Protein AF-A0A1Y6CH33-F1 (afdb_monomer_lite)

pLDDT: mean 79.37, std 18.84, range [24.38, 97.31]

Structure (mmCIF, N/CA/C/O backbone):
data_AF-A0A1Y6CH33-F1
#
_entry.id   AF-A0A1Y6CH33-F1
#
loop_
_atom_site.group_PDB
_atom_site.id
_atom_site.type_symbol
_atom_site.label_atom_id
_atom_site.label_alt_id
_atom_site.label_comp_id
_atom_site.label_asym_id
_atom_site.label_entity_id
_atom_site.label_seq_id
_atom_site.pdbx_PDB_ins_code
_atom_site.Cartn_x
_atom_site.Cartn_y
_atom_site.Cartn_z
_atom_site.occupancy
_atom_site.B_iso_or_equiv
_atom_site.auth_seq_id
_atom_site.auth_comp_id
_atom_site.auth_asym_id
_atom_site.auth_atom_id
_atom_site.pdbx_PDB_model_num
ATOM 1 N N . MET A 1 1 ? -59.383 34.058 -44.544 1.00 64.44 1 MET A N 1
ATOM 2 C CA . MET A 1 1 ? -58.665 34.332 -43.274 1.00 64.44 1 MET A CA 1
ATOM 3 C C . MET A 1 1 ? -58.187 33.060 -42.555 1.00 64.44 1 MET A C 1
ATOM 5 O O . MET A 1 1 ? -57.125 33.095 -41.951 1.00 64.44 1 MET A O 1
ATOM 9 N N . MET A 1 2 ? -58.894 31.925 -42.661 1.00 73.38 2 MET A N 1
ATOM 10 C CA . MET A 1 2 ? -58.497 30.659 -42.010 1.00 73.38 2 MET A CA 1
ATOM 11 C C . MET A 1 2 ? -57.229 30.010 -42.607 1.00 73.38 2 MET A C 1
ATOM 13 O O . MET A 1 2 ? -56.375 29.543 -41.863 1.00 73.38 2 MET A O 1
ATOM 17 N N . ILE A 1 3 ? -57.049 30.075 -43.932 1.00 75.62 3 ILE A N 1
ATOM 18 C CA . ILE A 1 3 ? -55.898 29.471 -44.640 1.00 75.62 3 ILE A CA 1
ATOM 19 C C . ILE A 1 3 ? -54.557 30.099 -44.208 1.00 75.62 3 ILE A C 1
ATOM 21 O O . ILE A 1 3 ? -53.567 29.397 -44.026 1.00 75.62 3 ILE A O 1
ATOM 25 N N . TRP A 1 4 ? -54.535 31.409 -43.947 1.00 75.81 4 TRP A N 1
ATOM 26 C CA . TRP A 1 4 ? -53.321 32.121 -43.525 1.00 75.81 4 TRP A CA 1
ATOM 27 C C . TRP A 1 4 ? -52.858 31.762 -42.107 1.00 75.81 4 TRP A C 1
ATOM 29 O O . TRP A 1 4 ? -51.657 31.749 -41.839 1.00 75.81 4 TRP A O 1
ATOM 39 N N . ARG A 1 5 ? -53.792 31.423 -41.207 1.00 79.19 5 ARG A N 1
ATOM 40 C CA . ARG A 1 5 ? -53.457 30.992 -39.841 1.00 79.19 5 ARG A CA 1
ATOM 41 C C . ARG A 1 5 ? -52.853 29.589 -39.817 1.00 79.19 5 ARG A C 1
ATOM 43 O O . ARG A 1 5 ? -51.920 29.355 -39.060 1.00 79.19 5 ARG A O 1
ATOM 50 N N . ILE A 1 6 ? -53.324 28.692 -40.684 1.00 84.00 6 ILE A N 1
ATOM 51 C CA . ILE A 1 6 ? -52.771 27.335 -40.804 1.00 84.00 6 ILE A CA 1
ATOM 52 C C . ILE A 1 6 ? -51.341 27.390 -41.362 1.00 84.00 6 ILE A C 1
ATOM 54 O O . ILE A 1 6 ? -50.459 26.717 -40.835 1.00 84.00 6 ILE A O 1
ATOM 58 N N . ALA A 1 7 ? -51.081 28.254 -42.350 1.00 87.06 7 ALA A N 1
ATOM 59 C CA . ALA A 1 7 ? -49.741 28.428 -42.912 1.00 87.06 7 ALA A CA 1
ATOM 60 C C . ALA A 1 7 ? -48.720 28.950 -41.881 1.00 87.06 7 ALA A C 1
ATOM 62 O O . ALA A 1 7 ? -47.599 28.454 -41.833 1.00 87.06 7 ALA A O 1
ATOM 63 N N . HIS A 1 8 ? -49.108 29.898 -41.018 1.00 83.75 8 HIS A N 1
ATOM 64 C CA . HIS A 1 8 ? -48.216 30.421 -39.971 1.00 83.75 8 HIS A CA 1
ATOM 65 C C . HIS A 1 8 ? -47.910 29.394 -38.879 1.00 83.75 8 HIS A C 1
ATOM 67 O O . HIS A 1 8 ? -46.771 29.301 -38.427 1.00 83.75 8 HIS A O 1
ATOM 73 N N . ILE A 1 9 ? -48.902 28.594 -38.479 1.00 88.06 9 ILE A N 1
ATOM 74 C CA . ILE A 1 9 ? -48.692 27.530 -37.492 1.00 88.06 9 ILE A CA 1
ATOM 75 C C . ILE A 1 9 ? -47.777 26.445 -38.076 1.00 88.06 9 ILE A C 1
ATOM 77 O O . ILE A 1 9 ? -46.842 26.020 -37.406 1.00 88.06 9 ILE A O 1
ATOM 81 N N . ALA A 1 10 ? -47.971 26.053 -39.340 1.00 85.75 10 ALA A N 1
ATOM 82 C CA . ALA A 1 10 ? -47.102 25.079 -39.999 1.00 85.75 10 ALA A CA 1
ATOM 83 C C . ALA A 1 10 ? -45.644 25.566 -40.095 1.00 85.75 10 ALA A C 1
ATOM 85 O O . ALA A 1 10 ? -44.733 24.787 -39.828 1.00 85.75 10 ALA A O 1
ATOM 86 N N . LEU A 1 11 ? -45.416 26.851 -40.397 1.00 89.19 11 LEU A N 1
ATOM 87 C CA . LEU A 1 11 ? -44.069 27.427 -40.510 1.00 89.19 11 LEU A CA 1
ATOM 88 C C . LEU A 1 11 ? -43.308 27.480 -39.178 1.00 89.19 11 LEU A C 1
ATOM 90 O O . LEU A 1 11 ? -42.084 27.407 -39.180 1.00 89.19 11 LEU A O 1
ATOM 94 N N . LEU A 1 12 ? -44.019 27.590 -38.053 1.00 86.69 12 LEU A N 1
ATOM 95 C CA . LEU A 1 12 ? -43.414 27.576 -36.718 1.00 86.69 12 LEU A CA 1
ATOM 96 C C . LEU A 1 12 ? -43.222 26.157 -36.176 1.00 86.69 12 LEU A C 1
ATOM 98 O O . LEU A 1 12 ? -42.238 25.887 -35.493 1.00 86.69 12 LEU A O 1
ATOM 102 N N . VAL A 1 13 ? -44.140 25.241 -36.486 1.00 88.69 13 VAL A N 1
ATOM 103 C CA . VAL A 1 13 ? -44.116 23.879 -35.939 1.00 88.69 13 VAL A CA 1
ATOM 104 C C . VAL A 1 13 ? -43.147 22.974 -36.702 1.00 88.69 13 VAL A C 1
ATOM 106 O O . VAL A 1 13 ? -42.479 22.163 -36.066 1.00 88.69 13 VAL A O 1
ATOM 109 N N . LEU A 1 14 ? -43.003 23.121 -38.028 1.00 86.06 14 LEU A N 1
ATOM 110 C CA . LEU A 1 14 ? -42.116 22.255 -38.822 1.00 86.06 14 LEU A CA 1
ATOM 111 C C . LEU A 1 14 ? -40.641 22.301 -38.376 1.00 86.06 14 LEU A C 1
ATOM 113 O O . LEU A 1 14 ? -40.065 21.228 -38.228 1.00 86.06 14 LEU A O 1
ATOM 117 N N . PRO A 1 15 ? -40.020 23.476 -38.131 1.00 82.62 15 PRO A N 1
ATOM 118 C CA . PRO A 1 15 ? -38.623 23.560 -37.697 1.00 82.62 15 PRO A CA 1
ATOM 119 C C . PRO A 1 15 ? -38.401 22.978 -36.300 1.00 82.62 15 PRO A C 1
ATOM 121 O O . PRO A 1 15 ? -37.396 22.313 -36.067 1.00 82.62 15 PRO A O 1
ATOM 124 N N . LEU A 1 16 ? -39.363 23.176 -35.391 1.00 78.75 16 LEU A N 1
ATOM 125 C CA . LEU A 1 16 ? -39.339 22.574 -34.057 1.00 78.75 16 LEU A CA 1
ATOM 126 C C . LEU A 1 16 ? -39.422 21.047 -34.154 1.00 78.75 16 LEU A C 1
ATOM 128 O O . LEU A 1 16 ? -38.603 20.356 -33.560 1.00 78.75 16 LEU A O 1
ATOM 132 N N . LEU A 1 17 ? -40.333 20.513 -34.972 1.00 80.31 17 LEU A N 1
ATOM 133 C CA . LEU A 1 17 ? -40.418 19.074 -35.240 1.00 80.31 17 LEU A CA 1
ATOM 134 C C . LEU A 1 17 ? -39.136 18.536 -35.898 1.00 80.31 17 LEU A C 1
ATOM 136 O O . LEU A 1 17 ? -38.675 17.457 -35.539 1.00 80.31 17 LEU A O 1
ATOM 140 N N . TRP A 1 18 ? -38.515 19.303 -36.797 1.00 75.38 18 TRP A N 1
ATOM 141 C CA . TRP A 1 18 ? -37.233 18.953 -37.416 1.00 75.38 18 TRP A CA 1
ATOM 142 C C . TRP A 1 18 ? -36.081 18.911 -36.401 1.00 75.38 18 TRP A C 1
ATOM 144 O O . TRP A 1 18 ? -35.278 17.981 -36.432 1.00 75.38 18 TRP A O 1
ATOM 154 N N . MET A 1 19 ? -36.036 19.844 -35.445 1.00 76.88 19 MET A N 1
ATOM 155 C CA . MET A 1 19 ? -35.050 19.837 -34.357 1.00 76.88 19 MET A CA 1
ATOM 156 C C . MET A 1 19 ? -35.185 18.629 -33.422 1.00 76.88 19 MET A C 1
ATOM 158 O O . MET A 1 19 ? -34.178 18.176 -32.887 1.00 76.88 19 MET A O 1
ATOM 162 N N . PHE A 1 20 ? -36.390 18.082 -33.244 1.00 70.56 20 PHE A N 1
ATOM 163 C CA . PHE A 1 20 ? -36.596 16.868 -32.445 1.00 70.56 20 PHE A CA 1
ATOM 164 C C . PHE A 1 20 ? -36.379 15.568 -33.234 1.00 70.56 20 PHE A C 1
ATOM 166 O O . PHE A 1 20 ? -36.111 14.533 -32.628 1.00 70.56 20 PHE A O 1
ATOM 173 N N . LEU A 1 21 ? -36.440 15.603 -34.569 1.00 61.28 21 LEU A N 1
ATOM 174 C CA . LEU A 1 21 ? -36.224 14.421 -35.414 1.00 61.28 21 LEU A CA 1
ATOM 175 C C . LEU A 1 21 ? -34.744 14.183 -35.773 1.00 61.28 21 LEU A C 1
ATOM 177 O O . LEU A 1 21 ? -34.350 13.031 -35.954 1.00 61.28 21 LEU A O 1
ATOM 181 N N . ILE A 1 22 ? -33.900 15.222 -35.818 1.00 57.84 22 ILE A N 1
ATOM 182 C CA . ILE A 1 22 ? -32.460 15.075 -36.125 1.00 57.84 22 ILE A CA 1
ATOM 183 C C . ILE A 1 22 ? -31.685 14.251 -35.069 1.00 57.84 22 ILE A C 1
ATOM 185 O O . ILE A 1 22 ? -30.897 13.391 -35.472 1.00 57.84 22 ILE A O 1
ATOM 189 N N . PRO A 1 23 ? -31.906 14.402 -33.745 1.00 49.12 23 PRO A N 1
ATOM 190 C CA . PRO A 1 23 ? -31.193 13.600 -32.748 1.00 49.12 23 PRO A CA 1
ATOM 191 C C . PRO A 1 23 ? -31.533 12.105 -32.826 1.00 49.12 23 PRO A C 1
ATOM 193 O O . PRO A 1 23 ? -30.695 11.263 -32.520 1.00 49.12 23 PRO A O 1
ATOM 196 N N . VAL A 1 24 ? -32.738 11.756 -33.288 1.00 50.59 24 VAL A N 1
ATOM 197 C CA . VAL A 1 24 ? -33.192 10.358 -33.362 1.00 50.59 24 VAL A CA 1
ATOM 198 C C . VAL A 1 24 ? -32.599 9.632 -34.576 1.00 50.59 24 VAL A C 1
ATOM 200 O O . VAL A 1 24 ? -32.324 8.435 -34.498 1.00 50.59 24 VAL A O 1
ATOM 203 N N . ALA A 1 25 ? -32.327 10.344 -35.675 1.00 46.47 25 ALA A N 1
ATOM 204 C CA . ALA A 1 25 ? -31.763 9.751 -36.890 1.00 46.47 25 ALA A CA 1
ATOM 205 C C . ALA A 1 25 ? -30.225 9.631 -36.877 1.00 46.47 25 ALA A C 1
ATOM 207 O O . ALA A 1 25 ? -29.687 8.782 -37.580 1.00 46.47 25 ALA A O 1
ATOM 208 N N . VAL A 1 26 ? -29.509 10.434 -36.078 1.00 49.06 26 VAL A N 1
ATOM 209 C CA . VAL A 1 26 ? -28.030 10.410 -36.038 1.00 49.06 26 VAL A CA 1
ATOM 210 C C . VAL A 1 26 ? -27.476 9.532 -34.904 1.00 49.06 26 VAL A C 1
ATOM 212 O O . VAL A 1 26 ? -26.318 9.138 -34.958 1.00 49.06 26 VAL A O 1
ATOM 215 N N . HIS A 1 27 ? -28.270 9.175 -33.887 1.00 46.50 27 HIS A N 1
ATOM 216 C CA . HIS A 1 27 ? -27.787 8.380 -32.740 1.00 46.50 27 HIS A CA 1
ATOM 217 C C . HIS A 1 27 ? -28.261 6.918 -32.701 1.00 46.50 27 HIS A C 1
ATOM 219 O O . HIS A 1 27 ? -27.847 6.178 -31.814 1.00 46.50 27 HIS A O 1
ATOM 225 N N . SER A 1 28 ? -29.099 6.462 -33.639 1.00 44.06 28 SER A N 1
ATOM 226 C CA . SER A 1 28 ? -29.724 5.127 -33.554 1.00 44.06 28 SER A CA 1
ATOM 227 C C . SER A 1 28 ? -29.118 4.042 -34.458 1.00 44.06 28 SER A C 1
ATOM 229 O O . SER A 1 28 ? -29.627 2.924 -34.473 1.00 44.06 28 SER A O 1
ATOM 231 N N . SER A 1 29 ? -28.005 4.304 -35.158 1.00 43.00 29 SER A N 1
ATOM 232 C CA . SER A 1 29 ? -27.356 3.293 -36.018 1.00 43.00 29 SER A CA 1
ATOM 233 C C . SER A 1 29 ? -25.843 3.122 -35.835 1.00 43.00 29 SER A C 1
ATOM 235 O O . SER A 1 29 ? -25.226 2.400 -36.615 1.00 43.00 29 SER A O 1
ATOM 237 N N . TRP A 1 30 ? -25.225 3.710 -34.804 1.00 46.22 30 TRP A N 1
ATOM 238 C CA . TRP A 1 30 ? -23.897 3.266 -34.353 1.00 46.22 30 TRP A CA 1
ATOM 239 C C . TRP A 1 30 ? -24.071 1.971 -33.558 1.00 46.22 30 TRP A C 1
ATOM 241 O O . TRP A 1 30 ? -24.244 1.944 -32.342 1.00 46.22 30 TRP A O 1
ATOM 251 N N . SER A 1 31 ? -24.170 0.888 -34.325 1.00 50.44 31 SER A N 1
ATOM 252 C CA . SER A 1 31 ? -24.442 -0.470 -33.880 1.00 50.44 31 SER A CA 1
ATOM 253 C C . SER A 1 31 ? -23.444 -0.924 -32.816 1.00 50.44 31 SER A C 1
ATOM 255 O O . SER A 1 31 ? -22.242 -0.900 -33.060 1.00 50.44 31 SER A O 1
ATOM 257 N N . ARG A 1 32 ? -23.932 -1.488 -31.705 1.00 48.34 32 ARG A N 1
ATOM 258 C CA . ARG A 1 32 ? -23.131 -2.248 -30.720 1.00 48.34 32 ARG A CA 1
ATOM 259 C C . ARG A 1 32 ? -22.300 -3.400 -31.326 1.00 48.34 32 ARG A C 1
ATOM 261 O O . ARG A 1 32 ? -21.459 -3.961 -30.639 1.00 48.34 32 ARG A O 1
ATOM 268 N N . ALA A 1 33 ? -22.483 -3.717 -32.609 1.00 51.84 33 ALA A N 1
ATOM 269 C CA . ALA A 1 33 ? -21.665 -4.659 -33.371 1.00 51.84 33 ALA A CA 1
ATOM 270 C C . ALA A 1 33 ? -20.190 -4.227 -33.569 1.00 51.84 33 ALA A C 1
ATOM 272 O O . ALA A 1 33 ? -19.426 -4.972 -34.159 1.00 51.84 33 ALA A O 1
ATOM 273 N N . SER A 1 34 ? -19.747 -3.057 -33.099 1.00 74.25 34 SER A N 1
ATOM 274 C CA . SER A 1 34 ? -18.450 -2.484 -33.496 1.00 74.25 34 SER A CA 1
ATOM 275 C C . SER A 1 34 ? -17.246 -2.767 -32.581 1.00 74.25 34 SER A C 1
ATOM 277 O O . SER A 1 34 ? -16.122 -2.659 -33.053 1.00 74.25 34 SER A O 1
ATOM 279 N N . THR A 1 35 ? -17.415 -3.144 -31.306 1.00 77.88 35 THR A N 1
ATOM 280 C CA . THR A 1 35 ? -16.259 -3.462 -30.430 1.00 77.88 35 THR A CA 1
ATOM 281 C C . THR A 1 35 ? -15.724 -4.866 -30.683 1.00 77.88 35 THR A C 1
ATOM 283 O O . THR A 1 35 ? -14.529 -5.065 -30.887 1.00 77.88 35 THR A O 1
ATOM 286 N N . PHE A 1 36 ? -16.627 -5.849 -30.685 1.00 79.50 36 PHE A N 1
ATOM 287 C CA . PHE A 1 36 ? -16.279 -7.256 -30.857 1.00 79.50 36 PHE A CA 1
ATOM 288 C C . PHE A 1 36 ? -15.667 -7.523 -32.233 1.00 79.50 36 PHE A C 1
ATOM 290 O O . PHE A 1 36 ? -14.649 -8.200 -32.328 1.00 79.50 36 PHE A O 1
ATOM 297 N N . GLU A 1 37 ? -16.234 -6.929 -33.286 1.00 84.38 37 GLU A N 1
ATOM 298 C CA . GLU A 1 37 ? -15.679 -7.004 -34.641 1.00 84.38 37 GLU A CA 1
ATOM 299 C C . GLU A 1 37 ? -14.285 -6.374 -34.713 1.00 84.38 37 GLU A C 1
ATOM 301 O O . GLU A 1 37 ? -13.391 -6.933 -35.345 1.00 84.38 37 GLU A O 1
ATOM 306 N N . GLN A 1 38 ? -14.047 -5.268 -33.996 1.00 86.62 38 GLN A N 1
ATOM 307 C CA . GLN A 1 38 ? -12.720 -4.656 -33.933 1.00 86.62 38 GLN A CA 1
ATOM 308 C C . GLN A 1 38 ? -11.713 -5.561 -33.208 1.00 86.62 38 GLN A C 1
ATOM 310 O O . GLN A 1 38 ? -10.588 -5.733 -33.680 1.00 86.62 38 GLN A O 1
ATOM 315 N N . LEU A 1 39 ? -12.110 -6.193 -32.098 1.00 85.50 39 LEU A N 1
ATOM 316 C CA . LEU A 1 39 ? -11.276 -7.160 -31.377 1.00 85.50 39 LEU A CA 1
ATOM 317 C C . LEU A 1 39 ? -10.976 -8.396 -32.232 1.00 85.50 39 LEU A C 1
ATOM 319 O O . LEU A 1 39 ? -9.820 -8.803 -32.322 1.00 85.50 39 LEU A O 1
ATOM 323 N N . LYS A 1 40 ? -11.979 -8.939 -32.931 1.00 87.88 40 LYS A N 1
ATOM 324 C CA . LYS A 1 40 ? -11.821 -10.063 -33.865 1.00 87.88 40 LYS A CA 1
ATOM 325 C C . LYS A 1 40 ? -10.932 -9.714 -35.053 1.00 87.88 40 LYS A C 1
ATOM 327 O O . LYS A 1 40 ? -10.080 -10.517 -35.430 1.00 87.88 40 LYS A O 1
ATOM 332 N N . LEU A 1 41 ? -11.074 -8.514 -35.615 1.00 91.50 41 LEU A N 1
ATOM 333 C CA . LEU A 1 41 ? -10.209 -8.026 -36.686 1.00 91.50 41 LEU A CA 1
ATOM 334 C C . LEU A 1 41 ? -8.760 -7.884 -36.208 1.00 91.50 41 LEU A C 1
ATOM 336 O O . LEU A 1 41 ? -7.834 -8.263 -36.925 1.00 91.50 41 LEU A O 1
ATOM 340 N N . THR A 1 42 ? -8.564 -7.374 -34.991 1.00 92.12 42 THR A N 1
ATOM 341 C CA . THR A 1 42 ? -7.230 -7.212 -34.402 1.00 92.12 42 THR A CA 1
ATOM 342 C C . THR A 1 42 ? -6.597 -8.572 -34.122 1.00 92.12 42 THR A C 1
ATOM 344 O O . THR A 1 42 ? -5.464 -8.812 -34.526 1.00 92.12 42 THR A O 1
ATOM 347 N N . GLU A 1 43 ? -7.335 -9.498 -33.510 1.00 93.31 43 GLU A N 1
ATOM 348 C CA . GLU A 1 43 ? -6.907 -10.882 -33.288 1.00 93.31 43 GLU A CA 1
ATOM 349 C C . GLU A 1 43 ? -6.499 -11.552 -34.607 1.00 93.31 43 GLU A C 1
ATOM 351 O O . GLU A 1 43 ? -5.388 -12.073 -34.725 1.00 93.31 43 GLU A O 1
ATOM 356 N N . PHE A 1 44 ? -7.360 -11.479 -35.626 1.00 94.25 44 PHE A N 1
ATOM 357 C CA . PHE A 1 44 ? -7.076 -11.999 -36.962 1.00 94.25 44 PHE A CA 1
ATOM 358 C C . PHE A 1 44 ? -5.775 -11.423 -37.530 1.00 94.25 44 PHE A C 1
ATOM 360 O O . PHE A 1 44 ? -4.946 -12.161 -38.070 1.00 94.25 44 PHE A O 1
ATOM 367 N N . ALA A 1 45 ? -5.572 -10.114 -37.385 1.00 94.56 45 ALA A N 1
ATOM 368 C CA . ALA A 1 45 ? -4.381 -9.437 -37.865 1.00 94.56 45 ALA A CA 1
ATOM 369 C C . ALA A 1 45 ? -3.116 -9.923 -37.156 1.00 94.56 45 ALA A C 1
ATOM 371 O O . ALA A 1 45 ? -2.120 -10.185 -37.824 1.00 94.56 45 ALA A O 1
ATOM 372 N N . ILE A 1 46 ? -3.161 -10.104 -35.835 1.00 93.81 46 ILE A N 1
ATOM 373 C CA . ILE A 1 46 ? -2.027 -10.584 -35.037 1.00 93.81 46 ILE A CA 1
ATOM 374 C C . ILE A 1 46 ? -1.682 -12.032 -35.383 1.00 93.81 46 ILE A C 1
ATOM 376 O O . ILE A 1 46 ? -0.514 -12.349 -35.617 1.00 93.81 46 ILE A O 1
ATOM 380 N N . VAL A 1 47 ? -2.686 -12.905 -35.496 1.00 93.81 47 VAL A N 1
ATOM 381 C CA . VAL A 1 47 ? -2.488 -14.308 -35.890 1.00 93.81 47 VAL A CA 1
ATOM 382 C C . VAL A 1 47 ? -1.904 -14.400 -37.301 1.00 93.81 47 VAL A C 1
ATOM 384 O O . VAL A 1 47 ? -0.957 -15.155 -37.538 1.00 93.81 47 VAL A O 1
ATOM 387 N N . ARG A 1 48 ? -2.420 -13.604 -38.245 1.00 94.56 48 ARG A N 1
ATOM 388 C CA . ARG A 1 48 ? -1.922 -13.588 -39.624 1.00 94.56 48 ARG A CA 1
ATOM 389 C C . ARG A 1 48 ? -0.519 -12.992 -39.726 1.00 94.56 48 ARG A C 1
ATOM 391 O O . ARG A 1 48 ? 0.312 -13.554 -40.435 1.00 94.56 48 ARG A O 1
ATOM 398 N N . TYR A 1 49 ? -0.242 -11.912 -38.996 1.00 96.31 49 TYR A N 1
ATOM 399 C CA . TYR A 1 49 ? 1.092 -11.326 -38.871 1.00 96.31 49 TYR A CA 1
ATOM 400 C C . TYR A 1 49 ? 2.088 -12.383 -38.382 1.00 96.31 49 TYR A C 1
ATOM 402 O O . TYR A 1 49 ? 3.096 -12.645 -39.038 1.00 96.31 49 TYR A O 1
ATOM 410 N N . LYS A 1 50 ? 1.753 -13.080 -37.289 1.00 94.88 50 LYS A N 1
ATOM 411 C CA . LYS A 1 50 ? 2.576 -14.156 -36.728 1.00 94.88 50 LYS A CA 1
ATOM 412 C C . LYS A 1 50 ? 2.860 -15.260 -37.736 1.00 94.88 50 LYS A C 1
ATOM 414 O O . LYS A 1 50 ? 4.001 -15.698 -37.848 1.00 94.88 50 LYS A O 1
ATOM 419 N N . SER A 1 51 ? 1.850 -15.684 -38.492 1.00 94.50 51 SER A N 1
ATOM 420 C CA . SER A 1 51 ? 2.021 -16.710 -39.523 1.00 94.50 51 SER A CA 1
ATOM 421 C C . SER A 1 51 ? 2.980 -16.293 -40.642 1.00 94.50 51 SER A C 1
ATOM 423 O O . SER A 1 51 ? 3.612 -17.168 -41.227 1.00 94.50 51 SER A O 1
ATOM 425 N N . LEU A 1 52 ? 3.062 -15.003 -40.980 1.00 94.50 52 LEU A N 1
ATOM 426 C CA . LEU A 1 52 ? 3.896 -14.505 -42.079 1.00 94.50 52 LEU A CA 1
ATOM 427 C C . LEU A 1 52 ? 5.325 -14.184 -41.637 1.00 94.50 52 LEU A C 1
ATOM 429 O O . LEU A 1 52 ? 6.269 -14.470 -42.368 1.00 94.50 52 LEU A O 1
ATOM 433 N N . TYR A 1 53 ? 5.482 -13.605 -40.448 1.00 94.00 53 TYR A N 1
ATOM 434 C CA . TYR A 1 53 ? 6.769 -13.110 -39.951 1.00 94.00 53 TYR A CA 1
ATOM 435 C C . TYR A 1 53 ? 7.410 -14.017 -38.893 1.00 94.00 53 TYR A C 1
ATOM 437 O O . TYR A 1 53 ? 8.502 -13.719 -38.417 1.00 94.00 53 TYR A O 1
ATOM 445 N N . ASN A 1 54 ? 6.746 -15.116 -38.515 1.00 94.56 54 ASN A N 1
ATOM 446 C CA . ASN A 1 54 ? 7.173 -16.056 -37.473 1.00 94.56 54 ASN A CA 1
ATOM 447 C C . ASN A 1 54 ? 7.487 -15.389 -36.114 1.00 94.56 54 ASN A C 1
ATOM 449 O O . ASN A 1 54 ? 8.308 -15.877 -35.342 1.00 94.56 54 ASN A O 1
ATOM 453 N N . ARG A 1 55 ? 6.834 -14.258 -35.823 1.00 95.38 55 ARG A N 1
ATOM 454 C CA . ARG A 1 55 ? 6.885 -13.544 -34.539 1.00 95.38 55 ARG A CA 1
ATOM 455 C C . ARG A 1 55 ? 5.594 -12.771 -34.303 1.00 95.38 55 ARG A C 1
ATOM 457 O O . ARG A 1 55 ? 4.924 -12.389 -35.259 1.00 95.38 55 ARG A O 1
ATOM 464 N N . LEU A 1 56 ? 5.259 -12.507 -33.046 1.00 91.38 56 LEU A N 1
ATOM 465 C CA . LEU A 1 56 ? 4.183 -11.573 -32.715 1.00 91.38 56 LEU A CA 1
ATOM 466 C C . LEU A 1 56 ? 4.601 -10.117 -33.012 1.00 91.38 56 LEU A C 1
ATOM 468 O O . LEU A 1 56 ? 5.793 -9.807 -32.919 1.00 91.38 56 LEU A O 1
ATOM 472 N N . PRO A 1 57 ? 3.645 -9.236 -33.363 1.00 92.88 57 PRO A N 1
ATOM 473 C CA . PRO A 1 57 ? 3.910 -7.810 -33.492 1.00 92.88 57 PRO A CA 1
ATOM 474 C C . PRO A 1 57 ? 4.281 -7.222 -32.127 1.00 92.88 57 PRO A C 1
ATOM 476 O O . PRO A 1 57 ? 3.805 -7.691 -31.094 1.00 92.88 57 PRO A O 1
ATOM 479 N N . ASP A 1 58 ? 5.108 -6.186 -32.098 1.00 90.44 58 ASP A N 1
ATOM 480 C CA . ASP A 1 58 ? 5.570 -5.584 -30.842 1.00 90.44 58 ASP A CA 1
ATOM 481 C C . ASP A 1 58 ? 4.626 -4.471 -30.356 1.00 90.44 58 ASP A C 1
ATOM 483 O O . ASP A 1 58 ? 4.667 -4.066 -29.199 1.00 90.44 58 ASP A O 1
ATOM 487 N N . SER A 1 59 ? 3.719 -3.990 -31.215 1.00 91.50 59 SER A N 1
ATOM 488 C CA . SER A 1 59 ? 2.699 -3.003 -30.843 1.00 91.50 59 SER A CA 1
ATOM 489 C C . SER A 1 59 ? 1.489 -3.000 -31.784 1.00 91.50 59 SER A C 1
ATOM 491 O O . SER A 1 59 ? 1.548 -3.477 -32.918 1.00 91.50 59 SER A O 1
ATOM 493 N N . LEU A 1 60 ? 0.397 -2.343 -31.371 1.00 89.31 60 LEU A N 1
ATOM 494 C CA . LEU A 1 60 ? -0.755 -2.084 -32.251 1.00 89.31 60 LEU A CA 1
ATOM 495 C C . LEU A 1 60 ? -0.428 -1.200 -33.465 1.00 89.31 60 LEU A C 1
ATOM 497 O O . LEU A 1 60 ? -1.168 -1.219 -34.449 1.00 89.31 60 LEU A O 1
ATOM 501 N N . ALA A 1 61 ? 0.657 -0.421 -33.420 1.00 90.62 61 ALA A N 1
ATOM 502 C CA . ALA A 1 61 ? 1.096 0.355 -34.578 1.00 90.62 61 ALA A CA 1
ATOM 503 C C . ALA A 1 61 ? 1.609 -0.567 -35.694 1.00 90.62 61 ALA A C 1
ATOM 505 O O . ALA A 1 61 ? 1.331 -0.328 -36.868 1.00 90.62 61 ALA A O 1
ATOM 506 N N . GLU A 1 62 ? 2.281 -1.656 -35.320 1.00 91.81 62 GLU A N 1
ATOM 507 C CA . GLU A 1 62 ? 2.753 -2.672 -36.255 1.00 91.81 62 GLU A CA 1
ATOM 508 C C . GLU A 1 62 ? 1.589 -3.473 -36.853 1.00 91.81 62 GLU A C 1
ATOM 510 O O . GLU A 1 62 ? 1.536 -3.675 -38.066 1.00 91.81 62 GLU A O 1
ATOM 515 N N . VAL A 1 63 ? 0.585 -3.811 -36.034 1.00 92.56 63 VAL A N 1
ATOM 516 C CA . VAL A 1 63 ? -0.675 -4.418 -36.503 1.00 92.56 63 VAL A CA 1
ATOM 517 C C . VAL A 1 63 ? -1.378 -3.519 -37.526 1.00 92.56 63 VAL A C 1
ATOM 519 O O . VAL A 1 63 ? -1.802 -3.983 -38.585 1.00 92.56 63 VAL A O 1
ATOM 522 N N . ARG A 1 64 ? -1.450 -2.209 -37.256 1.00 93.94 64 ARG A N 1
ATOM 523 C CA . ARG A 1 64 ? -2.028 -1.222 -38.180 1.00 93.94 64 ARG A CA 1
ATOM 524 C C . ARG A 1 64 ? -1.249 -1.121 -39.489 1.00 93.94 64 ARG A C 1
ATOM 526 O O . ARG A 1 64 ? -1.861 -1.052 -40.553 1.00 93.94 64 ARG A O 1
ATOM 533 N N . ALA A 1 65 ? 0.080 -1.075 -39.420 1.00 87.44 65 ALA A N 1
ATOM 534 C CA . ALA A 1 65 ? 0.935 -1.023 -40.603 1.00 87.44 65 ALA A CA 1
ATOM 535 C C . ALA A 1 65 ? 0.747 -2.274 -41.475 1.00 87.44 65 ALA A C 1
ATOM 537 O O . ALA A 1 65 ? 0.602 -2.165 -42.692 1.00 87.44 65 ALA A O 1
ATOM 538 N N . PHE A 1 66 ? 0.657 -3.444 -40.839 1.00 94.62 66 PHE A N 1
ATOM 539 C CA . PHE A 1 66 ? 0.378 -4.706 -41.510 1.00 94.62 66 PHE A CA 1
ATOM 540 C C . PHE A 1 66 ? -0.987 -4.715 -42.208 1.00 94.62 66 PHE A C 1
ATOM 542 O O . PHE A 1 66 ? -1.050 -5.023 -43.396 1.00 94.62 66 PHE A O 1
ATOM 549 N N . LEU A 1 67 ? -2.069 -4.321 -41.531 1.00 92.94 67 LEU A N 1
ATOM 550 C CA . LEU A 1 67 ? -3.406 -4.302 -42.141 1.00 92.94 67 LEU A CA 1
ATOM 551 C C . LEU A 1 67 ? -3.506 -3.322 -43.317 1.00 92.94 67 LEU A C 1
ATOM 553 O O . LEU A 1 67 ? -4.065 -3.668 -44.357 1.00 92.94 67 LEU A O 1
ATOM 557 N N . ARG A 1 68 ? -2.860 -2.155 -43.217 1.00 89.75 68 ARG A N 1
ATOM 558 C CA . ARG A 1 68 ? -2.757 -1.208 -44.338 1.00 89.75 68 ARG A CA 1
ATOM 559 C C . ARG A 1 68 ? -2.022 -1.785 -45.543 1.00 89.75 68 ARG A C 1
ATOM 561 O O . ARG A 1 68 ? -2.378 -1.465 -46.670 1.00 89.75 68 ARG A O 1
ATOM 568 N N . SER A 1 69 ? -1.019 -2.639 -45.326 1.00 91.44 69 SER A N 1
ATOM 569 C CA . SER A 1 69 ? -0.288 -3.283 -46.427 1.00 91.44 69 SER A CA 1
ATOM 570 C C . SER A 1 69 ? -1.152 -4.246 -47.253 1.00 91.44 69 SER A C 1
ATOM 572 O O . SER A 1 69 ? -0.797 -4.558 -48.386 1.00 91.44 69 SER A O 1
ATOM 574 N N . ILE A 1 70 ? -2.293 -4.684 -46.707 1.00 92.81 70 ILE A N 1
ATOM 575 C CA . ILE A 1 70 ? -3.279 -5.541 -47.379 1.00 92.81 70 ILE A CA 1
ATOM 576 C C . ILE A 1 70 ? -4.616 -4.824 -47.623 1.00 92.81 70 ILE A C 1
ATOM 578 O O . ILE A 1 70 ? -5.641 -5.485 -47.764 1.00 92.81 70 ILE A O 1
ATOM 582 N N . ASP A 1 71 ? -4.586 -3.488 -47.685 1.00 92.62 71 ASP A N 1
ATOM 583 C CA . ASP A 1 71 ? -5.724 -2.609 -48.002 1.00 92.62 71 ASP A CA 1
ATOM 584 C C . ASP A 1 71 ? -6.932 -2.768 -47.057 1.00 92.62 71 ASP A C 1
ATOM 586 O O . ASP A 1 71 ? -8.090 -2.625 -47.446 1.00 92.62 71 ASP A O 1
ATOM 590 N N . ILE A 1 72 ? -6.661 -3.081 -45.783 1.00 91.00 72 ILE A N 1
ATOM 591 C CA . ILE A 1 72 ? -7.665 -3.119 -44.716 1.00 91.00 72 ILE A CA 1
ATOM 592 C C . ILE A 1 72 ? -7.499 -1.875 -43.845 1.00 91.00 72 ILE A C 1
ATOM 594 O O . ILE A 1 72 ? -6.453 -1.677 -43.215 1.00 91.00 72 ILE A O 1
ATOM 598 N N . ASP A 1 73 ? -8.541 -1.044 -43.782 1.00 87.62 73 ASP A N 1
ATOM 599 C CA . ASP A 1 73 ? -8.563 0.084 -42.856 1.00 87.62 73 ASP A CA 1
ATOM 600 C C . ASP A 1 73 ? -8.728 -0.413 -41.416 1.00 87.62 73 ASP A C 1
ATOM 602 O O . ASP A 1 73 ? -9.574 -1.254 -41.109 1.00 87.62 73 ASP A O 1
ATOM 606 N N . TYR A 1 74 ? -7.876 0.090 -40.530 1.00 89.69 74 TYR A N 1
ATOM 607 C CA . TYR A 1 74 ? -7.786 -0.367 -39.154 1.00 89.69 74 TYR A CA 1
ATOM 608 C C . TYR A 1 74 ? -7.605 0.804 -38.198 1.00 89.69 74 TYR A C 1
ATOM 610 O O . TYR A 1 74 ? -6.650 1.592 -38.293 1.00 89.69 74 TYR A O 1
ATOM 618 N N . SER A 1 75 ? -8.505 0.848 -37.219 1.00 88.94 75 SER A N 1
ATOM 619 C CA . SER A 1 75 ? -8.430 1.731 -36.069 1.00 88.94 75 SER A CA 1
ATOM 620 C C . SER A 1 75 ? -7.911 0.957 -34.852 1.00 88.94 75 SER A C 1
ATOM 622 O O . SER A 1 75 ? -8.499 -0.057 -34.484 1.00 88.94 75 SER A O 1
ATOM 624 N N . PRO A 1 76 ? -6.853 1.419 -34.160 1.00 88.25 76 PRO A N 1
ATOM 625 C CA . PRO A 1 76 ? -6.459 0.849 -32.872 1.00 88.25 76 PRO A CA 1
ATOM 626 C C . PRO A 1 76 ? -7.374 1.314 -31.726 1.00 88.25 76 PRO A C 1
ATOM 628 O O . PRO A 1 76 ? -6.985 1.212 -30.566 1.00 88.25 76 PRO A O 1
ATOM 631 N N . TYR A 1 77 ? -8.541 1.872 -32.047 1.00 87.06 77 TYR A N 1
ATOM 632 C CA . TYR A 1 77 ? -9.541 2.330 -31.100 1.00 87.06 77 TYR A CA 1
ATOM 633 C C . TYR A 1 77 ? -10.812 1.513 -31.277 1.00 87.06 77 TYR A C 1
ATOM 635 O O . TYR A 1 77 ? -11.177 1.173 -32.406 1.00 87.06 77 TYR A O 1
ATOM 643 N N . ASP A 1 78 ? -11.486 1.230 -30.173 1.00 83.69 78 ASP A N 1
ATOM 644 C CA . ASP A 1 78 ? -12.851 0.741 -30.219 1.00 83.69 78 ASP A CA 1
ATOM 645 C C . ASP A 1 78 ? -13.824 1.846 -30.666 1.00 83.69 78 ASP A C 1
ATOM 647 O O . ASP A 1 78 ? -13.479 3.007 -30.900 1.00 83.69 78 ASP A O 1
ATOM 651 N N . ASN A 1 79 ? -15.081 1.462 -30.808 1.00 81.12 79 ASN A N 1
ATOM 652 C CA . ASN A 1 79 ? -16.193 2.328 -31.183 1.00 81.12 79 ASN A CA 1
ATOM 653 C C . ASN A 1 79 ? -16.558 3.403 -30.155 1.00 81.12 79 ASN A C 1
ATOM 655 O O . ASN A 1 79 ? -17.406 4.243 -30.449 1.00 81.12 79 ASN A O 1
ATOM 659 N N . TYR A 1 80 ? -15.951 3.377 -28.973 1.00 76.50 80 TYR A N 1
ATOM 660 C CA . TYR A 1 80 ? -16.105 4.407 -27.952 1.00 76.50 80 TYR A CA 1
ATOM 661 C C . TYR A 1 80 ? -14.925 5.385 -27.957 1.00 76.50 80 TYR A C 1
ATOM 663 O O . TYR A 1 80 ? -14.912 6.350 -27.198 1.00 76.50 80 TYR A O 1
ATOM 671 N N . GLY A 1 81 ? -13.952 5.181 -28.852 1.00 78.19 81 GLY A N 1
ATOM 672 C CA . GLY A 1 81 ? -12.765 6.017 -28.962 1.00 78.19 81 GLY A CA 1
ATOM 673 C C . GLY A 1 81 ? -11.679 5.661 -27.950 1.00 78.19 81 GLY A C 1
ATOM 674 O O . GLY A 1 81 ? -10.686 6.387 -27.863 1.00 78.19 81 GLY A O 1
ATOM 675 N N . HIS A 1 82 ? -11.814 4.553 -27.214 1.00 78.31 82 HIS A N 1
ATOM 676 C CA . HIS A 1 82 ? -10.755 4.065 -26.339 1.00 78.31 82 HIS A CA 1
ATOM 677 C C . HIS A 1 82 ? -9.760 3.235 -27.133 1.00 78.31 82 HIS A C 1
ATOM 679 O O . HIS A 1 82 ? -10.118 2.449 -28.009 1.00 78.31 82 HIS A O 1
ATOM 685 N N . ARG A 1 83 ? -8.474 3.425 -26.839 1.00 82.06 83 ARG A N 1
ATOM 686 C CA . ARG A 1 83 ? -7.412 2.663 -27.488 1.00 82.06 83 ARG A CA 1
ATOM 687 C C . ARG A 1 83 ? -7.478 1.215 -27.003 1.00 82.06 83 ARG A C 1
ATOM 689 O O . ARG A 1 83 ? -7.514 0.981 -25.798 1.00 82.06 83 ARG A O 1
ATOM 696 N N . LEU A 1 84 ? -7.448 0.263 -27.931 1.00 83.62 84 LEU A N 1
ATOM 697 C CA . LEU A 1 84 ? -7.293 -1.147 -27.593 1.00 83.62 84 LEU A CA 1
ATOM 698 C C . LEU A 1 84 ? -5.975 -1.349 -26.838 1.00 83.62 84 LEU A C 1
ATOM 700 O O . LEU A 1 84 ? -4.961 -0.718 -27.153 1.00 83.62 84 LEU A O 1
ATOM 704 N N . GLN A 1 85 ? -5.976 -2.253 -25.868 1.00 79.88 85 GLN A N 1
ATOM 705 C CA . GLN A 1 85 ? -4.753 -2.733 -25.242 1.00 79.88 85 GLN A CA 1
ATOM 706 C C . GLN A 1 85 ? -4.306 -4.013 -25.918 1.00 79.88 85 GLN A C 1
ATOM 708 O O . GLN A 1 85 ? -5.115 -4.894 -26.182 1.00 79.88 85 GLN A O 1
ATOM 713 N N . TYR A 1 86 ? -3.011 -4.095 -26.190 1.00 86.31 86 TYR A N 1
ATOM 714 C CA . TYR A 1 86 ? -2.347 -5.278 -26.705 1.00 86.31 86 TYR A CA 1
ATOM 715 C C . TYR A 1 86 ? -1.163 -5.573 -25.803 1.00 86.31 86 TYR A C 1
ATOM 717 O O . TYR A 1 86 ? -0.318 -4.699 -25.608 1.00 86.31 86 TYR A O 1
ATOM 725 N N . VAL A 1 87 ? -1.108 -6.794 -25.286 1.00 70.50 87 VAL A N 1
ATOM 726 C CA . VAL A 1 87 ? -0.005 -7.265 -24.454 1.00 70.50 87 VAL A CA 1
ATOM 727 C C . VAL A 1 87 ? 0.508 -8.566 -25.047 1.00 70.50 87 VAL A C 1
ATOM 729 O O . VAL A 1 87 ? -0.241 -9.525 -25.236 1.00 70.50 87 VAL A O 1
ATOM 732 N N . LYS A 1 88 ? 1.797 -8.587 -25.370 1.00 77.31 88 LYS A N 1
ATOM 733 C CA . LYS A 1 88 ? 2.521 -9.793 -25.763 1.00 77.31 88 LYS A CA 1
ATOM 734 C C . LYS A 1 88 ? 2.920 -10.515 -24.479 1.00 77.31 88 LYS A C 1
ATOM 736 O O . LYS A 1 88 ? 3.672 -9.955 -23.693 1.00 77.31 88 LYS A O 1
ATOM 741 N N . LEU A 1 89 ? 2.381 -11.712 -24.261 1.00 55.97 89 LEU A N 1
ATOM 742 C CA . LEU A 1 89 ? 2.631 -12.498 -23.046 1.00 55.97 89 LEU A CA 1
ATOM 743 C C . LEU A 1 89 ? 3.872 -13.381 -23.205 1.00 55.97 89 LEU A C 1
ATOM 745 O O . LEU A 1 89 ? 4.621 -13.589 -22.265 1.00 55.97 89 LEU A O 1
ATOM 749 N N . SER A 1 90 ? 4.103 -13.891 -24.416 1.00 74.38 90 SER A N 1
ATOM 750 C CA . SER A 1 90 ? 5.277 -14.700 -24.746 1.00 74.38 90 SER A CA 1
ATOM 751 C C . SER A 1 90 ? 5.647 -14.527 -26.220 1.00 74.38 90 SER A C 1
ATOM 753 O O . SER A 1 90 ? 5.063 -13.718 -26.943 1.00 74.38 90 SER A O 1
ATOM 755 N N . ALA A 1 91 ? 6.596 -15.318 -26.730 1.00 75.06 91 ALA A N 1
ATOM 756 C CA . ALA A 1 91 ? 6.872 -15.371 -28.169 1.00 75.06 91 ALA A CA 1
ATOM 757 C C . ALA A 1 91 ? 5.649 -15.818 -28.998 1.00 75.06 91 ALA A C 1
ATOM 759 O O . ALA A 1 91 ? 5.590 -15.575 -30.206 1.00 75.06 91 ALA A O 1
ATOM 760 N N . ASN A 1 92 ? 4.680 -16.487 -28.361 1.00 76.06 92 ASN A N 1
ATOM 761 C CA . ASN A 1 92 ? 3.567 -17.133 -29.038 1.00 76.06 92 ASN A CA 1
ATOM 762 C C . ASN A 1 92 ? 2.178 -16.722 -28.555 1.00 76.06 92 ASN A C 1
ATOM 764 O O . ASN A 1 92 ? 1.226 -16.979 -29.300 1.00 76.06 92 ASN A O 1
ATOM 768 N N . GLU A 1 93 ? 2.068 -16.102 -27.386 1.00 69.00 93 GLU A N 1
ATOM 769 C CA . GLU A 1 93 ? 0.804 -15.771 -26.734 1.00 69.00 93 GLU A CA 1
ATOM 770 C C . GLU A 1 93 ? 0.637 -14.264 -26.599 1.00 69.00 93 GLU A C 1
ATOM 772 O O . GLU A 1 93 ? 1.597 -13.513 -26.411 1.00 69.00 93 GLU A O 1
ATOM 777 N N . PHE A 1 94 ? -0.608 -13.824 -26.714 1.00 83.81 94 PHE A N 1
ATOM 778 C CA . PHE A 1 94 ? -0.960 -12.421 -26.636 1.00 83.81 94 PHE A CA 1
ATOM 779 C C . PHE A 1 94 ? -2.364 -12.242 -26.076 1.00 83.81 94 PHE A C 1
ATOM 781 O O . PHE A 1 94 ? -3.187 -13.160 -26.072 1.00 83.81 94 PHE A O 1
ATOM 788 N N . PHE A 1 95 ? -2.619 -11.015 -25.653 1.00 75.50 95 PHE A N 1
ATOM 789 C CA . PHE A 1 95 ? -3.870 -10.552 -25.095 1.00 75.50 95 PHE A CA 1
ATOM 790 C C . PHE A 1 95 ? -4.295 -9.263 -25.797 1.00 75.50 95 PHE A C 1
ATOM 792 O O . PHE A 1 95 ? -3.453 -8.402 -26.072 1.00 75.50 95 PHE A O 1
ATOM 799 N N . ILE A 1 96 ? -5.590 -9.129 -26.094 1.00 77.31 96 ILE A N 1
ATOM 800 C CA . ILE A 1 96 ? -6.171 -7.887 -26.616 1.00 77.31 96 ILE A CA 1
ATOM 801 C C . ILE A 1 96 ? -7.458 -7.577 -25.862 1.00 77.31 96 ILE A C 1
ATOM 803 O O . ILE A 1 96 ? -8.340 -8.433 -25.781 1.00 77.31 96 ILE A O 1
ATOM 807 N N . LYS A 1 97 ? -7.582 -6.344 -25.366 1.00 78.62 97 LYS A N 1
ATOM 808 C CA . LYS A 1 97 ? -8.763 -5.864 -24.638 1.00 78.62 97 LYS A CA 1
ATOM 809 C C . LYS A 1 97 ? -9.263 -4.527 -25.177 1.00 78.62 97 LYS A C 1
ATOM 811 O O . LYS A 1 97 ? -8.477 -3.677 -25.599 1.00 78.62 97 LYS A O 1
ATOM 816 N N . SER A 1 98 ? -10.581 -4.352 -25.147 1.00 77.81 98 SER A N 1
ATOM 817 C CA . SER A 1 98 ? -11.266 -3.062 -25.273 1.00 77.81 98 SER A CA 1
ATOM 818 C C . SER A 1 98 ? -11.885 -2.717 -23.921 1.00 77.81 98 SER A C 1
ATOM 820 O O . SER A 1 98 ? -12.321 -3.610 -23.201 1.00 77.81 98 SER A O 1
ATOM 822 N N . PHE A 1 99 ? -11.928 -1.429 -23.590 1.00 67.94 99 PHE A N 1
ATOM 823 C CA . PHE A 1 99 ? -12.543 -0.936 -22.353 1.00 67.94 99 PHE A CA 1
ATOM 824 C C . PHE A 1 99 ? -14.021 -0.558 -22.521 1.00 67.94 99 PHE A C 1
ATOM 826 O O . PHE A 1 99 ? -14.661 -0.115 -21.568 1.00 67.94 99 PHE A O 1
ATOM 833 N N . GLY A 1 100 ? -14.579 -0.735 -23.725 1.00 67.62 100 GLY A N 1
ATOM 834 C CA . GLY A 1 100 ? -15.986 -0.469 -23.995 1.00 67.62 100 GLY A CA 1
ATOM 835 C C . GLY A 1 100 ? -16.400 0.987 -23.710 1.00 67.62 100 GLY A C 1
ATOM 836 O O . GLY A 1 100 ? -15.555 1.874 -23.653 1.00 67.62 100 GLY A O 1
ATOM 837 N N . PRO A 1 101 ? -17.706 1.267 -23.532 1.00 47.69 101 PRO A N 1
ATOM 838 C CA . PRO A 1 101 ? -18.205 2.616 -23.253 1.00 47.69 101 PRO A CA 1
ATOM 839 C C . PRO A 1 101 ? -17.828 3.126 -21.862 1.00 47.69 101 PRO A C 1
ATOM 841 O O . PRO A 1 101 ? -18.019 4.306 -21.577 1.00 47.69 101 PRO A O 1
ATOM 844 N N . ASN A 1 102 ? -17.391 2.241 -20.964 1.00 52.19 102 ASN A N 1
ATOM 845 C CA . ASN A 1 102 ? -17.461 2.496 -19.540 1.00 52.19 102 ASN A CA 1
ATOM 846 C C . ASN A 1 102 ? -16.238 1.972 -18.786 1.00 52.19 102 ASN A C 1
ATOM 848 O O . ASN A 1 102 ? -16.341 1.036 -18.004 1.00 52.19 102 ASN A O 1
ATOM 852 N N . GLN A 1 103 ? -15.151 2.738 -18.820 1.00 42.50 103 GLN A N 1
ATOM 853 C CA . GLN A 1 103 ? -14.093 2.661 -17.801 1.00 42.50 103 GLN A CA 1
ATOM 854 C C . GLN A 1 103 ? -14.617 2.936 -16.360 1.00 42.50 103 GLN A C 1
ATOM 856 O O . GLN A 1 103 ? -13.870 2.822 -15.397 1.00 42.50 103 GLN A O 1
ATOM 861 N N . ARG A 1 104 ? -15.900 3.329 -16.203 1.00 39.19 104 ARG A N 1
ATOM 862 C CA . ARG A 1 104 ? -16.579 3.694 -14.941 1.00 39.19 104 ARG A CA 1
ATOM 863 C C . ARG A 1 104 ? -17.714 2.755 -14.478 1.00 39.19 104 ARG A C 1
ATOM 865 O O . ARG A 1 104 ? -18.196 2.965 -13.372 1.00 39.19 104 ARG A O 1
ATOM 872 N N . LEU A 1 105 ? -18.188 1.789 -15.280 1.00 38.12 105 LEU A N 1
ATOM 873 C CA . LEU A 1 105 ? -19.350 0.928 -14.929 1.00 38.12 105 LEU A CA 1
ATOM 874 C C . LEU A 1 105 ? -19.045 -0.581 -14.886 1.00 38.12 105 LEU A C 1
ATOM 876 O O . LEU A 1 105 ? -19.954 -1.356 -14.600 1.00 38.12 105 LEU A O 1
ATOM 880 N N . ASP A 1 106 ? -17.792 -1.003 -15.078 1.00 37.09 106 ASP A N 1
ATOM 881 C CA . ASP A 1 106 ? -17.352 -2.415 -15.024 1.00 37.09 106 ASP A CA 1
ATOM 882 C C . ASP A 1 106 ? -17.414 -3.061 -13.624 1.00 37.09 106 ASP A C 1
ATOM 884 O O . ASP A 1 106 ? -16.822 -4.104 -13.370 1.00 37.09 106 ASP A O 1
ATOM 888 N N . THR A 1 107 ? -18.172 -2.486 -12.695 1.00 37.16 107 THR A N 1
ATOM 889 C CA . THR A 1 107 ? -18.309 -3.010 -11.340 1.00 37.16 107 THR A CA 1
ATOM 890 C C . THR A 1 107 ? -19.687 -3.565 -10.984 1.00 37.16 107 THR A C 1
ATOM 892 O O . THR A 1 107 ? -19.884 -4.053 -9.870 1.00 37.16 107 THR A O 1
ATOM 895 N N . GLN A 1 108 ? -20.641 -3.580 -11.919 1.00 34.62 108 GLN A N 1
ATOM 896 C CA . GLN A 1 108 ? -21.866 -4.371 -11.767 1.00 34.62 108 GLN A CA 1
ATOM 897 C C . GLN A 1 108 ? -21.951 -5.443 -12.856 1.00 34.62 108 GLN A C 1
ATOM 899 O O . GLN A 1 108 ? -22.334 -5.179 -13.993 1.00 34.62 108 GLN A O 1
ATOM 904 N N . LEU A 1 109 ? -21.601 -6.672 -12.458 1.00 39.72 109 LEU A N 1
ATOM 905 C CA . LEU A 1 109 ? -21.783 -7.935 -13.181 1.00 39.72 109 LEU A CA 1
ATOM 906 C C . LEU A 1 109 ? -23.230 -8.098 -13.675 1.00 39.72 109 LEU A C 1
ATOM 908 O O . LEU A 1 109 ? -24.059 -8.681 -12.978 1.00 39.72 109 LEU A O 1
ATOM 912 N N . ILE A 1 110 ? -23.543 -7.614 -14.877 1.00 36.78 110 ILE A N 1
ATOM 913 C CA . ILE A 1 110 ? -24.755 -8.039 -15.599 1.00 36.78 110 ILE A CA 1
ATOM 914 C C . ILE A 1 110 ? -24.458 -8.438 -17.056 1.00 36.78 110 ILE A C 1
ATOM 916 O O . ILE A 1 110 ? -25.208 -9.240 -17.606 1.00 36.78 110 ILE A O 1
ATOM 920 N N . GLU A 1 111 ? -23.343 -8.029 -17.671 1.00 39.34 111 GLU A N 1
ATOM 921 C CA . GLU A 1 111 ? -22.978 -8.500 -19.018 1.00 39.34 111 GLU A CA 1
ATOM 922 C C . GLU A 1 111 ? -21.506 -8.928 -19.116 1.00 39.34 111 GLU A C 1
ATOM 924 O O . GLU A 1 111 ? -20.644 -8.468 -18.375 1.00 39.34 111 GLU A O 1
ATOM 929 N N . THR A 1 112 ? -21.252 -9.897 -19.994 1.00 38.72 112 THR A N 1
ATOM 930 C CA . THR A 1 112 ? -19.978 -10.604 -20.163 1.00 38.72 112 THR A CA 1
ATOM 931 C C . THR A 1 112 ? -18.937 -9.699 -20.833 1.00 38.72 112 THR A C 1
ATOM 933 O O . THR A 1 112 ? -19.176 -9.223 -21.942 1.00 38.72 112 THR A O 1
ATOM 936 N N . ASP A 1 113 ? -17.781 -9.490 -20.187 1.00 44.78 113 ASP A N 1
ATOM 937 C CA . ASP A 1 113 ? -16.605 -8.827 -20.779 1.00 44.78 113 ASP A CA 1
ATOM 938 C C . ASP A 1 113 ? -16.185 -9.596 -22.049 1.00 44.78 113 ASP A C 1
ATOM 940 O O . ASP A 1 113 ? -15.875 -10.792 -22.011 1.00 44.78 113 ASP A O 1
ATOM 944 N N . LEU A 1 114 ? -16.235 -8.925 -23.204 1.00 49.03 114 LEU A N 1
ATOM 945 C CA . LEU A 1 114 ? -15.916 -9.488 -24.518 1.00 49.03 114 LEU A CA 1
ATOM 946 C C . LEU A 1 114 ? -14.399 -9.509 -24.735 1.00 49.03 114 LEU A C 1
ATOM 948 O O . LEU A 1 114 ? -13.879 -8.902 -25.666 1.00 49.03 114 LEU A O 1
ATOM 952 N N . THR A 1 115 ? -13.680 -10.216 -23.873 1.00 47.94 115 THR A N 1
ATOM 953 C CA . THR A 1 115 ? -12.235 -10.415 -23.990 1.00 47.94 115 THR A CA 1
ATOM 954 C C . THR A 1 115 ? -11.932 -11.663 -24.831 1.00 47.94 115 THR A C 1
ATOM 956 O O . THR A 1 115 ? -12.611 -12.684 -24.715 1.00 47.94 115 THR A O 1
ATOM 959 N N . ILE A 1 116 ? -10.907 -11.609 -25.691 1.00 46.88 116 ILE A N 1
ATOM 960 C CA . ILE A 1 116 ? -10.456 -12.770 -26.472 1.00 46.88 116 ILE A CA 1
ATOM 961 C C . ILE A 1 116 ? -9.032 -13.140 -26.050 1.00 46.88 116 ILE A C 1
ATOM 963 O O . ILE A 1 116 ? -8.091 -12.384 -26.283 1.00 46.88 116 ILE A O 1
ATOM 967 N N . ALA A 1 117 ? -8.881 -14.315 -25.436 1.00 42.44 117 ALA A N 1
ATOM 968 C CA . ALA A 1 117 ? -7.601 -14.851 -24.982 1.00 42.44 117 ALA A CA 1
ATOM 969 C C . ALA A 1 117 ? -7.262 -16.156 -25.718 1.00 42.44 117 ALA A C 1
ATOM 971 O O . ALA A 1 117 ? -8.092 -17.061 -25.821 1.00 42.44 117 ALA A O 1
ATOM 972 N N . HIS A 1 118 ? -6.020 -16.276 -26.189 1.00 43.06 118 HIS A N 1
ATOM 973 C CA . HIS A 1 118 ? -5.491 -17.493 -26.804 1.00 43.06 118 HIS A CA 1
ATOM 974 C C . HIS A 1 118 ? -4.470 -18.150 -25.865 1.00 43.06 118 HIS A C 1
ATOM 976 O O . HIS A 1 118 ? -3.269 -17.936 -25.995 1.00 43.06 118 HIS A O 1
ATOM 982 N N . MET A 1 119 ? -4.955 -18.968 -24.927 1.00 35.09 119 MET A N 1
ATOM 983 C CA . MET A 1 119 ? -4.114 -19.765 -24.026 1.00 35.09 119 MET A CA 1
ATOM 984 C C . MET A 1 119 ? -4.183 -21.253 -24.392 1.00 35.09 119 MET A C 1
ATOM 986 O O . MET A 1 119 ? -5.267 -21.815 -24.555 1.00 35.09 119 MET A O 1
ATOM 990 N N . LYS A 1 120 ? -3.027 -21.918 -24.497 1.00 32.91 120 LYS A N 1
ATOM 991 C CA . LYS A 1 120 ? -2.929 -23.386 -24.430 1.00 32.91 120 LYS A CA 1
ATOM 992 C C . LYS A 1 120 ? -2.246 -23.736 -23.115 1.00 32.91 120 LYS A C 1
ATOM 994 O O . LYS A 1 120 ? -1.063 -23.471 -22.969 1.00 32.91 120 LYS A O 1
ATOM 999 N N . ALA A 1 121 ? -2.969 -24.358 -22.187 1.00 29.77 121 ALA A N 1
ATOM 1000 C CA . ALA A 1 121 ? -2.402 -24.760 -20.902 1.00 29.77 121 ALA A CA 1
ATOM 1001 C C . ALA A 1 121 ? -1.233 -25.755 -21.082 1.00 29.77 121 ALA A C 1
ATOM 1003 O O . ALA A 1 121 ? -1.437 -26.811 -21.698 1.00 29.77 121 ALA A O 1
ATOM 1004 N N . PRO A 1 122 ? -0.033 -25.485 -20.534 1.00 34.19 122 PRO A N 1
ATOM 1005 C CA . PRO A 1 122 ? 1.001 -26.491 -20.386 1.00 34.19 122 PRO A CA 1
ATOM 1006 C C . PRO A 1 122 ? 0.926 -27.147 -19.002 1.00 34.19 122 PRO A C 1
ATOM 1008 O O . PRO A 1 122 ? 0.822 -26.500 -17.966 1.00 34.19 122 PRO A O 1
ATOM 1011 N N . ASN A 1 123 ? 1.014 -28.473 -19.008 1.00 41.03 123 ASN A N 1
ATOM 1012 C CA . ASN A 1 123 ? 1.200 -29.322 -17.839 1.00 41.03 123 ASN A CA 1
ATOM 1013 C C . ASN A 1 123 ? 2.710 -29.437 -17.563 1.00 41.03 123 ASN A C 1
ATOM 1015 O O . ASN A 1 123 ? 3.408 -29.965 -18.432 1.00 41.03 123 ASN A O 1
ATOM 1019 N N . ARG A 1 124 ? 3.222 -28.960 -16.415 1.00 29.98 124 ARG A N 1
ATOM 1020 C CA . ARG A 1 124 ? 4.569 -29.284 -15.886 1.00 29.98 124 ARG A CA 1
ATOM 1021 C C . ARG A 1 124 ? 4.697 -28.952 -14.390 1.00 29.98 124 ARG A C 1
ATOM 1023 O O . ARG A 1 124 ? 4.203 -27.931 -13.934 1.00 29.98 124 ARG A O 1
ATOM 1030 N N . GLN A 1 125 ? 5.360 -29.851 -13.658 1.00 33.41 125 GLN A N 1
ATOM 1031 C CA . GLN A 1 125 ? 5.676 -29.748 -12.226 1.00 33.41 125 GLN A CA 1
ATOM 1032 C C . GLN A 1 125 ? 6.839 -28.774 -11.958 1.00 33.41 125 GLN A C 1
ATOM 1034 O O . GLN A 1 125 ? 7.732 -28.685 -12.806 1.00 33.41 125 GLN A O 1
ATOM 1039 N N . PRO A 1 126 ? 6.881 -28.098 -10.793 1.00 29.14 126 PRO A N 1
ATOM 1040 C CA . PRO A 1 126 ? 7.950 -27.161 -10.470 1.00 29.14 126 PRO A CA 1
ATOM 1041 C C . PRO A 1 126 ? 9.207 -27.864 -9.935 1.00 29.14 126 PRO A C 1
ATOM 1043 O O . PRO A 1 126 ? 9.138 -28.851 -9.199 1.00 29.14 126 PRO A O 1
ATOM 1046 N N . LEU A 1 127 ? 10.362 -27.310 -10.306 1.00 24.44 127 LEU A N 1
ATOM 1047 C CA . LEU A 1 127 ? 11.665 -27.554 -9.688 1.00 24.44 127 LEU A CA 1
ATOM 1048 C C . LEU A 1 127 ? 11.833 -26.605 -8.494 1.00 24.44 127 LEU A C 1
ATOM 1050 O O . LEU A 1 127 ? 11.534 -25.419 -8.595 1.00 24.44 127 LEU A O 1
ATOM 1054 N N . VAL A 1 128 ? 12.315 -27.151 -7.379 1.00 24.84 128 VAL A N 1
ATOM 1055 C CA . VAL A 1 128 ? 12.590 -26.439 -6.124 1.00 24.84 128 VAL A CA 1
ATOM 1056 C C . VAL A 1 128 ? 13.976 -25.794 -6.192 1.00 24.84 128 VAL A C 1
ATOM 1058 O O . VAL A 1 128 ? 14.947 -26.463 -6.549 1.00 24.84 128 VAL A O 1
ATOM 1061 N N . LEU A 1 129 ? 14.067 -24.519 -5.812 1.00 24.38 129 LEU A N 1
ATOM 1062 C CA . LEU A 1 129 ? 15.315 -23.780 -5.611 1.00 24.38 129 LEU A CA 1
ATOM 1063 C C . LEU A 1 129 ? 15.520 -23.525 -4.112 1.00 24.38 129 LEU A C 1
ATOM 1065 O O . LEU A 1 129 ? 14.596 -23.121 -3.412 1.00 24.38 129 LEU A O 1
ATOM 1069 N N . VAL A 1 130 ? 16.736 -23.798 -3.636 1.00 30.70 130 VAL A N 1
ATOM 1070 C CA . VAL A 1 130 ? 17.204 -23.552 -2.265 1.00 30.70 130 VAL A CA 1
ATOM 1071 C C . VAL A 1 130 ? 17.891 -22.183 -2.252 1.00 30.70 130 VAL A C 1
ATOM 1073 O O . VAL A 1 130 ? 18.940 -22.033 -2.876 1.00 30.70 130 VAL A O 1
ATOM 1076 N N . GLY A 1 131 ? 17.283 -21.197 -1.586 1.00 27.59 131 GLY A N 1
ATOM 1077 C CA . GLY A 1 131 ? 17.847 -19.865 -1.320 1.00 27.59 131 GLY A CA 1
ATOM 1078 C C . GLY A 1 131 ? 18.313 -19.725 0.136 1.00 27.59 131 GLY A C 1
ATOM 1079 O O . GLY A 1 131 ? 17.854 -20.465 0.999 1.00 27.59 131 GLY A O 1
ATOM 1080 N N . SER A 1 132 ? 19.259 -18.816 0.392 1.00 28.70 132 SER A N 1
ATOM 1081 C CA . SER A 1 132 ? 19.952 -18.608 1.675 1.00 28.70 132 SER A CA 1
ATOM 1082 C C . SER A 1 132 ? 19.076 -18.015 2.793 1.00 28.70 132 SER A C 1
ATOM 1084 O O . SER A 1 132 ? 18.380 -17.029 2.576 1.00 28.70 132 SER A O 1
ATOM 1086 N N . ASP A 1 133 ? 19.215 -18.564 4.006 1.00 34.62 133 ASP A N 1
ATOM 1087 C CA . ASP A 1 133 ? 18.437 -18.326 5.243 1.00 34.62 133 ASP A CA 1
ATOM 1088 C C . ASP A 1 133 ? 18.575 -16.938 5.931 1.00 34.62 133 ASP A C 1
ATOM 1090 O O . ASP A 1 133 ? 18.303 -16.807 7.125 1.00 34.62 133 ASP A O 1
ATOM 1094 N N . THR A 1 134 ? 18.983 -15.870 5.245 1.00 36.53 134 THR A N 1
ATOM 1095 C CA . THR A 1 134 ? 19.017 -14.515 5.843 1.00 36.53 134 THR A CA 1
ATOM 1096 C C . THR A 1 134 ? 17.832 -13.712 5.323 1.00 36.53 134 THR A C 1
ATOM 1098 O O . THR A 1 134 ? 17.866 -13.190 4.212 1.00 36.53 134 THR A O 1
ATOM 1101 N N . GLY A 1 135 ? 16.755 -13.742 6.114 1.00 36.84 135 GLY A N 1
ATOM 1102 C CA . GLY A 1 135 ? 15.384 -13.449 5.700 1.00 36.84 135 GLY A CA 1
ATOM 1103 C C . GLY A 1 135 ? 15.148 -12.045 5.130 1.00 36.84 135 GLY A C 1
ATOM 1104 O O . GLY A 1 135 ? 15.759 -11.081 5.593 1.00 36.84 135 GLY A O 1
ATOM 1105 N N . PRO A 1 136 ? 14.244 -11.922 4.142 1.00 39.53 136 PRO A N 1
ATOM 1106 C CA . PRO A 1 136 ? 13.919 -10.651 3.526 1.00 39.53 136 PRO A CA 1
ATOM 1107 C C . PRO A 1 136 ? 13.188 -9.732 4.495 1.00 39.53 136 PRO A C 1
ATOM 1109 O O . PRO A 1 136 ? 12.448 -10.167 5.387 1.00 39.53 136 PRO A O 1
ATOM 1112 N N . LEU A 1 137 ? 13.371 -8.441 4.243 1.00 36.66 137 LEU A N 1
ATOM 1113 C CA . LEU A 1 137 ? 12.595 -7.380 4.837 1.00 36.66 137 LEU A CA 1
ATOM 1114 C C . LEU A 1 137 ? 11.119 -7.726 4.818 1.00 36.66 137 LEU A C 1
ATOM 1116 O O . LEU A 1 137 ? 10.495 -7.841 3.765 1.00 36.66 137 LEU A O 1
ATOM 1120 N N . SER A 1 138 ? 10.545 -7.873 5.995 1.00 48.06 138 SER A N 1
ATOM 1121 C CA . SER A 1 138 ? 9.114 -8.049 6.100 1.00 48.06 138 SER A CA 1
ATOM 1122 C C . SER A 1 138 ? 8.511 -6.704 6.465 1.00 48.06 138 SER A C 1
ATOM 1124 O O . SER A 1 138 ? 7.937 -6.507 7.534 1.00 48.06 138 SER A O 1
ATOM 1126 N N . LEU A 1 139 ? 8.611 -5.765 5.521 1.00 50.31 139 LEU A N 1
ATOM 1127 C CA . LEU A 1 139 ? 7.576 -4.748 5.354 1.00 50.31 139 LEU A CA 1
ATOM 1128 C C . LEU A 1 139 ? 6.325 -5.486 4.880 1.00 50.31 139 LEU A C 1
ATOM 1130 O O . LEU A 1 139 ? 5.899 -5.387 3.731 1.00 50.31 139 LEU A O 1
ATOM 1134 N N . TYR A 1 140 ? 5.803 -6.338 5.761 1.00 52.38 140 TYR A N 1
ATOM 1135 C CA . TYR A 1 140 ? 4.571 -7.034 5.519 1.00 52.38 140 TYR A CA 1
ATOM 1136 C C . TYR A 1 140 ? 3.534 -5.926 5.402 1.00 52.38 140 TYR A C 1
ATOM 1138 O O . TYR A 1 140 ? 3.473 -5.072 6.291 1.00 52.38 140 TYR A O 1
ATOM 1146 N N . PRO A 1 141 ? 2.754 -5.873 4.318 1.00 54.41 141 PRO A N 1
ATOM 1147 C CA . PRO A 1 141 ? 1.627 -4.977 4.263 1.00 54.41 141 PRO A CA 1
ATOM 1148 C C . PRO A 1 141 ? 0.659 -5.414 5.370 1.00 54.41 141 PRO A C 1
ATOM 1150 O O . PRO A 1 141 ? -0.231 -6.227 5.142 1.00 54.41 141 PRO A O 1
ATOM 1153 N N . ALA A 1 142 ? 0.822 -4.861 6.576 1.00 51.19 142 ALA A N 1
ATOM 1154 C CA . ALA A 1 142 ? -0.239 -4.662 7.558 1.00 51.19 142 ALA A CA 1
ATOM 1155 C C . ALA A 1 142 ? -1.656 -4.589 6.944 1.00 51.19 142 ALA A C 1
ATOM 1157 O O . ALA A 1 142 ? -2.563 -5.292 7.384 1.00 51.19 142 ALA A O 1
ATOM 1158 N N . PRO A 1 143 ? -1.847 -3.810 5.872 1.00 48.22 143 PRO A N 1
ATOM 1159 C CA . PRO A 1 143 ? -3.095 -3.621 5.125 1.00 48.22 143 PRO A CA 1
ATOM 1160 C C . PRO A 1 143 ? -3.656 -4.798 4.334 1.00 48.22 143 PRO A C 1
ATOM 1162 O O . PRO A 1 143 ? -4.797 -4.717 3.880 1.00 48.22 143 PRO A O 1
ATOM 1165 N N . ALA A 1 144 ? -2.905 -5.868 4.105 1.00 49.19 144 ALA A N 1
ATOM 1166 C CA . ALA A 1 144 ? -3.320 -6.863 3.129 1.00 49.19 144 ALA A CA 1
ATOM 1167 C C . ALA A 1 144 ? -4.371 -7.845 3.642 1.00 49.19 144 ALA A C 1
ATOM 1169 O O . ALA A 1 144 ? -4.915 -8.569 2.822 1.00 49.19 144 ALA A O 1
ATOM 1170 N N . LEU A 1 145 ? -4.674 -7.885 4.944 1.00 47.91 145 LEU A N 1
ATOM 1171 C CA . LEU A 1 145 ? -5.523 -8.902 5.565 1.00 47.91 145 LEU A CA 1
ATOM 1172 C C . LEU A 1 145 ? -7.016 -8.732 5.229 1.00 47.91 145 LEU A C 1
ATOM 1174 O O . LEU A 1 145 ? -7.856 -8.481 6.088 1.00 47.91 145 LEU A O 1
ATOM 1178 N N . LEU A 1 146 ? -7.410 -8.956 3.981 1.00 44.78 146 LEU A N 1
ATOM 1179 C CA . LEU A 1 146 ? -8.738 -9.509 3.742 1.00 44.78 146 LEU A CA 1
ATOM 1180 C C . LEU A 1 146 ? -8.812 -10.860 4.471 1.00 44.78 146 LEU A C 1
ATOM 1182 O O . LEU A 1 146 ? -8.115 -11.796 4.094 1.00 44.78 146 LEU A O 1
ATOM 1186 N N . GLY A 1 147 ? -9.634 -10.953 5.518 1.00 50.25 147 GLY A N 1
ATOM 1187 C CA . GLY A 1 147 ? -9.879 -12.215 6.216 1.00 50.25 147 GLY A CA 1
ATOM 1188 C C . GLY A 1 147 ? -8.914 -12.541 7.353 1.00 50.25 147 GLY A C 1
ATOM 1189 O O . GLY A 1 147 ? -8.714 -13.718 7.633 1.00 50.25 147 GLY A O 1
ATOM 1190 N N . ALA A 1 148 ? -8.346 -11.553 8.058 1.00 56.31 148 ALA A N 1
ATOM 1191 C CA . ALA A 1 148 ? -7.673 -11.895 9.309 1.00 56.31 148 ALA A CA 1
ATOM 1192 C C . ALA A 1 148 ? -8.690 -12.421 10.319 1.00 56.31 148 ALA A C 1
ATOM 1194 O O . ALA A 1 148 ? -9.572 -11.685 10.776 1.00 56.31 148 ALA A O 1
ATOM 1195 N N . SER A 1 149 ? -8.547 -13.699 10.649 1.00 56.84 149 SER A N 1
ATOM 1196 C CA . SER A 1 149 ? -9.157 -14.299 11.824 1.00 56.84 149 SER A CA 1
ATOM 1197 C C . SER A 1 149 ? -8.526 -13.727 13.081 1.00 56.84 149 SER A C 1
ATOM 1199 O O . SER A 1 149 ? -7.313 -13.517 13.138 1.00 56.84 149 SER A O 1
ATOM 1201 N N . THR A 1 150 ? -9.320 -13.595 14.136 1.00 64.75 150 THR A N 1
ATOM 1202 C CA . THR A 1 150 ? -8.754 -13.518 15.482 1.00 64.75 150 THR A CA 1
ATOM 1203 C C . THR A 1 150 ? -7.995 -14.819 15.759 1.00 64.75 150 THR A C 1
ATOM 1205 O O . THR A 1 150 ? -8.534 -15.907 15.541 1.00 64.75 150 THR A O 1
ATOM 1208 N N . GLN A 1 151 ? -6.745 -14.743 16.221 1.00 62.62 151 GLN A N 1
ATOM 1209 C CA . GLN A 1 151 ? -6.022 -15.942 16.673 1.00 62.62 151 GLN A CA 1
ATOM 1210 C C . GLN A 1 151 ? -6.613 -16.486 17.985 1.00 62.62 151 GLN A C 1
ATOM 1212 O O . GLN A 1 151 ? -6.608 -17.691 18.212 1.00 62.62 151 GLN A O 1
ATOM 1217 N N . ALA A 1 152 ? -7.155 -15.601 18.830 1.00 63.62 152 ALA A N 1
ATOM 1218 C CA . ALA A 1 152 ? -7.634 -15.952 20.164 1.00 63.62 152 ALA A CA 1
ATOM 1219 C C . ALA A 1 152 ? -8.990 -16.680 20.182 1.00 63.62 152 ALA A C 1
ATOM 1221 O O . ALA A 1 152 ? -9.165 -17.602 20.976 1.00 63.62 152 ALA A O 1
ATOM 1222 N N . SER A 1 153 ? -9.955 -16.277 19.343 1.00 66.25 153 SER A N 1
ATOM 1223 C CA . SER A 1 153 ? -11.291 -16.904 19.317 1.00 66.25 153 SER A CA 1
ATOM 1224 C C . SER A 1 153 ? -11.586 -17.671 18.035 1.00 66.25 153 SER A C 1
ATOM 1226 O O . SER A 1 153 ? -12.358 -18.621 18.066 1.00 66.25 153 SER A O 1
ATOM 1228 N N . GLY A 1 154 ? -11.011 -17.271 16.899 1.00 72.06 154 GLY A N 1
ATOM 1229 C CA . GLY A 1 154 ? -11.339 -17.852 15.602 1.00 72.06 154 GLY A CA 1
ATOM 1230 C C . GLY A 1 154 ? -12.774 -17.583 15.136 1.00 72.06 154 GLY A C 1
ATOM 1231 O O . GLY A 1 154 ? -13.129 -18.019 14.047 1.00 72.06 154 GLY A O 1
ATOM 1232 N N . ASP A 1 155 ? -13.597 -16.875 15.912 1.00 83.19 155 ASP A N 1
ATOM 1233 C CA . ASP A 1 155 ? -15.029 -16.701 15.637 1.00 83.19 155 ASP A CA 1
ATOM 1234 C C . ASP A 1 155 ? -15.321 -15.544 14.685 1.00 83.19 155 ASP A C 1
ATOM 1236 O O . ASP A 1 155 ? -16.349 -15.547 14.004 1.00 83.19 155 ASP A O 1
ATOM 1240 N N . TYR A 1 156 ? -14.416 -14.568 14.619 1.00 83.94 156 TYR A N 1
ATOM 1241 C CA . TYR A 1 156 ? -14.563 -13.370 13.805 1.00 83.94 156 TYR A CA 1
ATOM 1242 C C . TYR A 1 156 ? -13.482 -13.297 12.738 1.00 83.94 156 TYR A C 1
ATOM 1244 O O . TYR A 1 156 ? -12.343 -13.707 12.961 1.00 83.94 156 TYR A O 1
ATOM 1252 N N . TYR A 1 157 ? -13.838 -12.720 11.595 1.00 84.31 157 TYR A N 1
ATOM 1253 C CA . TYR A 1 157 ? -12.882 -12.273 10.595 1.00 84.31 157 TYR A CA 1
ATOM 1254 C C . TYR A 1 157 ? -13.185 -10.836 10.187 1.00 84.31 157 TYR A C 1
ATOM 1256 O O . TYR A 1 157 ? -14.346 -10.422 10.129 1.00 84.31 157 TYR A O 1
ATOM 1264 N N . ALA A 1 158 ? -12.136 -10.068 9.916 1.00 84.75 158 ALA A N 1
ATOM 1265 C CA . ALA A 1 158 ? -12.247 -8.682 9.488 1.00 84.75 158 ALA A CA 1
ATOM 1266 C C . ALA A 1 158 ? -11.795 -8.518 8.033 1.00 84.75 158 ALA A C 1
ATOM 1268 O O . ALA A 1 158 ? -10.936 -9.255 7.544 1.00 84.75 158 ALA A O 1
ATOM 1269 N N . ARG A 1 159 ? -12.396 -7.564 7.321 1.00 83.56 159 ARG A N 1
ATOM 1270 C CA . ARG A 1 159 ? -12.000 -7.198 5.958 1.00 83.56 159 ARG A CA 1
ATOM 1271 C C . ARG A 1 159 ? -12.306 -5.739 5.652 1.00 83.56 159 ARG A C 1
ATOM 1273 O O . ARG A 1 159 ? -13.301 -5.200 6.135 1.00 83.56 159 ARG A O 1
ATOM 1280 N N . LEU A 1 160 ? -11.503 -5.140 4.780 1.00 83.94 160 LEU A N 1
ATOM 1281 C CA . LEU A 1 160 ? -11.823 -3.852 4.176 1.00 83.94 160 LEU A CA 1
ATOM 1282 C C . LEU A 1 160 ? -12.761 -4.048 2.986 1.00 83.94 160 LEU A C 1
ATOM 1284 O O . LEU A 1 160 ? -12.555 -4.917 2.141 1.00 83.94 160 LEU A O 1
ATOM 1288 N N . VAL A 1 161 ? -13.803 -3.228 2.929 1.00 81.75 161 VAL A N 1
ATOM 1289 C CA . VAL A 1 161 ? -14.721 -3.132 1.800 1.00 81.75 161 VAL A CA 1
ATOM 1290 C C . VAL A 1 161 ? -14.580 -1.747 1.200 1.00 81.75 161 VAL A C 1
ATOM 1292 O O . VAL A 1 161 ? -14.743 -0.741 1.892 1.00 81.75 161 VAL A O 1
ATOM 1295 N N . VAL A 1 162 ? -14.278 -1.717 -0.094 1.00 80.50 162 VAL A N 1
ATOM 1296 C CA . VAL A 1 162 ? -14.199 -0.488 -0.877 1.00 80.50 162 VAL A CA 1
ATOM 1297 C C . VAL A 1 162 ? -15.566 -0.216 -1.496 1.00 80.50 162 VAL A C 1
ATOM 1299 O O . VAL A 1 162 ? -16.078 -1.014 -2.280 1.00 80.50 162 VAL A O 1
ATOM 1302 N N . GLU A 1 163 ? -16.166 0.916 -1.151 1.00 76.00 163 GLU A N 1
ATOM 1303 C CA . GLU A 1 163 ? -17.370 1.415 -1.801 1.00 76.00 163 GLU A CA 1
ATOM 1304 C C . GLU A 1 163 ? -16.974 2.193 -3.059 1.00 76.00 163 GLU A C 1
ATOM 1306 O O . GLU A 1 163 ? -16.435 3.295 -3.001 1.00 76.00 163 GLU A O 1
ATOM 1311 N N . GLN A 1 164 ? -17.252 1.621 -4.226 1.00 66.75 164 GLN A N 1
ATOM 1312 C CA . GLN A 1 164 ? -16.748 2.133 -5.505 1.00 66.75 164 GLN A CA 1
ATOM 1313 C C . GLN A 1 164 ? -17.250 3.534 -5.863 1.00 66.75 164 GLN A C 1
ATOM 1315 O O . GLN A 1 164 ? -16.528 4.300 -6.493 1.00 66.75 164 GLN A O 1
ATOM 1320 N N . SER A 1 165 ? -18.474 3.895 -5.468 1.00 71.75 165 SER A N 1
ATOM 1321 C CA . SER A 1 165 ? -19.052 5.203 -5.798 1.00 71.75 165 SER A CA 1
ATOM 1322 C C . SER A 1 165 ? -18.384 6.356 -5.056 1.00 71.75 165 SER A C 1
ATOM 1324 O O . SER A 1 165 ? -18.331 7.467 -5.575 1.00 71.75 165 SER A O 1
ATOM 1326 N N . SER A 1 166 ? -17.909 6.103 -3.838 1.00 74.62 166 SER A N 1
ATOM 1327 C CA . SER A 1 166 ? -17.300 7.105 -2.959 1.00 74.62 166 SER A CA 1
ATOM 1328 C C . SER A 1 166 ? -15.786 6.939 -2.845 1.00 74.62 166 SER A C 1
ATOM 1330 O O . SER A 1 166 ? -15.126 7.806 -2.286 1.00 74.62 166 SER A O 1
ATOM 1332 N N . SER A 1 167 ? -15.237 5.825 -3.348 1.00 76.75 167 SER A N 1
ATOM 1333 C CA . SER A 1 167 ? -13.894 5.337 -3.002 1.00 76.75 167 SER A CA 1
ATOM 1334 C C . SER A 1 167 ? -13.673 5.215 -1.488 1.00 76.75 167 SER A C 1
ATOM 1336 O O . SER A 1 167 ? -12.533 5.171 -1.029 1.00 76.75 167 SER A O 1
ATOM 1338 N N . SER A 1 168 ? -14.761 5.160 -0.707 1.00 80.56 168 SER A N 1
ATOM 1339 C CA . SER A 1 168 ? -14.692 5.026 0.742 1.00 80.56 168 SER A CA 1
ATOM 1340 C C . SER A 1 168 ? -14.267 3.605 1.095 1.00 80.56 168 SER A C 1
ATOM 1342 O O . SER A 1 168 ? -14.628 2.639 0.418 1.00 80.56 168 SER A O 1
ATOM 1344 N N . LYS A 1 169 ? -13.472 3.466 2.149 1.00 85.44 169 LYS A N 1
ATOM 1345 C CA . LYS A 1 169 ? -12.993 2.181 2.648 1.00 85.44 169 LYS A CA 1
ATOM 1346 C C . LYS A 1 169 ? -13.518 1.986 4.053 1.00 85.44 169 LYS A C 1
ATOM 1348 O O . LYS A 1 169 ? -13.189 2.750 4.963 1.00 85.44 169 LYS A O 1
ATOM 1353 N N . ARG A 1 170 ? -14.324 0.945 4.235 1.00 86.06 170 ARG A N 1
ATOM 1354 C CA . ARG A 1 170 ? -14.883 0.584 5.538 1.00 86.06 170 ARG A CA 1
ATOM 1355 C C . ARG A 1 170 ? -14.361 -0.756 5.989 1.00 86.06 170 ARG A C 1
ATOM 1357 O O . ARG A 1 170 ? -14.315 -1.708 5.214 1.00 86.06 170 ARG A O 1
ATOM 1364 N N . LEU A 1 171 ? -14.025 -0.836 7.263 1.00 87.94 171 LEU A N 1
ATOM 1365 C CA . LEU A 1 171 ? -13.684 -2.084 7.909 1.00 87.94 171 LEU A CA 1
ATOM 1366 C C . LEU A 1 171 ? -14.972 -2.770 8.354 1.00 87.94 171 LEU A C 1
ATOM 1368 O O . LEU A 1 171 ? -15.831 -2.163 8.993 1.00 87.94 171 LEU A O 1
ATOM 1372 N N . ILE A 1 172 ?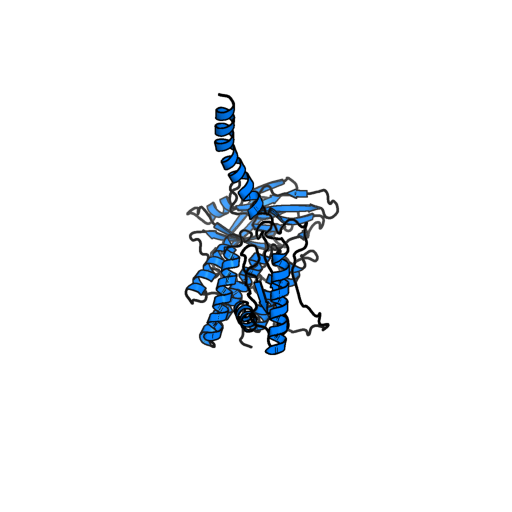 -15.106 -4.043 8.006 1.00 87.38 172 ILE A N 1
ATOM 1373 C CA . ILE A 1 172 ? -16.236 -4.878 8.393 1.00 87.38 172 ILE A CA 1
ATOM 1374 C C . ILE A 1 172 ? -15.708 -6.085 9.157 1.00 87.38 172 ILE A C 1
ATOM 1376 O O . ILE A 1 172 ? -14.776 -6.742 8.699 1.00 87.38 172 ILE A O 1
ATOM 1380 N N . VAL A 1 173 ? -16.338 -6.394 10.289 1.00 86.44 173 VAL A N 1
ATOM 1381 C CA . VAL A 1 173 ? -16.091 -7.596 11.088 1.00 86.44 173 VAL A CA 1
ATOM 1382 C C . VAL A 1 173 ? -17.304 -8.511 10.991 1.00 86.44 173 VAL A C 1
ATOM 1384 O O . VAL A 1 173 ? -18.445 -8.080 11.165 1.00 86.44 173 VAL A O 1
ATOM 1387 N N . LEU A 1 174 ? -17.053 -9.779 10.691 1.00 83.38 174 LEU A N 1
ATOM 1388 C CA . LEU A 1 174 ? -18.055 -10.792 10.387 1.00 83.38 174 LEU A CA 1
ATOM 1389 C C . LEU A 1 174 ? -17.848 -11.991 11.306 1.00 83.38 174 LEU A C 1
ATOM 1391 O O . LEU A 1 174 ? -16.714 -12.404 11.541 1.00 83.38 174 LEU A O 1
ATOM 1395 N N . HIS A 1 175 ? -18.935 -12.565 11.815 1.00 84.81 175 HIS A N 1
ATOM 1396 C CA . HIS A 1 175 ? -18.863 -13.809 12.581 1.00 84.81 175 HIS A CA 1
ATOM 1397 C C . HIS A 1 175 ? -18.864 -15.006 11.619 1.00 84.81 175 HIS A C 1
ATOM 1399 O O . HIS A 1 175 ? -19.756 -15.133 10.782 1.00 84.81 175 HIS A O 1
ATOM 1405 N N . LYS A 1 176 ? -17.915 -15.939 11.762 1.00 82.94 176 LYS A N 1
ATOM 1406 C CA . LYS A 1 176 ? -17.763 -17.099 10.863 1.00 82.94 176 LYS A CA 1
ATOM 1407 C C . LYS A 1 176 ? -18.973 -18.033 10.874 1.00 82.94 176 LYS A C 1
ATOM 1409 O O . LYS A 1 176 ? -19.469 -18.419 9.822 1.00 82.94 176 LYS A O 1
ATOM 1414 N N . ALA A 1 177 ? -19.474 -18.373 12.064 1.00 85.69 177 ALA A N 1
ATOM 1415 C CA . ALA A 1 177 ? -20.656 -19.226 12.218 1.00 85.69 177 ALA A CA 1
ATOM 1416 C C . ALA A 1 177 ? -22.003 -18.501 12.012 1.00 85.69 177 ALA A C 1
ATOM 1418 O O . ALA A 1 177 ? -23.013 -19.158 11.766 1.00 85.69 177 ALA A O 1
ATOM 1419 N N . GLN A 1 178 ? -22.046 -17.168 12.124 1.00 83.25 178 GLN A N 1
ATOM 1420 C CA . GLN A 1 178 ? -23.283 -16.383 12.059 1.00 83.25 178 GLN A CA 1
ATOM 1421 C C . GLN A 1 178 ? -23.195 -15.349 10.937 1.00 83.25 178 GLN A C 1
ATOM 1423 O O . GLN A 1 178 ? -22.870 -14.187 11.165 1.00 83.25 178 GLN A O 1
ATOM 1428 N N . SER A 1 179 ? -23.545 -15.755 9.717 1.00 71.75 179 SER A N 1
ATOM 1429 C CA . SER A 1 179 ? -23.432 -14.910 8.519 1.00 71.75 179 SER A CA 1
ATOM 1430 C C . SER A 1 179 ? -24.261 -13.617 8.558 1.00 71.75 179 SER A C 1
ATOM 1432 O O . SER A 1 179 ? -24.045 -12.731 7.738 1.00 71.75 179 SER A O 1
ATOM 1434 N N . SER A 1 180 ? -25.229 -13.502 9.474 1.00 72.50 180 SER A N 1
ATOM 1435 C CA . SER A 1 180 ? -26.028 -12.289 9.684 1.00 72.50 180 SER A CA 1
ATOM 1436 C C . SER A 1 180 ? -25.392 -11.284 10.647 1.00 72.50 180 SER A C 1
ATOM 1438 O O . SER A 1 180 ? -25.875 -10.157 10.733 1.00 72.50 180 SER A O 1
ATOM 1440 N N . PHE A 1 181 ? -24.362 -11.674 11.403 1.00 72.69 181 PHE A N 1
ATOM 1441 C CA . PHE A 1 181 ? -23.693 -10.779 12.338 1.00 72.69 181 PHE A CA 1
ATOM 1442 C C . PHE A 1 181 ? -22.597 -9.996 11.616 1.00 72.69 181 PHE A C 1
ATOM 1444 O O . PHE A 1 181 ? -21.609 -10.564 11.143 1.00 72.69 181 PHE A O 1
ATOM 1451 N N . VAL A 1 182 ? -22.795 -8.682 11.541 1.00 76.62 182 VAL A N 1
ATOM 1452 C CA . VAL A 1 182 ? -21.907 -7.749 10.852 1.00 76.62 182 VAL A CA 1
ATOM 1453 C C . VAL A 1 182 ? -21.700 -6.529 11.739 1.00 76.62 182 VAL A C 1
ATOM 1455 O O . VAL A 1 182 ? -22.664 -5.847 12.083 1.00 76.62 182 VAL A O 1
ATOM 1458 N N . MET A 1 183 ? -20.449 -6.227 12.072 1.00 83.06 183 MET A N 1
ATOM 1459 C CA . MET A 1 183 ? -20.054 -4.932 12.626 1.00 83.06 183 MET A CA 1
ATOM 1460 C C . MET A 1 183 ? -19.330 -4.143 11.542 1.00 83.06 183 MET A C 1
ATOM 1462 O O . MET A 1 183 ? -18.560 -4.709 10.770 1.00 83.06 183 MET A O 1
ATOM 1466 N N . ALA A 1 184 ? -19.567 -2.838 11.479 1.00 86.00 184 ALA A N 1
ATOM 1467 C CA . ALA A 1 184 ? -18.887 -1.949 10.549 1.00 86.00 184 ALA A CA 1
ATOM 1468 C C . ALA A 1 184 ? -18.232 -0.813 11.327 1.00 86.00 184 ALA A C 1
ATOM 1470 O O . ALA A 1 184 ? -18.845 -0.254 12.240 1.00 86.00 184 ALA A O 1
ATOM 1471 N N . SER A 1 185 ? -17.006 -0.465 10.948 1.00 87.56 185 SER A N 1
ATOM 1472 C CA . SER A 1 185 ? -16.319 0.693 11.499 1.00 87.56 185 SER A CA 1
ATOM 1473 C C . SER A 1 185 ? -17.117 1.963 11.233 1.00 87.56 185 SER A C 1
ATOM 1475 O O . SER A 1 185 ? -17.711 2.137 10.166 1.00 87.56 185 SER A O 1
ATOM 1477 N N . PHE A 1 186 ? -17.079 2.893 12.184 1.00 83.12 186 PHE A N 1
ATOM 1478 C CA . PHE A 1 186 ? -17.656 4.222 11.988 1.00 83.12 186 PHE A CA 1
ATOM 1479 C C . PHE A 1 186 ? -16.879 5.028 10.932 1.00 83.12 186 PHE A C 1
ATOM 1481 O O . PHE A 1 186 ? -17.478 5.846 10.240 1.00 83.12 186 PHE A O 1
ATOM 1488 N N . HIS A 1 187 ? -15.567 4.793 10.800 1.00 88.50 187 HIS A N 1
ATOM 1489 C CA . HIS A 1 187 ? -14.702 5.506 9.865 1.00 88.50 187 HIS A CA 1
ATOM 1490 C C . HIS A 1 187 ? -14.896 5.007 8.421 1.00 88.50 187 HIS A C 1
ATOM 1492 O O . HIS A 1 187 ? -15.084 3.810 8.191 1.00 88.50 187 HIS A O 1
ATOM 1498 N N . ASP A 1 188 ? -14.845 5.930 7.458 1.00 85.19 188 ASP A N 1
ATOM 1499 C CA . ASP A 1 188 ? -15.135 5.707 6.032 1.00 85.19 188 ASP A CA 1
ATOM 1500 C C . ASP A 1 188 ? -13.915 5.823 5.102 1.00 85.19 188 ASP A C 1
ATOM 1502 O O . ASP A 1 188 ? -14.029 5.578 3.907 1.00 85.19 188 ASP A O 1
ATOM 1506 N N . SER A 1 189 ? -12.740 6.143 5.637 1.00 90.38 189 SER A N 1
ATOM 1507 C CA . SER A 1 189 ? -11.475 6.153 4.889 1.00 90.38 189 SER A CA 1
ATOM 1508 C C . SER A 1 189 ? -10.365 5.363 5.593 1.00 90.38 189 SER A C 1
ATOM 1510 O O . SER A 1 189 ? -9.314 5.900 5.936 1.00 90.38 189 SER A O 1
ATOM 1512 N N . ILE A 1 190 ? -10.631 4.091 5.902 1.00 91.75 190 ILE A N 1
ATOM 1513 C CA . ILE A 1 190 ? -9.646 3.211 6.551 1.00 91.75 190 ILE A CA 1
ATOM 1514 C C . ILE A 1 190 ? -8.641 2.707 5.522 1.00 91.75 190 ILE A C 1
ATOM 1516 O O . ILE A 1 190 ? -9.024 2.091 4.530 1.00 91.75 190 ILE A O 1
ATOM 1520 N N . SER A 1 191 ? -7.357 2.928 5.777 1.00 90.19 191 SER A N 1
ATOM 1521 C CA . SER A 1 191 ? -6.283 2.486 4.892 1.00 90.19 191 SER A CA 1
ATOM 1522 C C . SER A 1 191 ? -5.819 1.073 5.231 1.00 90.19 191 SER A C 1
ATOM 1524 O O . SER A 1 191 ? -5.667 0.260 4.324 1.00 90.19 191 SER A O 1
ATOM 1526 N N . GLU A 1 192 ? -5.621 0.775 6.516 1.00 90.56 192 GLU A N 1
ATOM 1527 C CA . GLU A 1 192 ? -4.941 -0.441 6.977 1.00 90.56 192 GLU A CA 1
ATOM 1528 C C . GLU A 1 192 ? -5.465 -0.852 8.358 1.00 90.56 192 GLU A C 1
ATOM 1530 O O . GLU A 1 192 ? -5.948 0.006 9.098 1.00 90.56 192 GLU A O 1
ATOM 1535 N N . PHE A 1 193 ? -5.368 -2.133 8.736 1.00 91.81 193 PHE A N 1
ATOM 1536 C CA . PHE A 1 193 ? -5.773 -2.583 10.072 1.00 91.81 193 PHE A CA 1
ATOM 1537 C C . PHE A 1 193 ? -5.050 -3.852 10.541 1.00 91.81 193 PHE A C 1
ATOM 1539 O O . PHE A 1 193 ? -4.610 -4.661 9.731 1.00 91.81 193 PHE A O 1
ATOM 1546 N N . PHE A 1 194 ? -5.020 -4.062 11.857 1.00 87.12 194 PHE A N 1
ATOM 1547 C CA . PHE A 1 194 ? -4.566 -5.284 12.510 1.00 87.12 194 PHE A CA 1
ATOM 1548 C C . PHE A 1 194 ? -5.461 -5.668 13.681 1.00 87.12 194 PHE A C 1
ATOM 1550 O O . PHE A 1 194 ? -5.941 -4.814 14.425 1.00 87.12 194 PHE A O 1
ATOM 1557 N N . TRP A 1 195 ? -5.604 -6.969 13.911 1.00 87.31 195 TRP A N 1
ATOM 1558 C CA . TRP A 1 195 ? -6.101 -7.461 15.191 1.00 87.31 195 TRP A CA 1
ATOM 1559 C C . TRP A 1 195 ? -5.049 -7.289 16.277 1.00 87.31 195 TRP A C 1
ATOM 1561 O O . TRP A 1 195 ? -3.877 -7.594 16.062 1.00 87.31 195 TRP A O 1
ATOM 1571 N N . LEU A 1 196 ? -5.487 -6.867 17.461 1.00 88.12 196 LEU A N 1
ATOM 1572 C CA . LEU A 1 196 ? -4.676 -7.023 18.659 1.00 88.12 196 LEU A CA 1
ATOM 1573 C C . LEU A 1 196 ? -4.731 -8.482 19.143 1.00 88.12 196 LEU A C 1
ATOM 1575 O O . LEU A 1 196 ? -5.702 -9.190 18.845 1.00 88.12 196 LEU A O 1
ATOM 1579 N N . PRO A 1 197 ? -3.721 -8.954 19.899 1.00 84.00 197 PRO A N 1
ATOM 1580 C CA . PRO A 1 197 ? -3.616 -10.368 20.276 1.00 84.00 197 PRO A CA 1
ATOM 1581 C C . PRO A 1 197 ? -4.795 -10.884 21.109 1.00 84.00 197 PRO A C 1
ATOM 1583 O O . PRO A 1 197 ? -5.081 -12.079 21.114 1.00 84.00 197 PRO A O 1
ATOM 1586 N N . ASP A 1 198 ? -5.525 -9.988 21.775 1.00 85.19 198 ASP A N 1
ATOM 1587 C CA . ASP A 1 198 ? -6.744 -10.323 22.514 1.00 85.19 198 ASP A CA 1
ATOM 1588 C C . ASP A 1 198 ? -7.930 -10.753 21.630 1.00 85.19 198 ASP A C 1
ATOM 1590 O O . ASP A 1 198 ? -8.907 -11.298 22.147 1.00 85.19 198 ASP A O 1
ATOM 1594 N N . GLY A 1 199 ? -7.879 -10.506 20.316 1.00 86.44 199 GLY A N 1
ATOM 1595 C CA . GLY A 1 199 ? -8.960 -10.811 19.375 1.00 86.44 199 GLY A CA 1
ATOM 1596 C C . GLY A 1 199 ? -10.261 -10.031 19.608 1.00 86.44 199 GLY A C 1
ATOM 1597 O O . GLY A 1 199 ? -11.291 -10.375 19.033 1.00 86.44 199 GLY A O 1
ATOM 1598 N N . ARG A 1 200 ? -10.242 -9.003 20.458 1.00 89.00 200 ARG A N 1
ATOM 1599 C CA . ARG A 1 200 ? -11.388 -8.145 20.807 1.00 89.00 200 ARG A CA 1
ATOM 1600 C C . ARG A 1 200 ? -11.200 -6.716 20.333 1.00 89.00 200 ARG A C 1
ATOM 1602 O O . ARG A 1 200 ? -12.177 -5.974 20.238 1.00 89.00 200 ARG A O 1
ATOM 1609 N N . ARG A 1 201 ? -9.959 -6.325 20.057 1.00 91.94 201 ARG A N 1
ATOM 1610 C CA . ARG A 1 201 ? -9.603 -4.994 19.584 1.00 91.94 201 ARG A CA 1
ATOM 1611 C C . ARG A 1 201 ? -8.967 -5.060 18.202 1.00 91.94 201 ARG A C 1
ATOM 1613 O O . ARG A 1 201 ? -8.213 -5.980 17.887 1.00 91.94 201 ARG A O 1
ATOM 1620 N N . ILE A 1 202 ? -9.267 -4.054 17.390 1.00 92.44 202 ILE A N 1
ATOM 1621 C CA . ILE A 1 202 ? -8.630 -3.821 16.094 1.00 92.44 202 ILE A CA 1
ATOM 1622 C C . ILE A 1 202 ? -7.953 -2.459 16.140 1.00 92.44 202 ILE A C 1
ATOM 1624 O O . ILE A 1 202 ? -8.598 -1.474 16.498 1.00 92.44 202 ILE A O 1
ATOM 1628 N N . VAL A 1 203 ? -6.683 -2.392 15.749 1.00 93.88 203 VAL A N 1
ATOM 1629 C CA . VAL A 1 203 ? -6.032 -1.124 15.415 1.00 93.88 203 VAL A CA 1
ATOM 1630 C C . VAL A 1 203 ? -6.166 -0.865 13.920 1.00 93.88 203 VAL A C 1
ATOM 1632 O O . VAL A 1 203 ? -6.008 -1.786 13.125 1.00 93.88 203 VAL A O 1
ATOM 1635 N N . PHE A 1 204 ? -6.470 0.364 13.515 1.00 94.75 204 PHE A N 1
ATOM 1636 C CA . PHE A 1 204 ? -6.537 0.736 12.105 1.00 94.75 204 PHE A CA 1
ATOM 1637 C C . PHE A 1 204 ? -6.017 2.153 11.850 1.00 94.75 204 PHE A C 1
ATOM 1639 O O . PHE A 1 204 ? -6.163 3.037 12.694 1.00 94.75 204 PHE A O 1
ATOM 1646 N N . SER A 1 205 ? -5.414 2.376 10.683 1.00 95.19 205 SER A N 1
ATOM 1647 C CA . SER A 1 205 ? -5.041 3.708 10.203 1.00 95.19 205 SER A CA 1
ATOM 1648 C C . SER A 1 205 ? -6.137 4.244 9.293 1.00 95.19 205 SER A C 1
ATOM 1650 O O . SER A 1 205 ? -6.744 3.506 8.509 1.00 95.19 205 SER A O 1
ATOM 1652 N N . ALA A 1 206 ? -6.424 5.536 9.398 1.00 93.62 206 ALA A N 1
ATOM 1653 C CA . ALA A 1 206 ? -7.442 6.158 8.574 1.00 93.62 206 ALA A CA 1
ATOM 1654 C C . ALA A 1 206 ? -7.075 7.599 8.228 1.00 93.62 206 ALA A C 1
ATOM 1656 O O . ALA A 1 206 ? -6.703 8.373 9.109 1.00 93.62 206 ALA A O 1
ATOM 1657 N N . THR A 1 207 ? -7.155 7.943 6.942 1.00 92.19 207 THR A N 1
ATOM 1658 C CA . THR A 1 207 ? -6.762 9.262 6.431 1.00 92.19 207 THR A CA 1
ATOM 1659 C C . THR A 1 207 ? -7.690 9.730 5.315 1.00 92.19 207 THR A C 1
ATOM 1661 O O . THR A 1 207 ? -8.193 8.921 4.536 1.00 92.19 207 THR A O 1
ATOM 1664 N N . GLY A 1 208 ? -7.929 11.037 5.214 1.00 87.50 208 GLY A N 1
ATOM 1665 C CA . GLY A 1 208 ? -8.676 11.655 4.116 1.00 87.50 208 GLY A CA 1
ATOM 1666 C C . GLY A 1 208 ? -10.198 11.659 4.273 1.00 87.50 208 GLY A C 1
ATOM 1667 O O . GLY A 1 208 ? -10.899 11.923 3.297 1.00 87.50 208 GLY A O 1
ATOM 1668 N N . SER A 1 209 ? -10.730 11.388 5.469 1.00 87.88 209 SER A N 1
ATOM 1669 C CA . SER A 1 209 ? -12.168 11.552 5.719 1.00 87.88 209 SER A CA 1
ATOM 1670 C C . SER A 1 209 ? -12.527 13.030 5.894 1.00 87.88 209 SER A C 1
ATOM 1672 O O . SER A 1 209 ? -11.847 13.772 6.594 1.00 87.88 209 SER A O 1
ATOM 1674 N N . GLU A 1 210 ? -13.637 13.470 5.297 1.00 84.62 210 GLU A N 1
ATOM 1675 C CA . GLU A 1 210 ? -14.190 14.810 5.558 1.00 84.62 210 GLU A CA 1
ATOM 1676 C C . GLU A 1 210 ? -14.938 14.878 6.898 1.00 84.62 210 GLU A C 1
ATOM 1678 O O . GLU A 1 210 ? -15.130 15.955 7.467 1.00 84.62 210 GLU A O 1
ATOM 1683 N N . ARG A 1 211 ? -15.414 13.726 7.387 1.00 85.62 211 ARG A N 1
ATOM 1684 C CA . ARG A 1 211 ? -16.253 13.623 8.588 1.00 85.62 211 ARG A CA 1
ATOM 1685 C C . ARG A 1 211 ? -15.440 13.304 9.834 1.00 85.62 211 ARG A C 1
ATOM 1687 O O . ARG A 1 211 ? -15.801 13.742 10.927 1.00 85.62 211 ARG A O 1
ATOM 1694 N N . TYR A 1 212 ? -14.392 12.512 9.671 1.00 88.31 212 TYR A N 1
ATOM 1695 C CA . TYR A 1 212 ? -13.552 12.023 10.751 1.00 88.31 212 TYR A CA 1
ATOM 1696 C C . TYR A 1 212 ? -12.144 12.595 10.603 1.00 88.31 212 TYR A C 1
ATOM 1698 O O . TYR A 1 212 ? -11.729 12.969 9.512 1.00 88.31 212 TYR A O 1
ATOM 1706 N N . ARG A 1 213 ? -11.426 12.731 11.719 1.00 92.62 213 ARG A N 1
ATOM 1707 C CA . ARG A 1 213 ? -10.036 13.194 11.676 1.00 92.62 213 ARG A CA 1
ATOM 1708 C C . ARG A 1 213 ? -9.140 12.073 11.161 1.00 92.62 213 ARG A C 1
ATOM 1710 O O . ARG A 1 213 ? -9.444 10.907 11.368 1.00 92.62 213 ARG A O 1
ATOM 1717 N N . ASP A 1 214 ? -8.015 12.435 10.566 1.00 94.25 214 ASP A N 1
ATOM 1718 C CA . ASP A 1 214 ? -6.962 11.465 10.290 1.00 94.25 214 ASP A CA 1
ATOM 1719 C C . ASP A 1 214 ? -6.438 10.893 11.617 1.00 94.25 214 ASP A C 1
ATOM 1721 O O . ASP A 1 214 ? -6.427 11.583 12.646 1.00 94.25 214 ASP A O 1
ATOM 1725 N N . GLY A 1 215 ? -6.039 9.624 11.629 1.00 96.19 215 GLY A N 1
ATOM 1726 C CA . GLY A 1 215 ? -5.660 9.003 12.886 1.00 96.19 215 GLY A CA 1
ATOM 1727 C C . GLY A 1 215 ? -5.202 7.558 12.833 1.00 96.19 215 GLY A C 1
ATOM 1728 O O . GLY A 1 215 ? -5.303 6.859 11.823 1.00 96.19 215 GLY A O 1
ATOM 1729 N N . ILE A 1 216 ? -4.731 7.132 14.002 1.00 96.88 216 ILE A N 1
ATOM 1730 C CA . ILE A 1 216 ? -4.488 5.740 14.368 1.00 96.88 216 ILE A CA 1
ATOM 1731 C C . ILE A 1 216 ? -5.543 5.411 15.413 1.00 96.88 216 ILE A C 1
ATOM 1733 O O . ILE A 1 216 ? -5.590 6.033 16.472 1.00 96.88 216 ILE A O 1
ATOM 1737 N N . TYR A 1 217 ? -6.413 4.467 15.103 1.00 96.56 217 TYR A N 1
ATOM 1738 C CA . TYR A 1 217 ? -7.596 4.182 15.891 1.00 96.56 217 TYR A CA 1
ATOM 1739 C C . TYR A 1 217 ? -7.522 2.804 16.515 1.00 96.56 217 TYR A C 1
ATOM 1741 O O . TYR A 1 217 ? -7.109 1.860 15.852 1.00 96.56 217 TYR A O 1
ATOM 1749 N N . ILE A 1 218 ? -8.004 2.673 17.749 1.00 95.94 218 ILE A N 1
ATOM 1750 C CA . ILE A 1 218 ? -8.300 1.376 18.361 1.00 95.94 218 ILE A CA 1
ATOM 1751 C C . ILE A 1 218 ? -9.805 1.243 18.503 1.00 95.94 218 ILE A C 1
ATOM 1753 O O . ILE A 1 218 ? -10.443 2.081 19.138 1.00 95.94 218 ILE A O 1
ATOM 1757 N N . TRP A 1 219 ? -10.358 0.180 17.927 1.00 94.38 219 TRP A N 1
ATOM 1758 C CA . TRP A 1 219 ? -11.765 -0.183 18.011 1.00 94.38 219 TRP A CA 1
ATOM 1759 C C . TRP A 1 219 ? -11.944 -1.401 18.905 1.00 94.38 219 TRP A C 1
ATOM 1761 O O . TRP A 1 219 ? -11.465 -2.490 18.584 1.00 94.38 219 TRP A O 1
ATOM 1771 N N . ASN A 1 220 ? -12.640 -1.212 20.022 1.00 91.75 220 ASN A N 1
ATOM 1772 C CA . ASN A 1 220 ? -13.042 -2.286 20.914 1.00 91.75 220 ASN A CA 1
ATOM 1773 C C . ASN A 1 220 ? -14.394 -2.850 20.461 1.00 91.75 220 ASN A C 1
ATOM 1775 O O . ASN A 1 220 ? -15.403 -2.146 20.439 1.00 91.75 220 ASN A O 1
ATOM 1779 N N . LEU A 1 221 ? -14.414 -4.129 20.090 1.00 87.62 221 LEU A N 1
ATOM 1780 C CA . LEU A 1 221 ? -15.596 -4.783 19.532 1.00 87.62 221 LEU A CA 1
ATOM 1781 C C . LEU A 1 221 ? -16.637 -5.170 20.590 1.00 87.62 221 LEU A C 1
ATOM 1783 O O . LEU A 1 221 ? -17.797 -5.365 20.238 1.00 87.62 221 LEU A O 1
ATOM 1787 N N . GLU A 1 222 ? -16.263 -5.278 21.870 1.00 88.44 222 GLU A N 1
ATOM 1788 C CA . GLU A 1 222 ? -17.214 -5.631 22.935 1.00 88.44 222 GLU A CA 1
ATOM 1789 C C . GLU A 1 222 ? -18.151 -4.471 23.273 1.00 88.44 222 GLU A C 1
ATOM 1791 O O . GLU A 1 222 ? -19.354 -4.671 23.443 1.00 88.44 222 GLU A O 1
ATOM 1796 N N . ASN A 1 223 ? -17.609 -3.256 23.373 1.00 88.75 223 ASN A N 1
ATOM 1797 C CA . ASN A 1 223 ? -18.365 -2.059 23.748 1.00 88.75 223 ASN A CA 1
ATOM 1798 C C . ASN A 1 223 ? -18.580 -1.081 22.577 1.00 88.75 223 ASN A C 1
ATOM 1800 O O . ASN A 1 223 ? -19.252 -0.064 22.748 1.00 88.75 223 ASN A O 1
ATOM 1804 N N . ASN A 1 224 ? -18.049 -1.401 21.392 1.00 87.00 224 ASN A N 1
ATOM 1805 C CA . ASN A 1 224 ? -18.065 -0.565 20.191 1.00 87.00 224 ASN A CA 1
ATOM 1806 C C . ASN A 1 224 ? -17.416 0.823 20.384 1.00 87.00 224 ASN A C 1
ATOM 1808 O O . ASN A 1 224 ? -17.727 1.773 19.664 1.00 87.00 224 ASN A O 1
ATOM 1812 N N . GLU A 1 225 ? -16.525 0.957 21.363 1.00 91.69 225 GLU A N 1
ATOM 1813 C CA . GLU A 1 225 ? -15.777 2.182 21.615 1.00 91.69 225 GLU A CA 1
ATOM 1814 C C . GLU A 1 225 ? -14.636 2.326 20.610 1.00 91.69 225 GLU A C 1
ATOM 1816 O O . GLU A 1 225 ? -14.010 1.344 20.204 1.00 91.69 225 GLU A O 1
ATOM 1821 N N . THR A 1 226 ? -14.355 3.558 20.188 1.00 93.50 226 THR A N 1
ATOM 1822 C CA . THR A 1 226 ? -13.172 3.850 19.379 1.00 93.50 226 THR A CA 1
ATOM 1823 C C . THR A 1 226 ? -12.418 5.050 19.922 1.00 93.50 226 THR A C 1
ATOM 1825 O O . THR A 1 226 ? -13.010 6.098 20.175 1.00 93.50 226 THR A O 1
ATOM 1828 N N . ILE A 1 227 ? -11.102 4.902 20.037 1.00 95.44 227 ILE A N 1
ATOM 1829 C CA . ILE A 1 227 ? -10.179 5.929 20.513 1.00 95.44 227 ILE A CA 1
ATOM 1830 C C . ILE A 1 227 ? -9.217 6.279 19.374 1.00 95.44 227 ILE A C 1
ATOM 1832 O O . ILE A 1 227 ? -8.671 5.375 18.744 1.00 95.44 227 ILE A O 1
ATOM 1836 N N . ASN A 1 228 ? -9.020 7.573 19.099 1.00 96.50 228 ASN A N 1
ATOM 1837 C CA . ASN A 1 228 ? -7.959 8.055 18.206 1.00 96.50 228 ASN A CA 1
ATOM 1838 C C . ASN A 1 228 ? -6.706 8.347 19.038 1.00 96.50 228 ASN A C 1
ATOM 1840 O O . ASN A 1 228 ? -6.766 9.159 19.956 1.00 96.50 228 ASN A O 1
ATOM 1844 N N . LEU A 1 229 ? -5.589 7.708 18.707 1.00 97.31 229 LEU A N 1
ATOM 1845 C CA . LEU A 1 229 ? -4.313 7.846 19.407 1.00 97.31 229 LEU A CA 1
ATOM 1846 C C . LEU A 1 229 ? -3.398 8.915 18.804 1.00 97.31 229 LEU A C 1
ATOM 1848 O O . LEU A 1 229 ? -2.405 9.283 19.429 1.00 97.31 229 LEU A O 1
ATOM 1852 N N . LEU A 1 230 ? -3.706 9.417 17.603 1.00 96.62 230 LEU A N 1
ATOM 1853 C CA . LEU A 1 230 ? -2.801 10.319 16.890 1.00 96.62 230 LEU A CA 1
ATOM 1854 C C . LEU A 1 230 ? -2.577 11.631 17.649 1.00 96.62 230 LEU A C 1
ATOM 1856 O O . LEU A 1 230 ? -1.445 12.089 17.721 1.00 96.62 230 LEU A O 1
ATOM 1860 N N . ASP A 1 231 ? -3.619 12.213 18.248 1.00 94.50 231 ASP A N 1
ATOM 1861 C CA . ASP A 1 231 ? -3.496 13.488 18.969 1.00 94.50 231 ASP A CA 1
ATOM 1862 C C . ASP A 1 231 ? -2.487 13.381 20.134 1.00 94.50 231 ASP A C 1
ATOM 1864 O O . ASP A 1 231 ? -1.659 14.277 20.311 1.00 94.50 231 ASP A O 1
ATOM 1868 N N . ASN A 1 232 ? -2.489 12.258 20.861 1.00 96.25 232 ASN A N 1
ATOM 1869 C CA . ASN A 1 232 ? -1.555 12.002 21.961 1.00 96.25 232 ASN A CA 1
ATOM 1870 C C . ASN A 1 232 ? -0.117 11.831 21.447 1.00 96.25 232 ASN A C 1
ATOM 1872 O O . ASN A 1 232 ? 0.804 12.442 21.981 1.00 96.25 232 ASN A O 1
ATOM 1876 N N . ILE A 1 233 ? 0.062 11.068 20.362 1.00 96.56 233 ILE A N 1
ATOM 1877 C CA . ILE A 1 233 ? 1.369 10.881 19.714 1.00 96.56 233 ILE A CA 1
ATOM 1878 C C . ILE A 1 233 ? 1.936 12.226 19.239 1.00 96.56 233 ILE A C 1
ATOM 1880 O O . ILE A 1 233 ? 3.121 12.513 19.411 1.00 96.56 233 ILE A O 1
ATOM 1884 N N . VAL A 1 234 ? 1.089 13.071 18.643 1.00 96.31 234 VAL A N 1
ATOM 1885 C CA . VAL A 1 234 ? 1.478 14.398 18.151 1.00 96.31 234 VAL A CA 1
ATOM 1886 C C . VAL A 1 234 ? 1.884 15.317 19.294 1.00 96.31 234 VAL A C 1
ATOM 1888 O O . VAL A 1 234 ? 2.864 16.050 19.161 1.00 96.31 234 VAL A O 1
ATOM 1891 N N . GLU A 1 235 ? 1.151 15.296 20.406 1.00 96.00 235 GLU A N 1
ATOM 1892 C CA . GLU A 1 235 ? 1.479 16.099 21.581 1.00 96.00 235 GLU A CA 1
ATOM 1893 C C . GLU A 1 235 ? 2.821 15.702 22.208 1.00 96.00 235 GLU A C 1
ATOM 1895 O O . GLU A 1 235 ? 3.577 16.589 22.607 1.00 96.00 235 GLU A O 1
ATOM 1900 N N . GLU A 1 236 ? 3.135 14.407 22.237 1.00 96.56 236 GLU A N 1
ATOM 1901 C CA . GLU A 1 236 ? 4.360 13.885 22.844 1.00 96.56 236 GLU A CA 1
ATOM 1902 C C . GLU A 1 236 ? 5.598 14.052 21.950 1.00 96.56 236 GLU A C 1
ATOM 1904 O O . GLU A 1 236 ? 6.627 14.556 22.407 1.00 96.56 236 GLU A O 1
ATOM 1909 N N . HIS A 1 237 ? 5.501 13.691 20.668 1.00 95.88 237 HIS A N 1
ATOM 1910 C CA . HIS A 1 237 ? 6.670 13.563 19.787 1.00 95.88 237 HIS A CA 1
ATOM 1911 C C . HIS A 1 237 ? 6.824 14.699 18.763 1.00 95.88 237 HIS A C 1
ATOM 1913 O O . HIS A 1 237 ? 7.903 14.891 18.201 1.00 95.88 237 HIS A O 1
ATOM 1919 N N . TYR A 1 238 ? 5.779 15.500 18.513 1.00 95.44 238 TYR A N 1
ATOM 1920 C CA . TYR A 1 238 ? 5.783 16.504 17.442 1.00 95.44 238 TYR A CA 1
ATOM 1921 C C . TYR A 1 238 ? 5.398 17.902 17.953 1.00 95.44 238 TYR A C 1
ATOM 1923 O O . TYR A 1 238 ? 4.292 18.387 17.689 1.00 95.44 238 TYR A O 1
ATOM 1931 N N . PRO A 1 239 ? 6.328 18.646 18.588 1.00 93.62 239 PRO A N 1
ATOM 1932 C CA . PRO A 1 239 ? 6.029 19.941 19.211 1.00 93.62 239 PRO A CA 1
ATOM 1933 C C . PRO A 1 239 ? 5.517 21.004 18.225 1.00 93.62 239 PRO A C 1
ATOM 1935 O O . PRO A 1 239 ? 4.818 21.934 18.623 1.00 93.62 239 PRO A O 1
ATOM 1938 N N . GLN A 1 240 ? 5.830 20.864 16.931 1.00 95.62 240 GLN A N 1
ATOM 1939 C CA . GLN A 1 240 ? 5.347 21.759 15.869 1.00 95.62 240 GLN A CA 1
ATOM 1940 C C . GLN A 1 240 ? 3.882 21.515 15.475 1.00 95.62 240 GLN A C 1
ATOM 1942 O O . GLN A 1 240 ? 3.327 22.298 14.706 1.00 95.62 240 GLN A O 1
ATOM 1947 N N . LYS A 1 241 ? 3.263 20.441 15.985 1.00 95.25 241 LYS A N 1
ATOM 1948 C CA . LYS A 1 241 ? 1.880 20.020 15.715 1.00 95.25 241 LYS A CA 1
ATOM 1949 C C . LYS A 1 241 ? 1.537 20.054 14.216 1.00 95.25 241 LYS A C 1
ATOM 1951 O O . LYS A 1 241 ? 0.703 20.863 13.792 1.00 95.25 241 LYS A O 1
ATOM 1956 N N . PRO A 1 242 ? 2.198 19.211 13.393 1.00 95.31 242 PRO A N 1
ATOM 1957 C CA . PRO A 1 242 ? 1.896 19.106 11.971 1.00 95.31 242 PRO A CA 1
ATOM 1958 C C . PRO A 1 242 ? 0.406 18.847 11.759 1.00 95.31 242 PRO A C 1
ATOM 1960 O O . PRO A 1 242 ? -0.217 18.090 12.497 1.00 95.31 242 PRO A O 1
ATOM 1963 N N . LYS A 1 243 ? -0.169 19.457 10.723 1.00 93.56 243 LYS A N 1
ATOM 1964 C CA . LYS A 1 243 ? -1.594 19.272 10.406 1.00 93.56 243 LYS A CA 1
ATOM 1965 C C . LYS A 1 243 ? -1.897 17.929 9.751 1.00 93.56 243 LYS A C 1
ATOM 1967 O O . LYS A 1 243 ? -3.060 17.554 9.679 1.00 93.56 243 LYS A O 1
ATOM 1972 N N . LYS A 1 244 ? -0.877 17.280 9.193 1.00 95.75 244 LYS A N 1
ATOM 1973 C CA . LYS A 1 244 ? -1.024 16.099 8.357 1.00 95.75 244 LYS A CA 1
ATOM 1974 C C . LYS A 1 244 ? 0.184 15.191 8.497 1.00 95.75 244 LYS A C 1
ATOM 1976 O O . LYS A 1 244 ? 1.313 15.676 8.605 1.00 95.75 244 LYS A O 1
ATOM 1981 N N . PHE A 1 245 ? -0.078 13.894 8.450 1.00 97.19 245 PHE A N 1
ATOM 1982 C CA . PHE A 1 245 ? 0.920 12.849 8.555 1.00 97.19 245 PHE A CA 1
ATOM 1983 C C . PHE A 1 245 ? 0.713 11.799 7.472 1.00 97.19 245 PHE A C 1
ATOM 1985 O O . PHE A 1 245 ? -0.417 11.475 7.114 1.00 97.19 245 PHE A O 1
ATOM 1992 N N . TYR A 1 246 ? 1.819 11.243 7.000 1.00 96.62 246 TYR A N 1
ATOM 1993 C CA . TYR A 1 246 ? 1.845 9.928 6.390 1.00 96.62 246 TYR A CA 1
ATOM 1994 C C . TYR A 1 246 ? 1.856 8.893 7.514 1.00 96.62 246 TYR A C 1
ATOM 1996 O O . TYR A 1 246 ? 2.680 8.983 8.426 1.00 96.62 246 TYR A O 1
ATOM 2004 N N . ILE A 1 247 ? 0.914 7.952 7.457 1.00 95.44 247 ILE A N 1
ATOM 2005 C CA . ILE A 1 247 ? 0.691 6.929 8.481 1.00 95.44 247 ILE A CA 1
ATOM 2006 C C . ILE A 1 247 ? 0.754 5.568 7.794 1.00 95.44 247 ILE A C 1
ATOM 2008 O O . ILE A 1 247 ? 0.009 5.354 6.837 1.00 95.44 247 ILE A O 1
ATOM 2012 N N . ALA A 1 248 ? 1.601 4.671 8.295 1.00 92.75 248 ALA A N 1
ATOM 2013 C CA . ALA A 1 248 ? 1.586 3.262 7.924 1.00 92.75 248 ALA A CA 1
ATOM 2014 C C . ALA A 1 248 ? 1.608 2.382 9.179 1.00 92.75 248 ALA A C 1
ATOM 2016 O O . ALA A 1 248 ? 2.475 2.539 10.039 1.00 92.75 248 ALA A O 1
ATOM 2017 N N . LEU A 1 249 ? 0.673 1.446 9.305 1.00 90.12 249 LEU A N 1
ATOM 2018 C CA . LEU A 1 249 ? 0.769 0.389 10.306 1.00 90.12 249 LEU A CA 1
ATOM 2019 C C . LEU A 1 249 ? 1.879 -0.571 9.874 1.00 90.12 249 LEU A C 1
ATOM 2021 O O . LEU A 1 249 ? 1.879 -1.049 8.747 1.00 90.12 249 LEU A O 1
ATOM 2025 N N . SER A 1 250 ? 2.837 -0.842 10.756 1.00 85.12 250 SER A N 1
ATOM 2026 C CA . SER A 1 250 ? 3.962 -1.729 10.453 1.00 85.12 250 SER A CA 1
ATOM 2027 C C . SER A 1 250 ? 3.675 -3.148 10.937 1.00 85.12 250 SER A C 1
ATOM 2029 O O . SER A 1 250 ? 3.635 -4.087 10.146 1.00 85.12 250 SER A O 1
ATOM 2031 N N . SER A 1 251 ? 3.416 -3.320 12.236 1.00 81.50 251 SER A N 1
ATOM 2032 C CA . SER A 1 251 ? 3.174 -4.642 12.826 1.00 81.50 251 SER A CA 1
ATOM 2033 C C . SER A 1 251 ? 2.462 -4.567 14.178 1.00 81.50 251 SER A C 1
ATOM 2035 O O . SER A 1 251 ? 2.328 -3.495 14.771 1.00 81.50 251 SER A O 1
ATOM 2037 N N . VAL A 1 252 ? 2.010 -5.724 14.670 1.00 82.94 252 VAL A N 1
ATOM 2038 C CA . VAL A 1 252 ? 1.537 -5.921 16.046 1.00 82.94 252 VAL A CA 1
ATOM 2039 C C . VAL A 1 252 ? 2.283 -7.106 16.650 1.00 82.94 252 VAL A C 1
ATOM 2041 O O . VAL A 1 252 ? 2.316 -8.188 16.063 1.00 82.94 252 VAL A O 1
ATOM 2044 N N . SER A 1 253 ? 2.871 -6.909 17.828 1.00 81.31 253 SER A N 1
ATOM 2045 C CA . SER A 1 253 ? 3.524 -7.968 18.596 1.00 81.31 253 SER A CA 1
ATOM 2046 C C . SER A 1 253 ? 2.480 -8.878 19.236 1.00 81.31 253 SER A C 1
ATOM 2048 O O . SER A 1 253 ? 1.647 -8.426 20.021 1.00 81.31 253 SER A O 1
ATOM 2050 N N . LEU A 1 254 ? 2.539 -10.177 18.936 1.00 77.25 254 LEU A N 1
ATOM 2051 C CA . LEU A 1 254 ? 1.647 -11.174 19.540 1.00 77.25 254 LEU A CA 1
ATOM 2052 C C . LEU A 1 254 ? 1.949 -11.426 21.022 1.00 77.25 254 LEU A C 1
ATOM 2054 O O . LEU A 1 254 ? 1.052 -11.800 21.772 1.00 77.25 254 LEU A O 1
ATOM 2058 N N . GLU A 1 255 ? 3.199 -11.221 21.442 1.00 79.12 255 GLU A N 1
ATOM 2059 C CA . GLU A 1 255 ? 3.640 -11.459 22.819 1.00 79.12 255 GLU A CA 1
ATOM 2060 C C . GLU A 1 255 ? 3.255 -10.304 23.746 1.00 79.12 255 GLU A C 1
ATOM 2062 O O . GLU A 1 255 ? 2.717 -10.521 24.831 1.00 79.12 255 GLU A O 1
ATOM 2067 N N . THR A 1 256 ? 3.520 -9.070 23.315 1.00 82.81 256 THR A N 1
ATOM 2068 C CA . THR A 1 256 ? 3.349 -7.871 24.150 1.00 82.81 256 THR A CA 1
ATOM 2069 C C . THR A 1 256 ? 2.064 -7.110 23.847 1.00 82.81 256 THR A C 1
ATOM 2071 O O . THR A 1 256 ? 1.615 -6.318 24.670 1.00 82.81 256 THR A O 1
ATOM 2074 N N . GLY A 1 257 ? 1.464 -7.318 22.671 1.00 83.94 257 GLY A N 1
ATOM 2075 C CA . GLY A 1 257 ? 0.376 -6.478 22.173 1.00 83.94 257 GLY A CA 1
ATOM 2076 C C . GLY A 1 257 ? 0.825 -5.097 21.695 1.00 83.94 257 GLY A C 1
ATOM 2077 O O . GLY A 1 257 ? -0.038 -4.286 21.361 1.00 83.94 257 GLY A O 1
ATOM 2078 N N . SER A 1 258 ? 2.137 -4.828 21.647 1.00 87.06 258 SER A N 1
ATOM 2079 C CA . SER A 1 258 ? 2.689 -3.579 21.114 1.00 87.06 258 SER A CA 1
ATOM 2080 C C . SER A 1 258 ? 2.268 -3.389 19.661 1.00 87.06 258 SER A C 1
ATOM 2082 O O . SER A 1 258 ? 2.33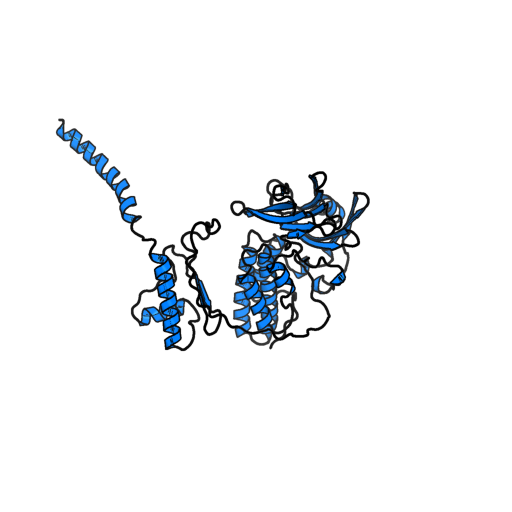3 -4.329 18.865 1.00 87.06 258 SER A O 1
ATOM 2084 N N . ILE A 1 259 ? 1.882 -2.171 19.301 1.00 89.44 259 ILE A N 1
ATOM 2085 C CA . ILE A 1 259 ? 1.575 -1.782 17.924 1.00 89.44 259 ILE A CA 1
ATOM 2086 C C . ILE A 1 259 ? 2.734 -0.935 17.414 1.00 89.44 259 ILE A C 1
ATOM 2088 O O . ILE A 1 259 ? 3.114 0.037 18.056 1.00 89.44 259 ILE A O 1
ATOM 2092 N N . TYR A 1 260 ? 3.260 -1.259 16.242 1.00 88.50 260 TYR A N 1
ATOM 2093 C CA . TYR A 1 260 ? 4.312 -0.486 15.596 1.00 88.50 260 TYR A CA 1
ATOM 2094 C C . TYR A 1 260 ? 3.730 0.296 14.425 1.00 88.50 260 TYR A C 1
ATOM 2096 O O . TYR A 1 260 ? 3.096 -0.279 13.535 1.00 88.50 260 TYR A O 1
ATOM 2104 N N . VAL A 1 261 ? 3.953 1.607 14.418 1.00 92.25 261 VAL A N 1
ATOM 2105 C CA . VAL A 1 261 ? 3.438 2.524 13.397 1.00 92.25 261 VAL A CA 1
ATOM 2106 C C . VAL A 1 261 ? 4.573 3.377 12.855 1.00 92.25 261 VAL A C 1
ATOM 2108 O O . VAL A 1 261 ? 5.391 3.879 13.616 1.00 92.25 261 VAL A O 1
ATOM 2111 N N . LEU A 1 262 ? 4.602 3.556 11.539 1.00 93.25 262 LEU A N 1
ATOM 2112 C CA . LEU A 1 262 ? 5.416 4.562 10.875 1.00 93.25 262 LEU A CA 1
ATOM 2113 C C . LEU A 1 262 ? 4.609 5.844 10.726 1.00 93.25 262 LEU A C 1
ATOM 2115 O O . LEU A 1 262 ? 3.534 5.852 10.119 1.00 93.25 262 LEU A O 1
ATOM 2119 N N . LEU A 1 263 ? 5.134 6.925 11.288 1.00 96.00 263 LEU A N 1
ATOM 2120 C CA . LEU A 1 263 ? 4.487 8.220 11.330 1.00 96.00 263 LEU A CA 1
ATOM 2121 C C . LEU A 1 263 ? 5.465 9.314 10.906 1.00 96.00 263 LEU A C 1
ATOM 2123 O O . LEU A 1 263 ? 6.474 9.557 11.562 1.00 96.00 263 LEU A O 1
ATOM 2127 N N . ARG A 1 264 ? 5.140 10.017 9.817 1.00 95.81 264 ARG A N 1
ATOM 2128 C CA . ARG A 1 264 ? 5.969 11.115 9.304 1.00 95.81 264 ARG A CA 1
ATOM 2129 C C . ARG A 1 264 ? 5.126 12.342 8.959 1.00 95.81 264 ARG A C 1
ATOM 2131 O O . ARG A 1 264 ? 4.125 12.195 8.258 1.00 95.81 264 ARG A O 1
ATOM 2138 N N . PRO A 1 265 ? 5.508 13.563 9.375 1.00 97.19 265 PRO A N 1
ATOM 2139 C CA . PRO A 1 265 ? 4.824 14.783 8.952 1.00 97.19 265 PRO A CA 1
ATOM 2140 C C . PRO A 1 265 ? 4.775 14.917 7.422 1.00 97.19 265 PRO A C 1
ATOM 2142 O O . PRO A 1 265 ? 5.805 14.850 6.749 1.00 97.19 265 PRO A O 1
ATOM 2145 N N . ALA A 1 266 ? 3.588 15.158 6.864 1.00 95.94 266 ALA A N 1
ATOM 2146 C CA . ALA A 1 266 ? 3.390 15.320 5.424 1.00 95.94 266 ALA A CA 1
ATOM 2147 C C . ALA A 1 266 ? 3.698 16.765 4.988 1.00 95.94 266 ALA A C 1
ATOM 2149 O O . ALA A 1 266 ? 2.798 17.569 4.737 1.00 95.94 266 ALA A O 1
ATOM 2150 N N . LEU A 1 267 ? 4.988 17.115 4.963 1.00 94.88 267 LEU A N 1
ATOM 2151 C CA . LEU A 1 267 ? 5.466 18.461 4.610 1.00 94.88 267 LEU A CA 1
ATOM 2152 C C . LEU A 1 267 ? 5.394 18.744 3.099 1.00 94.88 267 LEU A C 1
ATOM 2154 O O . LEU A 1 267 ? 5.238 19.895 2.691 1.00 94.88 267 LEU A O 1
ATOM 2158 N N . THR A 1 268 ? 5.499 17.697 2.283 1.00 94.62 268 THR A N 1
ATOM 2159 C CA . THR A 1 268 ? 5.490 17.724 0.814 1.00 94.62 268 THR A CA 1
ATOM 2160 C C . THR A 1 268 ? 4.566 16.638 0.275 1.00 94.62 268 THR A C 1
ATOM 2162 O O . THR A 1 268 ? 4.262 15.680 0.982 1.00 94.62 268 THR A O 1
ATOM 2165 N N . ALA A 1 269 ? 4.130 16.774 -0.982 1.00 93.19 269 ALA A N 1
ATOM 2166 C CA . ALA A 1 269 ? 3.372 15.728 -1.680 1.00 93.19 269 ALA A CA 1
ATOM 2167 C C . ALA A 1 269 ? 4.245 14.518 -2.068 1.00 93.19 269 ALA A C 1
ATOM 2169 O O . ALA A 1 269 ? 3.731 13.424 -2.260 1.00 93.19 269 ALA A O 1
ATOM 2170 N N . GLU A 1 270 ? 5.560 14.719 -2.177 1.00 94.62 270 GLU A N 1
ATOM 2171 C CA . GLU A 1 270 ? 6.541 13.652 -2.378 1.00 94.62 270 GLU A CA 1
ATOM 2172 C C . GLU A 1 270 ? 6.950 13.048 -1.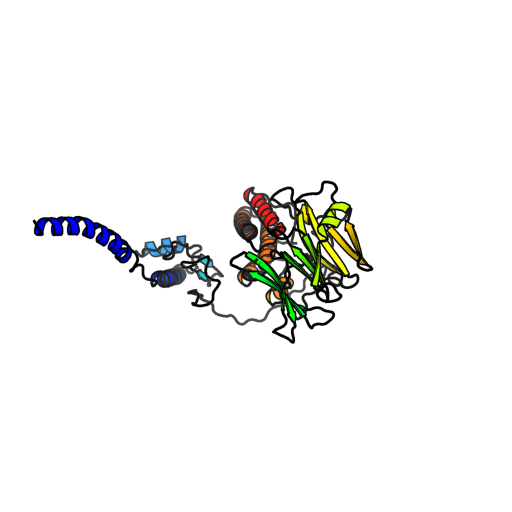041 1.00 94.62 270 GLU A C 1
ATOM 2174 O O . GLU A 1 270 ? 7.140 13.777 -0.061 1.00 94.62 270 GLU A O 1
ATOM 2179 N N . LEU A 1 271 ? 7.127 11.728 -1.029 1.00 95.31 271 LEU A N 1
ATOM 2180 C CA . LEU A 1 271 ? 7.612 10.982 0.121 1.00 95.31 271 LEU A CA 1
ATOM 2181 C C . LEU A 1 271 ? 8.746 10.046 -0.305 1.00 95.31 271 LEU A C 1
ATOM 2183 O O . LEU A 1 271 ? 8.491 9.022 -0.934 1.00 95.31 271 LEU A O 1
ATOM 2187 N N . SER A 1 272 ? 9.989 10.377 0.055 1.00 94.31 272 SER A N 1
ATOM 2188 C CA . SER A 1 272 ? 11.113 9.452 -0.135 1.00 94.31 272 SER A CA 1
ATOM 2189 C C . SER A 1 272 ? 10.909 8.201 0.733 1.00 94.31 272 SER A C 1
ATOM 2191 O O . SER A 1 272 ? 10.718 8.346 1.947 1.00 94.31 272 SER A O 1
ATOM 2193 N N . PRO A 1 273 ? 10.972 6.982 0.157 1.00 91.38 273 PRO A N 1
ATOM 2194 C CA . PRO A 1 273 ? 10.895 5.743 0.925 1.00 91.38 273 PRO A CA 1
ATOM 2195 C C . PRO A 1 273 ? 11.971 5.653 2.006 1.00 91.38 273 PRO A C 1
ATOM 2197 O O . PRO A 1 273 ? 11.638 5.377 3.153 1.00 91.38 273 PRO A O 1
ATOM 2200 N N . ARG A 1 274 ? 13.226 5.990 1.681 1.00 88.56 274 ARG A N 1
ATOM 2201 C CA . ARG A 1 274 ? 14.344 5.990 2.638 1.00 88.56 274 ARG A CA 1
ATOM 2202 C C . ARG A 1 274 ? 14.057 6.848 3.865 1.00 88.56 274 ARG A C 1
ATOM 2204 O O . ARG A 1 274 ? 14.231 6.434 5.002 1.00 88.56 274 ARG A O 1
ATOM 2211 N N . GLU A 1 275 ? 13.583 8.065 3.626 1.00 90.81 275 GLU A N 1
ATOM 2212 C CA . GLU A 1 275 ? 13.268 8.987 4.710 1.00 90.81 275 GLU A CA 1
ATOM 2213 C C . GLU A 1 275 ? 12.028 8.557 5.499 1.00 90.81 275 GLU A C 1
ATOM 2215 O O . GLU A 1 275 ? 11.927 8.898 6.667 1.00 90.81 275 GLU A O 1
ATOM 2220 N N . PHE A 1 276 ? 11.058 7.869 4.884 1.00 92.50 276 PHE A N 1
ATOM 2221 C CA . PHE A 1 276 ? 9.852 7.400 5.574 1.00 92.50 276 PHE A CA 1
ATOM 2222 C C . PHE A 1 276 ? 10.121 6.181 6.456 1.00 92.50 276 PHE A C 1
ATOM 2224 O O . PHE A 1 276 ? 9.646 6.135 7.586 1.00 92.50 276 PHE A O 1
ATOM 2231 N N . TYR A 1 277 ? 10.904 5.225 5.958 1.00 88.50 277 TYR A N 1
ATOM 2232 C CA . TYR A 1 277 ? 11.245 3.987 6.661 1.00 88.50 277 TYR A CA 1
ATOM 2233 C C . TYR A 1 277 ? 12.400 4.147 7.663 1.00 88.50 277 TYR A C 1
ATOM 2235 O O . TYR A 1 277 ? 12.808 3.187 8.311 1.00 88.50 277 TYR A O 1
ATOM 2243 N N . HIS A 1 278 ? 12.879 5.373 7.873 1.00 87.31 278 HIS A N 1
ATOM 2244 C CA . HIS A 1 278 ? 13.839 5.672 8.927 1.00 87.31 278 HIS A CA 1
ATOM 2245 C C . HIS A 1 278 ? 13.249 5.424 10.332 1.00 87.31 278 HIS A C 1
ATOM 2247 O O . HIS A 1 278 ? 12.083 5.737 10.586 1.00 87.31 278 HIS A O 1
ATOM 2253 N N . PHE A 1 279 ? 14.065 4.924 11.272 1.00 85.75 279 PHE A N 1
ATOM 2254 C CA . PHE A 1 279 ? 13.625 4.567 12.636 1.00 85.75 279 PHE A CA 1
ATOM 2255 C C . PHE A 1 279 ? 13.016 5.717 13.425 1.00 85.75 279 PHE A C 1
ATOM 2257 O O . PHE A 1 279 ? 12.144 5.487 14.253 1.00 85.75 279 PHE A O 1
ATOM 2264 N N . GLU A 1 280 ? 13.427 6.948 13.138 1.00 91.06 280 GLU A N 1
ATOM 2265 C CA . GLU A 1 280 ? 12.847 8.131 13.777 1.00 91.06 280 GLU A CA 1
ATOM 2266 C C . GLU A 1 280 ? 11.345 8.274 13.499 1.00 91.06 280 GLU A C 1
ATOM 2268 O O . GLU A 1 280 ? 10.641 8.923 14.262 1.00 91.06 280 GLU A O 1
ATOM 2273 N N . ASN A 1 281 ? 10.830 7.666 12.429 1.00 93.19 281 ASN A N 1
ATOM 2274 C CA . ASN A 1 281 ? 9.397 7.655 12.151 1.00 93.19 281 ASN A CA 1
ATOM 2275 C C . ASN A 1 281 ? 8.693 6.450 12.778 1.00 93.19 281 ASN A C 1
ATOM 2277 O O . ASN A 1 281 ? 7.468 6.391 12.734 1.00 93.19 281 ASN A O 1
ATOM 2281 N N . LEU A 1 282 ? 9.424 5.478 13.329 1.00 92.19 282 LEU A N 1
ATOM 2282 C CA . LEU A 1 282 ? 8.836 4.319 13.986 1.00 92.19 282 LEU A CA 1
ATOM 2283 C C . LEU A 1 282 ? 8.420 4.688 15.410 1.00 92.19 282 LEU A C 1
ATOM 2285 O O . LEU A 1 282 ? 9.210 5.206 16.201 1.00 92.19 282 LEU A O 1
ATOM 2289 N N . ILE A 1 283 ? 7.173 4.376 15.737 1.00 94.25 283 ILE A N 1
ATOM 2290 C CA . ILE A 1 283 ? 6.582 4.581 17.053 1.00 94.25 283 ILE A CA 1
ATOM 2291 C C . ILE A 1 283 ? 6.009 3.250 17.519 1.00 94.25 283 ILE A C 1
ATOM 2293 O O . ILE A 1 283 ? 5.176 2.642 16.843 1.00 94.25 283 ILE A O 1
ATOM 2297 N N . GLU A 1 284 ? 6.458 2.805 18.684 1.00 93.56 284 GLU A N 1
ATOM 2298 C CA . GLU A 1 284 ? 5.840 1.718 19.422 1.00 93.56 284 GLU A CA 1
ATOM 2299 C C . GLU A 1 284 ? 4.737 2.277 20.325 1.00 93.56 284 GLU A C 1
ATOM 2301 O O . GLU A 1 284 ? 4.959 3.185 21.126 1.00 93.56 284 GLU A O 1
ATOM 2306 N N . ILE A 1 285 ? 3.540 1.715 20.200 1.00 95.62 285 ILE A N 1
ATOM 2307 C CA . ILE A 1 285 ? 2.381 2.005 21.032 1.00 95.62 285 ILE A CA 1
ATOM 2308 C C . ILE A 1 285 ? 2.150 0.788 21.921 1.00 95.62 285 ILE A C 1
ATOM 2310 O O . ILE A 1 285 ? 1.729 -0.274 21.459 1.00 95.62 285 ILE A O 1
ATOM 2314 N N . ASN A 1 286 ? 2.404 0.958 23.209 1.00 94.44 286 ASN A N 1
ATOM 2315 C CA . ASN A 1 286 ? 2.163 -0.048 24.231 1.00 94.44 286 ASN A CA 1
ATOM 2316 C C . ASN A 1 286 ? 0.845 0.241 24.948 1.00 94.44 286 ASN A C 1
ATOM 2318 O O . ASN A 1 286 ? 0.561 1.394 25.263 1.00 94.44 286 ASN A O 1
ATOM 2322 N N . SER A 1 287 ? 0.057 -0.793 25.252 1.00 91.81 287 SER A N 1
ATOM 2323 C CA . SER A 1 287 ? -1.122 -0.655 26.116 1.00 91.81 287 SER A CA 1
ATOM 2324 C C . SER A 1 287 ? -0.905 -1.385 27.433 1.00 91.81 287 SER A C 1
ATOM 2326 O O . SER A 1 287 ? -0.624 -2.585 27.423 1.00 91.81 287 SER A O 1
ATOM 2328 N N . LYS A 1 288 ? -1.082 -0.695 28.559 1.00 90.00 288 LYS A N 1
ATOM 2329 C CA . LYS A 1 288 ? -1.051 -1.300 29.891 1.00 90.00 288 LYS A CA 1
ATOM 2330 C C . LYS A 1 288 ? -2.137 -0.669 30.752 1.00 90.00 288 LYS A C 1
ATOM 2332 O O . LYS A 1 288 ? -2.194 0.547 30.852 1.00 90.00 288 LYS A O 1
ATOM 2337 N N . ASP A 1 289 ? -2.977 -1.504 31.365 1.00 87.50 289 ASP A N 1
ATOM 2338 C CA . ASP A 1 289 ? -4.066 -1.065 32.251 1.00 87.50 289 ASP A CA 1
ATOM 2339 C C . ASP A 1 289 ? -5.003 -0.023 31.593 1.00 87.50 289 ASP A C 1
ATOM 2341 O O . ASP A 1 289 ? -5.380 0.965 32.214 1.00 87.50 289 ASP A O 1
ATOM 2345 N N . ASP A 1 290 ? -5.347 -0.238 30.316 1.00 83.88 290 ASP A N 1
ATOM 2346 C CA . ASP A 1 290 ? -6.138 0.668 29.457 1.00 83.88 290 ASP A CA 1
ATOM 2347 C C . ASP A 1 290 ? -5.509 2.050 29.175 1.00 83.88 290 ASP A C 1
ATOM 2349 O O . ASP A 1 290 ? -6.114 2.884 28.501 1.00 83.88 290 ASP A O 1
ATOM 2353 N N . GLU A 1 291 ? -4.266 2.280 29.602 1.00 92.38 291 GLU A N 1
ATOM 2354 C CA . GLU A 1 291 ? -3.465 3.440 29.214 1.00 92.38 291 GLU A CA 1
ATOM 2355 C C . GLU A 1 291 ? -2.525 3.108 28.049 1.00 92.38 291 GLU A C 1
ATOM 2357 O O . GLU A 1 291 ? -2.027 1.984 27.921 1.00 92.38 291 GLU A O 1
ATOM 2362 N N . PHE A 1 292 ? -2.270 4.107 27.199 1.00 95.44 292 PHE A N 1
ATOM 2363 C CA . PHE A 1 292 ? -1.367 4.000 26.054 1.00 95.44 292 PHE A CA 1
ATOM 2364 C C . PHE A 1 292 ? -0.070 4.757 26.316 1.00 95.44 292 PHE A C 1
ATOM 2366 O O . PHE A 1 292 ? -0.095 5.910 26.743 1.00 95.44 292 PHE A O 1
ATOM 2373 N N . TYR A 1 293 ? 1.047 4.102 26.020 1.00 96.69 293 TYR A N 1
ATOM 2374 C CA . TYR A 1 293 ? 2.397 4.635 26.141 1.00 96.69 293 TYR A CA 1
ATOM 2375 C C . TYR A 1 293 ? 3.046 4.640 24.763 1.00 96.69 293 TYR A C 1
ATOM 2377 O O . TYR A 1 293 ? 2.939 3.653 24.030 1.00 96.69 293 TYR A O 1
ATOM 2385 N N . PHE A 1 294 ? 3.719 5.734 24.425 1.00 96.62 294 PHE A N 1
ATOM 2386 C CA . PHE A 1 294 ? 4.312 5.947 23.112 1.00 96.62 294 PHE A CA 1
ATOM 2387 C C . PHE A 1 294 ? 5.832 5.986 23.249 1.00 96.62 294 PHE A C 1
ATOM 2389 O O . PHE A 1 294 ? 6.378 6.663 24.116 1.00 96.62 294 PHE A O 1
ATOM 2396 N N . GLN A 1 295 ? 6.526 5.209 22.426 1.00 95.56 295 GLN A N 1
ATOM 2397 C CA . GLN A 1 295 ? 7.981 5.192 22.390 1.00 95.56 295 GLN A CA 1
ATOM 2398 C C . GLN A 1 295 ? 8.448 5.357 20.948 1.00 95.56 295 GLN A C 1
ATOM 2400 O O . GLN A 1 295 ? 8.215 4.497 20.103 1.00 95.56 295 GLN A O 1
ATOM 2405 N N . GLN A 1 296 ? 9.127 6.468 20.679 1.00 93.81 296 GLN A N 1
ATOM 2406 C CA . GLN A 1 296 ? 9.797 6.727 19.409 1.00 93.81 296 GLN A CA 1
ATOM 2407 C C . GLN A 1 296 ? 11.225 6.173 19.455 1.00 93.81 296 GLN A C 1
ATOM 2409 O O . GLN A 1 296 ? 11.875 6.191 20.503 1.00 93.81 296 GLN A O 1
ATOM 2414 N N . PHE A 1 297 ? 11.720 5.666 18.328 1.00 88.44 297 PHE A N 1
ATOM 2415 C CA . PHE A 1 297 ? 13.084 5.150 18.241 1.00 88.44 297 PHE A CA 1
ATOM 2416 C C . PHE A 1 297 ? 14.047 6.267 17.807 1.00 88.44 297 PHE A C 1
ATOM 2418 O O . PHE A 1 297 ? 13.998 6.738 16.677 1.00 88.44 297 PHE A O 1
ATOM 2425 N N . ASP A 1 298 ? 14.943 6.685 18.707 1.00 81.75 298 ASP A N 1
ATOM 2426 C CA . ASP A 1 298 ? 15.822 7.853 18.496 1.00 81.75 298 ASP A CA 1
ATOM 2427 C C . ASP A 1 298 ? 16.977 7.611 17.511 1.00 81.75 298 ASP A C 1
ATOM 2429 O O . ASP A 1 298 ? 17.555 8.549 16.963 1.00 81.75 298 ASP A O 1
ATOM 2433 N N . SER A 1 299 ? 17.383 6.355 17.326 1.00 79.12 299 SER A N 1
ATOM 2434 C CA . SER A 1 299 ? 18.452 5.988 16.397 1.00 79.12 299 SER A CA 1
ATOM 2435 C C . SER A 1 299 ? 18.394 4.503 16.066 1.00 79.12 299 SER A C 1
ATOM 2437 O O . SER A 1 299 ? 18.094 3.672 16.923 1.00 79.12 299 SER A O 1
ATOM 2439 N N . GLY A 1 300 ? 18.705 4.176 14.820 1.00 67.88 300 GLY A N 1
ATOM 2440 C CA . GLY A 1 300 ? 18.777 2.817 14.311 1.00 67.88 300 GLY A CA 1
ATOM 2441 C C . GLY A 1 300 ? 19.306 2.829 12.877 1.00 67.88 300 GLY A C 1
ATOM 2442 O O . GLY A 1 300 ? 19.281 3.888 12.244 1.00 67.88 300 GLY A O 1
ATOM 2443 N N . PRO A 1 301 ? 19.820 1.692 12.376 1.00 62.44 301 PRO A N 1
ATOM 2444 C CA . PRO A 1 301 ? 20.015 1.504 10.933 1.00 62.44 301 PRO A CA 1
ATOM 2445 C C . PRO A 1 301 ? 18.668 1.673 10.211 1.00 62.44 301 PRO A C 1
ATOM 2447 O O . PRO A 1 301 ? 17.655 1.686 10.883 1.00 62.44 301 PRO A O 1
ATOM 2450 N N . ASP A 1 302 ? 18.595 1.820 8.890 1.00 62.47 302 ASP A N 1
ATOM 2451 C CA . ASP A 1 302 ? 17.289 1.912 8.200 1.00 62.47 302 ASP A CA 1
ATOM 2452 C C . ASP A 1 302 ? 16.393 0.693 8.550 1.00 62.47 302 ASP A C 1
ATOM 2454 O O . ASP A 1 302 ? 16.914 -0.389 8.830 1.00 62.47 302 ASP A O 1
ATOM 2458 N N . LEU A 1 303 ? 15.057 0.805 8.535 1.00 64.81 303 LEU A N 1
ATOM 2459 C CA . LEU A 1 303 ? 14.206 -0.392 8.610 1.00 64.81 303 LEU A CA 1
ATOM 2460 C C . LEU A 1 303 ? 14.535 -1.383 7.493 1.00 64.81 303 LEU A C 1
ATOM 2462 O O . LEU A 1 303 ? 14.396 -2.578 7.730 1.00 64.81 303 LEU A O 1
ATOM 2466 N N . PHE A 1 304 ? 15.033 -0.912 6.340 1.00 56.19 304 PHE A N 1
ATOM 2467 C CA . PHE A 1 304 ? 15.595 -1.753 5.273 1.00 56.19 304 PHE A CA 1
ATOM 2468 C C . PHE A 1 304 ? 16.820 -2.588 5.709 1.00 56.19 304 PHE A C 1
ATOM 2470 O O . PHE A 1 304 ? 17.141 -3.608 5.107 1.00 56.19 304 PHE A O 1
ATOM 2477 N N . GLU A 1 305 ? 17.496 -2.197 6.782 1.00 53.00 305 GLU A N 1
ATOM 2478 C CA . GLU A 1 305 ? 18.653 -2.897 7.348 1.00 53.00 305 GLU A CA 1
ATOM 2479 C C . GLU A 1 305 ? 18.294 -3.665 8.632 1.00 53.00 305 GLU A C 1
ATOM 2481 O O . GLU A 1 305 ? 19.075 -4.487 9.123 1.00 53.00 305 GLU A O 1
ATOM 2486 N N . PHE A 1 306 ? 17.108 -3.422 9.195 1.00 51.47 306 PHE A N 1
ATOM 2487 C CA . PHE A 1 306 ? 16.673 -4.036 10.439 1.00 51.47 306 PHE A CA 1
ATOM 2488 C C . PHE A 1 306 ? 15.868 -5.311 10.188 1.00 51.47 306 PHE A C 1
ATOM 2490 O O . PHE A 1 306 ? 14.677 -5.298 9.877 1.00 51.47 306 PHE A O 1
ATOM 2497 N N . ALA A 1 307 ? 16.525 -6.450 10.390 1.00 45.53 307 ALA A N 1
ATOM 2498 C CA . ALA A 1 307 ? 15.887 -7.757 10.373 1.00 45.53 307 ALA A CA 1
ATOM 2499 C C . ALA A 1 307 ? 14.964 -7.929 11.595 1.00 45.53 307 ALA A C 1
ATOM 2501 O O . ALA A 1 307 ? 15.380 -8.420 12.647 1.00 45.53 307 ALA A O 1
ATOM 2502 N N . LEU A 1 308 ? 13.685 -7.567 11.467 1.00 44.53 308 LEU A N 1
ATOM 2503 C CA . LEU A 1 308 ? 12.660 -8.097 12.367 1.00 44.53 308 LEU A CA 1
ATOM 2504 C C . LEU A 1 308 ? 12.572 -9.607 12.129 1.00 44.53 308 LEU A C 1
ATOM 2506 O O . LEU A 1 308 ? 12.143 -10.037 11.061 1.00 44.53 308 LEU A O 1
ATOM 2510 N N . SER A 1 309 ? 12.994 -10.409 13.113 1.00 43.41 309 SER A N 1
ATOM 2511 C CA . SER A 1 309 ? 12.950 -11.875 13.033 1.00 43.41 309 SER A CA 1
ATOM 2512 C C . SER A 1 309 ? 11.573 -12.350 12.536 1.00 43.41 309 SER A C 1
ATOM 2514 O O . SER A 1 309 ? 10.565 -12.009 13.167 1.00 43.41 309 SER A O 1
ATOM 2516 N N . PRO A 1 310 ? 11.501 -13.170 11.465 1.00 49.88 310 PRO A N 1
ATOM 2517 C CA . PRO A 1 310 ? 10.241 -13.691 10.925 1.00 49.88 310 PRO A CA 1
ATOM 2518 C C . PRO A 1 310 ? 9.378 -14.417 11.965 1.00 49.88 310 PRO A C 1
ATOM 2520 O O . PRO A 1 310 ? 8.160 -14.478 11.832 1.00 49.88 310 PRO A O 1
ATOM 2523 N N . SER A 1 311 ? 9.998 -14.937 13.032 1.00 47.31 311 SER A N 1
ATOM 2524 C CA . SER A 1 311 ? 9.312 -15.621 14.134 1.00 47.31 311 SER A CA 1
ATOM 2525 C C . SER A 1 311 ? 8.304 -14.752 14.890 1.00 47.31 311 SER A C 1
ATOM 2527 O O . SER A 1 311 ? 7.438 -15.302 15.564 1.00 47.31 311 SER A O 1
ATOM 2529 N N . ASN A 1 312 ? 8.418 -13.423 14.804 1.00 44.50 312 ASN A N 1
ATOM 2530 C CA . ASN A 1 312 ? 7.602 -12.491 15.587 1.00 44.50 312 ASN A CA 1
ATOM 2531 C C . ASN A 1 312 ? 6.552 -11.761 14.745 1.00 44.50 312 ASN A C 1
ATOM 2533 O O . ASN A 1 312 ? 5.850 -10.890 15.254 1.00 44.50 312 ASN A O 1
ATOM 2537 N N . GLN A 1 313 ? 6.446 -12.096 13.463 1.00 52.09 313 GLN A N 1
ATOM 2538 C CA . GLN A 1 313 ? 5.492 -11.464 12.570 1.00 52.09 313 GLN A CA 1
ATOM 2539 C C . GLN A 1 313 ? 4.212 -12.276 12.488 1.00 52.09 313 GLN A C 1
ATOM 2541 O O . GLN A 1 313 ? 4.214 -13.506 12.590 1.00 52.09 313 GLN A O 1
ATOM 2546 N N . VAL A 1 314 ? 3.104 -11.570 12.269 1.00 49.56 314 VAL A N 1
ATOM 2547 C CA . VAL A 1 314 ? 1.830 -12.193 11.928 1.00 49.56 314 VAL A CA 1
ATOM 2548 C C . VAL A 1 314 ? 2.014 -12.867 10.573 1.00 49.56 314 VAL A C 1
ATOM 2550 O O . VAL A 1 314 ? 1.896 -12.238 9.525 1.00 49.56 314 VAL A O 1
ATOM 2553 N N . THR A 1 315 ? 2.344 -14.156 10.596 1.00 53.09 315 THR A N 1
ATOM 2554 C CA . THR A 1 315 ? 2.289 -14.975 9.392 1.00 53.09 315 THR A CA 1
ATOM 2555 C C . THR A 1 315 ? 0.845 -14.964 8.896 1.00 53.09 315 THR A C 1
ATOM 2557 O O . THR A 1 315 ? -0.078 -15.044 9.718 1.00 53.09 315 THR A O 1
ATOM 2560 N N . PRO A 1 316 ? 0.615 -14.822 7.578 1.00 54.69 316 PRO A N 1
ATOM 2561 C CA . PRO A 1 316 ? -0.713 -15.009 7.021 1.00 54.69 316 PRO A CA 1
ATOM 2562 C C . PRO A 1 316 ? -1.231 -16.359 7.515 1.00 54.69 316 PRO A C 1
ATOM 2564 O O . PRO A 1 316 ? -0.654 -17.398 7.199 1.00 54.69 316 PRO A O 1
ATOM 2567 N N . GLY A 1 317 ? -2.267 -16.337 8.358 1.00 57.53 317 GLY A N 1
ATOM 2568 C CA . GLY A 1 317 ? -2.858 -17.569 8.871 1.00 57.53 317 GLY A CA 1
ATOM 2569 C C . GLY A 1 317 ? -3.417 -18.413 7.725 1.00 57.53 317 GLY A C 1
ATOM 2570 O O . GLY A 1 317 ? -3.513 -17.950 6.586 1.00 57.53 317 GLY A O 1
ATOM 2571 N N . ASP A 1 318 ? -3.880 -19.626 8.026 1.00 57.38 318 ASP A N 1
ATOM 2572 C CA . ASP A 1 318 ? -4.523 -20.508 7.034 1.00 57.38 318 ASP A CA 1
ATOM 2573 C C . ASP A 1 318 ? -5.676 -19.820 6.265 1.00 57.38 318 ASP A C 1
ATOM 2575 O O . ASP A 1 318 ? -6.021 -20.209 5.148 1.00 57.38 318 ASP A O 1
ATOM 2579 N N . GLU A 1 319 ? -6.245 -18.756 6.837 1.00 61.25 319 GLU A N 1
ATOM 2580 C CA . GLU A 1 319 ? -7.346 -17.966 6.279 1.00 61.25 319 GLU A CA 1
ATOM 2581 C C . GLU A 1 319 ? -6.928 -16.778 5.407 1.00 61.25 319 GLU A C 1
ATOM 2583 O O . GLU A 1 319 ? -7.797 -16.087 4.875 1.00 61.25 319 GLU A O 1
ATOM 2588 N N . ALA A 1 320 ? -5.627 -16.549 5.214 1.00 68.88 320 ALA A N 1
ATOM 2589 C CA . ALA A 1 320 ? -5.157 -15.560 4.258 1.00 68.88 320 ALA A CA 1
ATOM 2590 C C . ALA A 1 320 ? -5.752 -15.820 2.867 1.00 68.88 320 ALA A C 1
ATOM 2592 O O . ALA A 1 320 ? -5.944 -16.968 2.443 1.00 68.88 320 ALA A O 1
ATOM 2593 N N . LEU A 1 321 ? -6.064 -14.757 2.136 1.00 73.75 321 LEU A N 1
ATOM 2594 C CA . LEU A 1 321 ? -6.543 -14.916 0.772 1.00 73.75 321 LEU A CA 1
ATOM 2595 C C . LEU A 1 321 ? -5.438 -15.482 -0.140 1.00 73.75 321 LEU A C 1
ATOM 2597 O O . LEU A 1 321 ? -4.248 -15.373 0.172 1.00 73.75 321 LEU A O 1
ATOM 2601 N N . PRO A 1 322 ? -5.807 -16.133 -1.261 1.00 82.31 322 PRO A N 1
ATOM 2602 C CA . PRO A 1 322 ? -4.831 -16.677 -2.203 1.00 82.31 322 PRO A CA 1
ATOM 2603 C C . PRO A 1 322 ? -3.775 -15.662 -2.654 1.00 82.31 322 PRO A C 1
ATOM 2605 O O . PRO A 1 322 ? -2.602 -16.011 -2.716 1.00 82.31 322 PRO A O 1
ATOM 2608 N N . ASP A 1 323 ? -4.169 -14.412 -2.889 1.00 83.38 323 ASP A N 1
ATOM 2609 C CA . ASP A 1 323 ? -3.270 -13.331 -3.294 1.00 83.38 323 ASP A CA 1
ATOM 2610 C C . ASP A 1 323 ? -2.233 -13.007 -2.207 1.00 83.38 323 ASP A C 1
ATOM 2612 O O . ASP A 1 323 ? -1.049 -12.921 -2.502 1.00 83.38 323 ASP A O 1
ATOM 2616 N N . GLN A 1 324 ? -2.635 -12.940 -0.935 1.00 78.38 324 GLN A N 1
ATOM 2617 C CA . GLN A 1 324 ? -1.726 -12.696 0.195 1.00 78.38 324 GLN A CA 1
ATOM 2618 C C . GLN A 1 324 ? -0.711 -13.828 0.377 1.00 78.38 324 GLN A C 1
ATOM 2620 O O . GLN A 1 324 ? 0.469 -13.586 0.627 1.00 78.38 324 GLN A O 1
ATOM 2625 N N . ARG A 1 325 ? -1.161 -15.084 0.254 1.00 81.12 325 ARG A N 1
ATOM 2626 C CA . ARG A 1 325 ? -0.253 -16.238 0.326 1.00 81.12 325 ARG A CA 1
ATOM 2627 C C . ARG A 1 325 ? 0.731 -16.235 -0.837 1.00 81.12 325 ARG A C 1
ATOM 2629 O O . ARG A 1 325 ? 1.911 -16.501 -0.631 1.00 81.12 325 ARG A O 1
ATOM 2636 N N . ASN A 1 326 ? 0.249 -15.909 -2.034 1.00 86.12 326 ASN A N 1
ATOM 2637 C CA . ASN A 1 326 ? 1.086 -15.833 -3.221 1.00 86.12 326 ASN A CA 1
ATOM 2638 C C . ASN A 1 326 ? 2.092 -14.686 -3.115 1.00 86.12 326 ASN A C 1
ATOM 2640 O O . ASN A 1 326 ? 3.262 -14.909 -3.404 1.00 86.12 326 ASN A O 1
ATOM 2644 N N . TRP A 1 327 ? 1.682 -13.518 -2.611 1.00 84.88 327 TRP A N 1
ATOM 2645 C CA . TRP A 1 327 ? 2.569 -12.393 -2.313 1.00 84.88 327 TRP A CA 1
ATOM 2646 C C . TRP A 1 327 ? 3.757 -12.827 -1.456 1.00 84.88 327 TRP A C 1
ATOM 2648 O O . TRP A 1 327 ? 4.904 -12.585 -1.816 1.00 84.88 327 TRP A O 1
ATOM 2658 N N . ALA A 1 328 ? 3.489 -13.510 -0.338 1.00 79.56 328 ALA A N 1
ATOM 2659 C CA . ALA A 1 328 ? 4.526 -13.943 0.597 1.00 79.56 328 ALA A CA 1
ATOM 2660 C C . ALA A 1 328 ? 5.508 -14.963 -0.009 1.00 79.56 328 ALA A C 1
ATOM 2662 O O . ALA A 1 328 ? 6.580 -15.187 0.546 1.00 79.56 328 ALA A O 1
ATOM 2663 N N . SER A 1 329 ? 5.143 -15.587 -1.133 1.00 84.25 329 SER A N 1
ATOM 2664 C CA . SER A 1 329 ? 5.993 -16.524 -1.871 1.00 84.25 329 SER A CA 1
ATOM 2665 C C . SER A 1 329 ? 6.788 -15.883 -3.012 1.00 84.25 329 SER A C 1
ATOM 2667 O O . SER A 1 329 ? 7.625 -16.562 -3.609 1.00 84.25 329 SER A O 1
ATOM 2669 N N . LEU A 1 330 ? 6.530 -14.611 -3.339 1.00 86.19 330 LEU A N 1
ATOM 2670 C CA . LEU A 1 330 ? 7.216 -13.935 -4.435 1.00 86.19 330 LEU A CA 1
ATOM 2671 C C . LEU A 1 330 ? 8.700 -13.733 -4.109 1.00 86.19 330 LEU A C 1
ATOM 2673 O O . LEU A 1 330 ? 9.052 -13.415 -2.970 1.00 86.19 330 LEU A O 1
ATOM 2677 N N . PRO A 1 331 ? 9.588 -13.883 -5.104 1.00 86.50 331 PRO A N 1
ATOM 2678 C CA . PRO A 1 331 ? 11.008 -13.674 -4.903 1.00 86.50 331 PRO A CA 1
ATOM 2679 C C . PRO A 1 331 ? 11.287 -12.201 -4.602 1.00 86.50 331 PRO A C 1
ATOM 2681 O O . PRO A 1 331 ? 10.786 -11.297 -5.272 1.00 86.50 331 PRO A O 1
ATOM 2684 N N . THR A 1 332 ? 12.137 -11.965 -3.612 1.00 81.62 332 THR A N 1
ATOM 2685 C CA . THR A 1 332 ? 12.688 -10.639 -3.290 1.00 81.62 332 THR A CA 1
ATOM 2686 C C . THR A 1 332 ? 14.162 -10.518 -3.679 1.00 81.62 332 THR A C 1
ATOM 2688 O O . THR A 1 332 ? 14.768 -9.468 -3.495 1.00 81.62 332 THR A O 1
ATOM 2691 N N . SER A 1 333 ? 14.751 -11.597 -4.195 1.00 83.62 333 SER A N 1
ATOM 2692 C CA . SER A 1 333 ? 16.140 -11.678 -4.636 1.00 83.62 333 SER A CA 1
ATOM 2693 C C . SER A 1 333 ? 16.274 -12.644 -5.812 1.00 83.62 333 SER A C 1
ATOM 2695 O O . SER A 1 333 ? 15.383 -13.457 -6.081 1.00 83.62 333 SER A O 1
ATOM 2697 N N . GLY A 1 334 ? 17.395 -12.552 -6.525 1.00 88.12 334 GLY A N 1
ATOM 2698 C CA . GLY A 1 334 ? 17.730 -13.435 -7.642 1.00 88.12 334 GLY A CA 1
ATOM 2699 C C . GLY A 1 334 ? 17.958 -12.687 -8.952 1.00 88.12 334 GLY A C 1
ATOM 2700 O O . GLY A 1 334 ? 18.398 -11.536 -8.956 1.00 88.12 334 GLY A O 1
ATOM 2701 N N . SER A 1 335 ? 17.694 -13.370 -10.071 1.00 90.94 335 SER A N 1
ATOM 2702 C CA . SER A 1 335 ? 17.806 -12.776 -11.407 1.00 90.94 335 SER A CA 1
ATOM 2703 C C . SER A 1 335 ? 16.778 -11.665 -11.583 1.00 90.94 335 SER A C 1
ATOM 2705 O O . SER A 1 335 ? 15.581 -11.883 -11.377 1.00 90.94 335 SER A O 1
ATOM 2707 N N . LEU A 1 336 ? 17.259 -10.505 -12.030 1.00 86.56 336 LEU A N 1
ATOM 2708 C CA . LEU A 1 336 ? 16.450 -9.323 -12.306 1.00 86.56 336 LEU A CA 1
ATOM 2709 C C . LEU A 1 336 ? 15.197 -9.619 -13.147 1.00 86.56 336 LEU A C 1
ATOM 2711 O O . LEU A 1 336 ? 14.094 -9.214 -12.784 1.00 86.56 336 LEU A O 1
ATOM 2715 N N . GLU A 1 337 ? 15.371 -10.341 -14.256 1.00 88.50 337 GLU A N 1
ATOM 2716 C CA . GLU A 1 337 ? 14.304 -10.651 -15.213 1.00 88.50 337 GLU A CA 1
ATOM 2717 C C . GLU A 1 337 ? 13.208 -11.508 -14.571 1.00 88.50 337 GLU A C 1
ATOM 2719 O O . GLU A 1 337 ? 12.039 -11.132 -14.583 1.00 88.50 337 GLU A O 1
ATOM 2724 N N . ASN A 1 338 ? 13.600 -12.614 -13.935 1.00 90.12 338 ASN A N 1
ATOM 2725 C CA . ASN A 1 338 ? 12.669 -13.543 -13.299 1.00 90.12 338 ASN A CA 1
ATOM 2726 C C . ASN A 1 338 ? 11.921 -12.898 -12.120 1.00 90.12 338 ASN A C 1
ATOM 2728 O O . ASN A 1 338 ? 10.727 -13.135 -11.945 1.00 90.12 338 ASN A O 1
ATOM 2732 N N . THR A 1 339 ? 12.600 -12.075 -11.316 1.00 88.81 339 THR A N 1
ATOM 2733 C CA . THR A 1 339 ? 11.955 -11.365 -10.204 1.00 88.81 339 THR A CA 1
ATOM 2734 C C . THR A 1 339 ? 10.908 -10.382 -10.727 1.00 88.81 339 THR A C 1
ATOM 2736 O O . THR A 1 339 ? 9.758 -10.436 -10.293 1.00 88.81 339 THR A O 1
ATOM 2739 N N . ILE A 1 340 ? 11.253 -9.536 -11.706 1.00 90.94 340 ILE A N 1
ATOM 2740 C CA . ILE A 1 340 ? 10.294 -8.596 -12.309 1.00 90.94 340 ILE A CA 1
ATOM 2741 C C . ILE A 1 340 ? 9.116 -9.344 -12.950 1.00 90.94 340 ILE A C 1
ATOM 2743 O O . ILE A 1 340 ? 7.972 -8.964 -12.713 1.00 90.94 340 ILE A O 1
ATOM 2747 N N . GLU A 1 341 ? 9.363 -10.415 -13.709 1.00 91.75 341 GLU A N 1
ATOM 2748 C CA . GLU A 1 341 ? 8.313 -11.190 -14.388 1.00 91.75 341 GLU A CA 1
ATOM 2749 C C . GLU A 1 341 ? 7.290 -11.774 -13.400 1.00 91.75 341 GLU A C 1
ATOM 2751 O O . GLU A 1 341 ? 6.076 -11.694 -13.628 1.00 91.75 341 GLU A O 1
ATOM 2756 N N . GLN A 1 342 ? 7.753 -12.318 -12.270 1.00 93.00 342 GLN A N 1
ATOM 2757 C CA . GLN A 1 342 ? 6.867 -12.869 -11.241 1.00 93.00 342 GLN A CA 1
ATOM 2758 C C . GLN A 1 342 ? 6.024 -11.781 -10.570 1.00 93.00 342 GLN A C 1
ATOM 2760 O O . GLN A 1 342 ? 4.815 -11.957 -10.403 1.00 93.00 342 GLN A O 1
ATOM 2765 N N . TRP A 1 343 ? 6.622 -10.629 -10.255 1.00 92.75 343 TRP A N 1
ATOM 2766 C CA . TRP A 1 343 ? 5.892 -9.498 -9.680 1.00 92.75 343 TRP A CA 1
ATOM 2767 C C . TRP A 1 343 ? 4.897 -8.869 -10.663 1.00 92.75 343 TRP A C 1
ATOM 2769 O O . TRP A 1 343 ? 3.779 -8.540 -10.267 1.00 92.75 343 TRP A O 1
ATOM 2779 N N . GLN A 1 344 ? 5.244 -8.753 -11.948 1.00 94.00 344 GLN A N 1
ATOM 2780 C CA . GLN A 1 344 ? 4.314 -8.318 -12.995 1.00 94.00 344 GLN A CA 1
ATOM 2781 C C . GLN A 1 344 ? 3.127 -9.275 -13.128 1.00 94.00 344 GLN A C 1
ATOM 2783 O O . GLN A 1 344 ? 1.979 -8.830 -13.178 1.00 94.00 344 GLN A O 1
ATOM 2788 N N . SER A 1 345 ? 3.400 -10.583 -13.161 1.00 92.88 345 SER A N 1
ATOM 2789 C CA . SER A 1 345 ? 2.368 -11.619 -13.258 1.00 92.88 345 SER A CA 1
ATOM 2790 C C . SER A 1 345 ? 1.415 -11.556 -12.066 1.00 92.88 345 SER A C 1
ATOM 2792 O O . SER A 1 345 ? 0.200 -11.564 -12.250 1.00 92.88 345 SER A O 1
ATOM 2794 N N . HIS A 1 346 ? 1.955 -11.386 -10.856 1.00 92.06 346 HIS A N 1
ATOM 2795 C CA . HIS A 1 346 ? 1.159 -11.222 -9.645 1.00 92.06 346 HIS A CA 1
ATOM 2796 C C . HIS A 1 346 ? 0.295 -9.953 -9.678 1.00 92.06 346 HIS A C 1
ATOM 2798 O O . HIS A 1 346 ? -0.903 -10.016 -9.412 1.00 92.06 346 HIS A O 1
ATOM 2804 N N . CYS A 1 347 ? 0.869 -8.808 -10.067 1.00 91.31 347 CYS A N 1
ATOM 2805 C CA . CYS A 1 347 ? 0.125 -7.554 -10.229 1.00 91.31 347 CYS A CA 1
ATOM 2806 C C . CYS A 1 347 ? -1.047 -7.703 -11.210 1.00 91.31 347 CYS A C 1
ATOM 2808 O O . CYS A 1 347 ? -2.124 -7.162 -10.972 1.00 91.31 347 CYS A O 1
ATOM 2810 N N . ALA A 1 348 ? -0.834 -8.418 -12.317 1.00 90.31 348 ALA A N 1
ATOM 2811 C CA . ALA A 1 348 ? -1.854 -8.637 -13.335 1.00 90.31 348 ALA A CA 1
ATOM 2812 C C . ALA A 1 348 ? -2.960 -9.593 -12.863 1.00 90.31 348 ALA A C 1
ATOM 2814 O O . ALA A 1 348 ? -4.131 -9.351 -13.144 1.00 90.31 348 ALA A O 1
ATOM 2815 N N . GLU A 1 349 ? -2.605 -10.662 -12.148 1.00 92.19 349 GLU A N 1
ATOM 2816 C CA . GLU A 1 349 ? -3.567 -11.634 -11.615 1.00 92.19 349 GLU A CA 1
ATOM 2817 C C . GLU A 1 349 ? -4.430 -11.036 -10.493 1.00 92.19 349 GLU A C 1
ATOM 2819 O O . GLU A 1 349 ? -5.628 -11.314 -10.418 1.00 92.19 349 GLU A O 1
ATOM 2824 N N . TYR A 1 350 ? -3.843 -10.181 -9.650 1.00 89.38 350 TYR A N 1
ATOM 2825 C CA . TYR A 1 350 ? -4.476 -9.647 -8.442 1.00 89.38 350 TYR A CA 1
ATOM 2826 C C . TYR A 1 350 ? -4.768 -8.144 -8.507 1.00 89.38 350 TYR A C 1
ATOM 2828 O O . TYR A 1 350 ? -4.826 -7.480 -7.474 1.00 89.38 350 TYR A O 1
ATOM 2836 N N . SER A 1 351 ? -5.023 -7.597 -9.699 1.00 87.94 351 SER A N 1
ATOM 2837 C CA . SER A 1 351 ? -5.275 -6.158 -9.891 1.00 87.94 351 SER A CA 1
ATOM 2838 C C . SER A 1 351 ? -6.517 -5.621 -9.169 1.00 87.94 351 SER A C 1
ATOM 2840 O O . SER A 1 351 ? -6.638 -4.421 -8.934 1.00 87.94 351 SER A O 1
ATOM 2842 N N . GLU A 1 352 ? -7.460 -6.502 -8.833 1.00 82.88 352 GLU A N 1
ATOM 2843 C CA . GLU A 1 352 ? -8.673 -6.169 -8.074 1.00 82.88 352 GLU A CA 1
ATOM 2844 C C . GLU A 1 352 ? -8.501 -6.358 -6.562 1.00 82.88 352 GLU A C 1
ATOM 2846 O O . GLU A 1 352 ? -9.394 -6.012 -5.783 1.00 82.88 352 GLU A O 1
ATOM 2851 N N . SER A 1 353 ? -7.369 -6.915 -6.127 1.00 83.44 353 SER A N 1
ATOM 2852 C CA . SER A 1 353 ? -7.121 -7.129 -4.711 1.00 83.44 353 SER A CA 1
ATOM 2853 C C . SER A 1 353 ? -6.815 -5.808 -3.995 1.00 83.44 353 SER A C 1
ATOM 2855 O O . SER A 1 353 ? -6.106 -4.956 -4.535 1.00 83.44 353 SER A O 1
ATOM 2857 N N . PRO A 1 354 ? -7.238 -5.635 -2.730 1.00 78.44 354 PRO A N 1
ATOM 2858 C CA . PRO A 1 354 ? -6.741 -4.568 -1.863 1.00 78.44 354 PRO A CA 1
ATOM 2859 C C . PRO A 1 354 ? -5.221 -4.574 -1.663 1.00 78.44 354 PRO A C 1
ATOM 2861 O O . PRO A 1 354 ? -4.673 -3.562 -1.234 1.00 78.44 354 PRO A O 1
ATOM 2864 N N . THR A 1 355 ? -4.534 -5.678 -1.974 1.00 83.81 355 THR A N 1
ATOM 2865 C CA . THR A 1 355 ? -3.065 -5.769 -1.949 1.00 83.81 355 THR A CA 1
ATOM 2866 C C . THR A 1 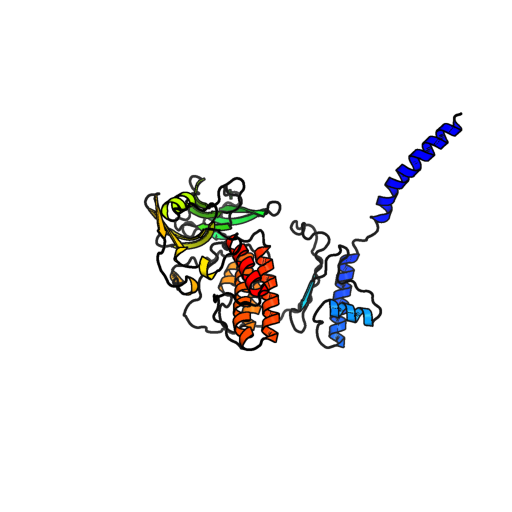355 ? -2.406 -5.137 -3.177 1.00 83.81 355 THR A C 1
ATOM 2868 O O . THR A 1 355 ? -1.211 -4.842 -3.154 1.00 83.81 355 THR A O 1
ATOM 2871 N N . PHE A 1 356 ? -3.170 -4.848 -4.234 1.00 89.44 356 PHE A N 1
ATOM 2872 C CA . PHE A 1 356 ? -2.646 -4.331 -5.495 1.00 89.44 356 PHE A CA 1
ATOM 2873 C C . PHE A 1 356 ? -1.821 -3.035 -5.370 1.00 89.44 356 PHE A C 1
ATOM 2875 O O . PHE A 1 356 ? -0.749 -2.975 -5.971 1.00 89.44 356 PHE A O 1
ATOM 2882 N N . PRO A 1 357 ? -2.206 -2.020 -4.565 1.00 91.38 357 PRO A N 1
ATOM 2883 C CA . PRO A 1 357 ? -1.359 -0.846 -4.337 1.00 91.38 357 PRO A CA 1
ATOM 2884 C C . PRO A 1 357 ? 0.039 -1.176 -3.806 1.00 91.38 357 PRO A C 1
ATOM 2886 O O . PRO A 1 357 ? 1.023 -0.576 -4.227 1.00 91.38 357 PRO A O 1
ATOM 2889 N N . TYR A 1 358 ? 0.140 -2.161 -2.916 1.00 90.25 358 TYR A N 1
ATOM 2890 C CA . TYR A 1 358 ? 1.425 -2.631 -2.405 1.00 90.25 358 TYR A CA 1
ATOM 2891 C C . TYR A 1 358 ? 2.200 -3.321 -3.519 1.00 90.25 358 TYR A C 1
ATOM 2893 O O . TYR A 1 358 ? 3.404 -3.114 -3.632 1.00 90.25 358 TYR A O 1
ATOM 2901 N N . CYS A 1 359 ? 1.510 -4.081 -4.380 1.00 91.38 359 CYS A N 1
ATOM 2902 C CA . CYS A 1 359 ? 2.141 -4.811 -5.484 1.00 91.38 359 CYS A CA 1
ATOM 2903 C C . CYS A 1 359 ? 2.800 -3.817 -6.434 1.00 91.38 359 CYS A C 1
ATOM 2905 O O . CYS A 1 359 ? 3.955 -3.982 -6.814 1.00 91.38 359 CYS A O 1
ATOM 2907 N N . LEU A 1 360 ? 2.071 -2.746 -6.760 1.00 93.81 360 LEU A N 1
ATOM 2908 C CA . LEU A 1 360 ? 2.567 -1.647 -7.576 1.00 93.81 360 LEU A CA 1
ATOM 2909 C C . LEU A 1 360 ? 3.747 -0.932 -6.915 1.00 93.81 360 LEU A C 1
ATOM 2911 O O . LEU A 1 360 ? 4.714 -0.626 -7.604 1.00 93.81 360 LEU A O 1
ATOM 2915 N N . TRP A 1 361 ? 3.702 -0.688 -5.603 1.00 93.81 361 TRP A N 1
ATOM 2916 C CA . TRP A 1 361 ? 4.828 -0.093 -4.877 1.00 93.81 361 TRP A CA 1
ATOM 2917 C C . TRP A 1 361 ? 6.082 -0.966 -4.929 1.00 93.81 361 TRP A C 1
ATOM 2919 O O . TRP A 1 361 ? 7.165 -0.468 -5.247 1.00 93.81 361 TRP A O 1
ATOM 2929 N N . TRP A 1 362 ? 5.940 -2.268 -4.682 1.00 92.56 362 TRP A N 1
ATOM 2930 C CA . TRP A 1 362 ? 7.064 -3.194 -4.746 1.00 92.56 362 TRP A CA 1
ATOM 2931 C C . TRP A 1 362 ? 7.625 -3.289 -6.167 1.00 92.56 362 TRP A C 1
ATOM 2933 O O . TRP A 1 362 ? 8.824 -3.137 -6.378 1.00 92.56 362 TRP A O 1
ATOM 2943 N N . LEU A 1 363 ? 6.754 -3.441 -7.167 1.00 94.50 363 LEU A N 1
ATOM 2944 C CA . LEU A 1 363 ? 7.149 -3.509 -8.570 1.00 94.50 363 LEU A CA 1
ATOM 2945 C C . LEU A 1 363 ? 7.814 -2.207 -9.054 1.00 94.50 363 LEU A C 1
ATOM 2947 O O . LEU A 1 363 ? 8.809 -2.264 -9.774 1.00 94.50 363 LEU A O 1
ATOM 2951 N N . ALA A 1 364 ? 7.315 -1.036 -8.647 1.00 95.31 364 ALA A N 1
ATOM 2952 C CA . ALA A 1 364 ? 7.950 0.250 -8.946 1.00 95.31 364 ALA A CA 1
ATOM 2953 C C . ALA A 1 364 ? 9.359 0.340 -8.341 1.00 95.31 364 ALA A C 1
ATOM 2955 O O . ALA A 1 364 ? 10.296 0.772 -9.013 1.00 95.31 364 ALA A O 1
ATOM 2956 N N . SER A 1 365 ? 9.515 -0.120 -7.098 1.00 93.31 365 SER A N 1
ATOM 2957 C CA . SER A 1 365 ? 10.806 -0.184 -6.409 1.00 93.31 365 SER A CA 1
ATOM 2958 C C . SER A 1 365 ? 11.780 -1.150 -7.104 1.00 93.31 365 SER A C 1
ATOM 2960 O O . SER A 1 365 ? 12.936 -0.796 -7.322 1.00 93.31 365 SER A O 1
ATOM 2962 N N . LEU A 1 366 ? 11.306 -2.315 -7.567 1.00 92.12 366 LEU A N 1
ATOM 2963 C CA . LEU A 1 366 ? 12.105 -3.254 -8.367 1.00 92.12 366 LEU A CA 1
ATOM 2964 C C . LEU A 1 366 ? 12.568 -2.642 -9.694 1.00 92.12 366 LEU A C 1
ATOM 2966 O O . LEU A 1 366 ? 13.723 -2.808 -10.075 1.00 92.12 366 LEU A O 1
ATOM 2970 N N . TYR A 1 367 ? 11.699 -1.910 -10.399 1.00 94.38 367 TYR A N 1
ATOM 2971 C CA . TYR A 1 367 ? 12.098 -1.198 -11.618 1.00 94.38 367 TYR A CA 1
ATOM 2972 C C . TYR A 1 367 ? 13.144 -0.118 -11.351 1.00 94.38 367 TYR A C 1
ATOM 2974 O O . TYR A 1 367 ? 14.025 0.102 -12.182 1.00 94.38 367 TYR A O 1
ATOM 2982 N N . ASN A 1 368 ? 13.055 0.552 -10.206 1.00 94.44 368 ASN A N 1
ATOM 2983 C CA . ASN A 1 368 ? 14.045 1.528 -9.786 1.00 94.44 368 ASN A CA 1
ATOM 2984 C C . ASN A 1 368 ? 15.413 0.877 -9.502 1.00 94.44 368 ASN A C 1
ATOM 2986 O O . ASN A 1 368 ? 16.425 1.356 -10.016 1.00 94.44 368 ASN A O 1
ATOM 2990 N N . ASP A 1 369 ? 15.447 -0.236 -8.763 1.00 91.56 369 ASP A N 1
ATOM 2991 C CA . ASP A 1 369 ? 16.681 -0.996 -8.509 1.00 91.56 369 ASP A CA 1
ATOM 2992 C C . ASP A 1 369 ? 17.274 -1.545 -9.817 1.00 91.56 369 ASP A C 1
ATOM 2994 O O . ASP A 1 369 ? 18.464 -1.383 -10.094 1.00 91.56 369 ASP A O 1
ATOM 2998 N N . ALA A 1 370 ? 16.428 -2.093 -10.692 1.00 91.75 370 ALA A N 1
ATOM 2999 C CA . ALA A 1 370 ? 16.810 -2.547 -12.024 1.00 91.75 370 ALA A CA 1
ATOM 3000 C C . ALA A 1 370 ? 17.420 -1.432 -12.876 1.00 91.75 370 ALA A C 1
ATOM 3002 O O . ALA A 1 370 ? 18.433 -1.638 -13.545 1.00 91.75 370 ALA A O 1
ATOM 3003 N N . TYR A 1 371 ? 16.814 -0.242 -12.851 1.00 93.12 371 TYR A N 1
ATOM 3004 C CA . TYR A 1 371 ? 17.340 0.923 -13.545 1.00 93.12 371 TYR A CA 1
ATOM 3005 C C . TYR A 1 371 ? 18.716 1.311 -12.997 1.00 93.12 371 TYR A C 1
ATOM 3007 O O . TYR A 1 371 ? 19.625 1.541 -13.791 1.00 93.12 371 TYR A O 1
ATOM 3015 N N . ARG A 1 372 ? 18.910 1.311 -11.669 1.00 92.25 372 ARG A N 1
ATOM 3016 C CA . ARG A 1 372 ? 20.210 1.607 -11.042 1.00 92.25 372 ARG A CA 1
ATOM 3017 C C . ARG A 1 372 ? 21.315 0.674 -11.536 1.00 92.25 372 ARG A C 1
ATOM 3019 O O . ARG A 1 372 ? 22.381 1.162 -11.910 1.00 92.25 372 ARG A O 1
ATOM 3026 N N . VAL A 1 373 ? 21.049 -0.634 -11.555 1.00 89.88 373 VAL A N 1
ATOM 3027 C CA . VAL A 1 373 ? 22.000 -1.659 -12.021 1.00 89.88 373 VAL A CA 1
ATOM 3028 C C . VAL A 1 373 ? 22.289 -1.478 -13.516 1.00 89.88 373 VAL A C 1
ATOM 3030 O O . VAL A 1 373 ? 23.436 -1.312 -13.926 1.00 89.88 373 VAL A O 1
ATOM 3033 N N . LEU A 1 374 ? 21.247 -1.418 -14.350 1.00 89.56 374 LEU A N 1
ATOM 3034 C CA . LEU A 1 374 ? 21.405 -1.365 -15.807 1.00 89.56 374 LEU A CA 1
ATOM 3035 C C . LEU A 1 374 ? 21.963 -0.037 -16.318 1.00 89.56 374 LEU A C 1
ATOM 3037 O O . LEU A 1 374 ? 22.579 -0.019 -17.378 1.00 89.56 374 LEU A O 1
ATOM 3041 N N . ASN A 1 375 ? 21.769 1.077 -15.613 1.00 92.00 375 ASN A N 1
ATOM 3042 C CA . ASN A 1 375 ? 22.297 2.368 -16.057 1.00 92.00 375 ASN A CA 1
ATOM 3043 C C . ASN A 1 375 ? 23.837 2.388 -16.085 1.00 92.00 375 ASN A C 1
ATOM 3045 O O . ASN A 1 375 ? 24.434 3.165 -16.827 1.00 92.00 375 ASN A O 1
ATOM 3049 N N . GLN A 1 376 ? 24.485 1.517 -15.304 1.00 90.88 376 GLN A N 1
ATOM 3050 C CA . GLN A 1 376 ? 25.940 1.363 -15.302 1.00 90.88 376 GLN A CA 1
ATOM 3051 C C . GLN A 1 376 ? 26.414 0.409 -16.409 1.00 90.88 376 GLN A C 1
ATOM 3053 O O . GLN A 1 376 ? 27.384 0.715 -17.103 1.00 90.88 376 GLN A O 1
ATOM 3058 N N . ASP A 1 377 ? 25.699 -0.703 -16.612 1.00 89.88 377 ASP A N 1
ATOM 3059 C CA . ASP A 1 377 ? 26.174 -1.823 -17.437 1.00 89.88 377 ASP A CA 1
ATOM 3060 C C . ASP A 1 377 ? 25.537 -1.907 -18.839 1.00 89.88 377 ASP A C 1
ATOM 3062 O O . ASP A 1 377 ? 26.173 -2.366 -19.791 1.00 89.88 377 ASP A O 1
ATOM 3066 N N . ALA A 1 378 ? 24.285 -1.467 -18.995 1.00 90.81 378 ALA A N 1
ATOM 3067 C CA . ALA A 1 378 ? 23.491 -1.582 -20.223 1.00 90.81 378 ALA A CA 1
ATOM 3068 C C . ALA A 1 378 ? 22.489 -0.408 -20.408 1.00 90.81 378 ALA A C 1
ATOM 3070 O O . ALA A 1 378 ? 21.272 -0.608 -20.307 1.00 90.81 378 ALA A O 1
ATOM 3071 N N . PRO A 1 379 ? 22.960 0.811 -20.749 1.00 88.00 379 PRO A N 1
ATOM 3072 C CA . PRO A 1 379 ? 22.128 2.025 -20.798 1.00 88.00 379 PRO A CA 1
ATOM 3073 C C . PRO A 1 379 ? 20.891 1.938 -21.709 1.00 88.00 379 PRO A C 1
ATOM 3075 O O . PRO A 1 379 ? 19.820 2.441 -21.366 1.00 88.00 379 PRO A O 1
ATOM 3078 N N . ASP A 1 380 ? 20.992 1.238 -22.844 1.00 85.56 380 ASP A N 1
ATOM 3079 C CA . ASP A 1 380 ? 19.858 1.048 -23.761 1.00 85.56 380 ASP A CA 1
ATOM 3080 C C . ASP A 1 380 ? 18.710 0.258 -23.102 1.00 85.56 380 ASP A C 1
ATOM 3082 O O . ASP A 1 380 ? 17.528 0.559 -23.296 1.00 85.56 380 ASP A O 1
ATOM 3086 N N . GLN A 1 381 ? 19.047 -0.743 -22.281 1.00 85.81 381 GLN A N 1
ATOM 3087 C CA . GLN A 1 381 ? 18.067 -1.511 -21.508 1.00 85.81 381 GLN A CA 1
ATOM 3088 C C . GLN A 1 381 ? 17.547 -0.691 -20.323 1.00 85.81 381 GLN A C 1
ATOM 3090 O O . GLN A 1 381 ? 16.347 -0.722 -20.038 1.00 85.81 381 GLN A O 1
ATOM 3095 N N . ALA A 1 382 ? 18.420 0.105 -19.695 1.00 87.81 382 ALA A N 1
ATOM 3096 C CA . ALA A 1 382 ? 18.067 0.995 -18.595 1.00 87.81 382 ALA A CA 1
ATOM 3097 C C . ALA A 1 382 ? 16.939 1.964 -18.986 1.00 87.81 382 ALA A C 1
ATOM 3099 O O . ALA A 1 382 ? 15.973 2.103 -18.242 1.00 87.81 382 ALA A O 1
ATOM 3100 N N . HIS A 1 383 ? 16.976 2.554 -20.187 1.00 86.38 383 HIS A N 1
ATOM 3101 C CA . HIS A 1 383 ? 15.897 3.430 -20.670 1.00 86.38 383 HIS A CA 1
ATOM 3102 C C . HIS A 1 383 ? 14.536 2.727 -20.796 1.00 86.38 383 HIS A C 1
ATOM 3104 O O . HIS A 1 383 ? 13.489 3.325 -20.520 1.00 86.38 383 HIS A O 1
ATOM 3110 N N . THR A 1 384 ? 14.534 1.453 -21.192 1.00 88.50 384 THR A N 1
ATOM 3111 C CA . THR A 1 384 ? 13.303 0.656 -21.296 1.00 88.50 384 THR A CA 1
ATOM 3112 C C . THR A 1 384 ? 12.737 0.359 -19.906 1.00 88.50 384 THR A C 1
ATOM 3114 O O . THR A 1 384 ? 11.565 0.630 -19.647 1.00 88.50 384 THR A O 1
ATOM 3117 N N . ILE A 1 385 ? 13.583 -0.117 -18.990 1.00 90.88 385 ILE A N 1
ATOM 3118 C CA . ILE A 1 385 ? 13.230 -0.399 -17.590 1.00 90.88 385 ILE A CA 1
ATOM 3119 C C . ILE A 1 385 ? 12.733 0.855 -16.870 1.00 90.88 385 ILE A C 1
ATOM 3121 O O . ILE A 1 385 ? 11.684 0.823 -16.229 1.00 90.88 385 ILE A O 1
ATOM 3125 N N . ARG A 1 386 ? 13.409 1.988 -17.064 1.00 93.56 386 ARG A N 1
ATOM 3126 C CA . ARG A 1 386 ? 12.990 3.302 -16.570 1.00 93.56 386 ARG A CA 1
ATOM 3127 C C . ARG A 1 386 ? 11.580 3.667 -17.032 1.00 93.56 386 ARG A C 1
ATOM 3129 O O . ARG A 1 386 ? 10.768 4.109 -16.225 1.00 93.56 386 ARG A O 1
ATOM 3136 N N . SER A 1 387 ? 11.275 3.470 -18.315 1.00 91.25 387 SER A N 1
ATOM 3137 C CA . SER A 1 387 ? 9.953 3.785 -18.873 1.00 91.25 387 SER A CA 1
ATOM 3138 C C . SER A 1 387 ? 8.844 2.945 -18.228 1.00 91.25 387 SER A C 1
ATOM 3140 O O . SER A 1 387 ? 7.772 3.472 -17.934 1.00 91.25 387 SER A O 1
ATOM 3142 N N . PHE A 1 388 ? 9.107 1.663 -17.950 1.00 92.44 388 PHE A N 1
ATOM 3143 C CA . PHE A 1 388 ? 8.182 0.818 -17.189 1.00 92.44 388 PHE A CA 1
ATOM 3144 C C . PHE A 1 388 ? 8.048 1.272 -15.732 1.00 92.44 388 PHE A C 1
ATOM 3146 O O . PHE A 1 388 ? 6.927 1.369 -15.235 1.00 92.44 388 PHE A O 1
ATOM 3153 N N . GLY A 1 389 ? 9.156 1.618 -15.072 1.00 92.00 389 GLY A N 1
ATOM 3154 C CA . GLY A 1 389 ? 9.143 2.146 -13.708 1.00 92.00 389 GLY A CA 1
ATOM 3155 C C . GLY A 1 389 ? 8.308 3.422 -13.568 1.00 92.00 389 GLY A C 1
ATOM 3156 O O . GLY A 1 389 ? 7.521 3.529 -12.628 1.00 92.00 389 GLY A O 1
ATOM 3157 N N . ILE A 1 390 ? 8.401 4.353 -14.529 1.00 93.88 390 ILE A N 1
ATOM 3158 C CA . ILE A 1 390 ? 7.567 5.569 -14.578 1.00 93.88 390 ILE A CA 1
ATOM 3159 C C . ILE A 1 390 ? 6.083 5.201 -14.664 1.00 93.88 390 ILE A C 1
ATOM 3161 O O . ILE A 1 390 ? 5.271 5.746 -13.918 1.00 93.88 390 ILE A O 1
ATOM 3165 N N . GLU A 1 391 ? 5.723 4.268 -15.546 1.00 94.44 391 GLU A N 1
ATOM 3166 C CA . GLU A 1 391 ? 4.327 3.877 -15.751 1.00 94.44 391 GLU A CA 1
ATOM 3167 C C . GLU A 1 391 ? 3.732 3.191 -14.515 1.00 94.44 391 GLU A C 1
ATOM 3169 O O . GLU A 1 391 ? 2.638 3.550 -14.085 1.00 94.44 391 GLU A O 1
ATOM 3174 N N . VAL A 1 392 ? 4.457 2.260 -13.890 1.00 94.31 392 VAL A N 1
ATOM 3175 C CA . VAL A 1 392 ? 3.999 1.597 -12.656 1.00 94.31 392 VAL A CA 1
ATOM 3176 C C . VAL A 1 392 ? 3.888 2.592 -11.498 1.00 94.31 392 VAL A C 1
ATOM 3178 O O . VAL A 1 392 ? 2.892 2.585 -10.776 1.00 94.31 392 VAL A O 1
ATOM 3181 N N . SER A 1 393 ? 4.857 3.500 -11.358 1.00 96.19 393 SER A N 1
ATOM 3182 C CA . SER A 1 393 ? 4.830 4.549 -10.329 1.00 96.19 393 SER A CA 1
ATOM 3183 C C . SER A 1 393 ? 3.646 5.504 -10.515 1.00 96.19 393 SER A C 1
ATOM 3185 O O . SER A 1 393 ? 2.986 5.882 -9.547 1.00 96.19 393 SER A O 1
ATOM 3187 N N . ARG A 1 394 ? 3.324 5.845 -11.769 1.00 95.44 394 ARG A N 1
ATOM 3188 C CA . ARG A 1 394 ? 2.144 6.640 -12.132 1.00 95.44 394 ARG A CA 1
ATOM 3189 C C . ARG A 1 394 ? 0.842 5.915 -11.787 1.00 95.44 394 ARG A C 1
ATOM 3191 O O . ARG A 1 394 ? -0.057 6.537 -11.231 1.00 95.44 394 ARG A O 1
ATOM 3198 N N . LEU A 1 395 ? 0.747 4.614 -12.077 1.00 94.31 395 LEU A N 1
ATOM 3199 C CA . LEU A 1 395 ? -0.416 3.804 -11.699 1.00 94.31 395 LEU A CA 1
ATOM 3200 C C . LEU A 1 395 ? -0.626 3.782 -10.180 1.00 94.31 395 LEU A C 1
ATOM 3202 O O . LEU A 1 395 ? -1.768 3.855 -9.734 1.00 94.31 395 LEU A O 1
ATOM 3206 N N . LEU A 1 396 ? 0.451 3.717 -9.390 1.00 95.38 396 LEU A N 1
ATOM 3207 C CA . LEU A 1 396 ? 0.369 3.778 -7.930 1.00 95.38 396 LEU A CA 1
ATOM 3208 C C . LEU A 1 396 ? -0.119 5.143 -7.423 1.00 95.38 396 LEU A C 1
ATOM 3210 O O . LEU A 1 396 ? -1.013 5.191 -6.583 1.00 95.38 396 LEU A O 1
ATOM 3214 N N . ASP A 1 397 ? 0.448 6.239 -7.930 1.00 95.31 397 ASP A N 1
ATOM 3215 C CA . ASP A 1 397 ? 0.067 7.614 -7.565 1.00 95.31 397 ASP A CA 1
ATOM 3216 C C . ASP A 1 397 ? -1.423 7.895 -7.846 1.00 95.31 397 ASP A C 1
ATOM 3218 O O . ASP A 1 397 ? -2.155 8.420 -6.997 1.00 95.31 397 ASP A O 1
ATOM 3222 N N . GLU A 1 398 ? -1.897 7.462 -9.018 1.00 93.31 398 GLU A N 1
ATOM 3223 C CA . GLU A 1 398 ? -3.279 7.643 -9.475 1.00 93.31 398 GLU A CA 1
ATOM 3224 C C . GLU A 1 398 ? -4.284 6.718 -8.763 1.00 93.31 398 GLU A C 1
ATOM 3226 O O . GLU A 1 398 ? -5.498 6.929 -8.867 1.00 93.31 398 GLU A O 1
ATOM 3231 N N . GLN A 1 399 ? -3.817 5.707 -8.023 1.00 91.19 399 GLN A N 1
ATOM 3232 C CA . GLN A 1 399 ? -4.694 4.722 -7.406 1.00 91.19 399 GLN A CA 1
ATOM 3233 C C . GLN A 1 399 ? -5.369 5.285 -6.152 1.00 91.19 399 GLN A C 1
ATOM 3235 O O . GLN A 1 399 ? -4.801 5.293 -5.064 1.00 91.19 399 GLN A O 1
ATOM 3240 N N . ILE A 1 400 ? -6.631 5.702 -6.271 1.00 87.25 400 ILE A N 1
ATOM 3241 C CA . ILE A 1 400 ? -7.395 6.325 -5.171 1.00 87.25 400 ILE A CA 1
ATOM 3242 C C . ILE A 1 400 ? -7.497 5.397 -3.949 1.00 87.25 400 ILE A C 1
ATOM 3244 O O . ILE A 1 400 ? -7.512 5.862 -2.811 1.00 87.25 400 ILE A O 1
ATOM 3248 N N . VAL A 1 401 ? -7.526 4.079 -4.172 1.00 84.88 401 VAL A N 1
ATOM 3249 C CA . VAL A 1 401 ? -7.573 3.080 -3.096 1.00 84.88 401 VAL A CA 1
ATOM 3250 C C . VAL A 1 401 ? -6.204 2.774 -2.485 1.00 84.88 401 VAL A C 1
ATOM 3252 O O . VAL A 1 401 ? -6.130 1.963 -1.568 1.00 84.88 401 VAL A O 1
ATOM 3255 N N . ALA A 1 402 ? -5.115 3.388 -2.934 1.00 90.50 402 ALA A N 1
ATOM 3256 C CA . ALA A 1 402 ? -3.829 3.268 -2.262 1.00 90.50 402 ALA A CA 1
ATOM 3257 C C . ALA A 1 402 ? -3.810 4.161 -1.004 1.00 90.50 402 ALA A C 1
ATOM 3259 O O . ALA A 1 402 ? -4.374 5.260 -1.026 1.00 90.50 402 ALA A O 1
ATOM 3260 N N . PRO A 1 403 ? -3.196 3.721 0.110 1.00 92.19 403 PRO A N 1
ATOM 3261 C CA . PRO A 1 403 ? -2.884 4.622 1.211 1.00 92.19 403 PRO A CA 1
ATOM 3262 C C . PRO A 1 403 ? -2.104 5.829 0.718 1.00 92.19 403 PRO A C 1
ATOM 3264 O O . PRO A 1 403 ? -1.300 5.748 -0.212 1.00 92.19 403 PRO A O 1
ATOM 3267 N N . GLU A 1 404 ? -2.304 6.945 1.401 1.00 94.06 404 GLU A N 1
ATOM 3268 C CA . GLU A 1 404 ? -1.722 8.208 0.984 1.00 94.06 404 GLU A CA 1
ATOM 3269 C C . GLU A 1 404 ? -0.185 8.179 0.931 1.00 94.06 404 GLU A C 1
ATOM 3271 O O . GLU A 1 404 ? 0.402 8.728 0.001 1.00 94.06 404 GLU A O 1
ATOM 3276 N N . TYR A 1 405 ? 0.467 7.493 1.875 1.00 95.44 405 TYR A N 1
ATOM 3277 C CA . TYR A 1 405 ? 1.926 7.386 1.889 1.00 95.44 405 TYR A CA 1
ATOM 3278 C C . TYR A 1 405 ? 2.461 6.608 0.673 1.00 95.44 405 TYR A C 1
ATOM 3280 O O . TYR A 1 405 ? 3.451 7.023 0.078 1.00 95.44 405 TYR A O 1
ATOM 3288 N N . LEU A 1 406 ? 1.776 5.544 0.231 1.00 94.56 406 LEU A N 1
ATOM 3289 C CA . LEU A 1 406 ? 2.170 4.800 -0.970 1.00 94.56 406 LEU A CA 1
ATOM 3290 C C . LEU A 1 406 ? 2.007 5.633 -2.238 1.00 94.56 406 LEU A C 1
ATOM 3292 O O . LEU A 1 406 ? 2.873 5.594 -3.108 1.00 94.56 406 LEU A O 1
ATOM 3296 N N . ARG A 1 407 ? 0.933 6.423 -2.336 1.00 95.62 407 ARG A N 1
ATOM 3297 C CA . ARG A 1 407 ? 0.751 7.349 -3.462 1.00 95.62 407 ARG A CA 1
ATOM 3298 C C . ARG A 1 407 ? 1.865 8.388 -3.509 1.00 95.62 407 ARG A C 1
ATOM 3300 O O . ARG A 1 407 ? 2.439 8.612 -4.568 1.00 95.62 407 ARG A O 1
ATOM 3307 N N . ALA A 1 408 ? 2.217 8.963 -2.359 1.00 96.69 408 ALA A N 1
ATOM 3308 C CA . ALA A 1 408 ? 3.310 9.925 -2.246 1.00 96.69 408 ALA A CA 1
ATOM 3309 C C . ALA A 1 408 ? 4.681 9.315 -2.606 1.00 96.69 408 ALA A C 1
ATOM 3311 O O . ALA A 1 408 ? 5.508 9.987 -3.226 1.00 96.69 408 ALA A O 1
ATOM 3312 N N . MET A 1 409 ? 4.912 8.038 -2.278 1.00 96.25 409 MET A N 1
ATOM 3313 C CA . MET A 1 409 ? 6.098 7.291 -2.721 1.00 96.25 409 MET A CA 1
ATOM 3314 C C . MET A 1 409 ? 6.078 6.992 -4.223 1.00 96.25 409 MET A C 1
ATOM 3316 O O . MET A 1 409 ? 7.109 7.119 -4.879 1.00 96.25 409 MET A O 1
ATOM 3320 N N . GLY A 1 410 ? 4.920 6.629 -4.784 1.00 96.56 410 GLY A N 1
ATOM 3321 C CA . GLY A 1 410 ? 4.742 6.462 -6.228 1.00 96.56 410 GLY A CA 1
ATOM 3322 C C . GLY A 1 410 ? 5.034 7.758 -6.982 1.00 96.56 410 GLY A C 1
ATOM 3323 O O . GLY A 1 410 ? 5.790 7.757 -7.951 1.00 96.56 410 GLY A O 1
ATOM 3324 N N . PHE A 1 411 ? 4.528 8.887 -6.480 1.00 97.25 411 PHE A N 1
ATOM 3325 C CA . PHE A 1 411 ? 4.833 10.207 -7.023 1.00 97.25 411 PHE A CA 1
ATOM 3326 C C . PHE A 1 411 ? 6.334 10.525 -6.940 1.00 97.25 411 PHE A C 1
ATOM 3328 O O . PHE A 1 411 ? 6.928 10.926 -7.938 1.00 97.25 411 PHE A O 1
ATOM 3335 N N . TYR A 1 412 ? 6.975 10.261 -5.796 1.00 97.12 412 TYR A N 1
ATOM 3336 C CA . TYR A 1 412 ? 8.423 10.425 -5.633 1.00 97.12 412 TYR A CA 1
ATOM 3337 C C . TYR A 1 412 ? 9.225 9.586 -6.644 1.00 97.12 412 TYR A C 1
ATOM 3339 O O . TYR A 1 412 ? 10.070 10.128 -7.356 1.00 97.12 412 TYR A O 1
ATOM 3347 N N . LEU A 1 413 ? 8.942 8.283 -6.760 1.00 96.19 413 LEU A N 1
ATOM 3348 C CA . LEU A 1 413 ? 9.638 7.381 -7.688 1.00 96.19 413 LEU A CA 1
ATOM 3349 C C . LEU A 1 413 ? 9.468 7.803 -9.145 1.00 96.19 413 LEU A C 1
ATOM 3351 O O . LEU A 1 413 ? 10.440 7.832 -9.900 1.00 96.19 413 LEU A O 1
ATOM 3355 N N . LYS A 1 414 ? 8.247 8.186 -9.527 1.00 97.00 414 LYS A N 1
ATOM 3356 C CA . LYS A 1 414 ? 7.963 8.739 -10.848 1.00 97.00 414 LYS A CA 1
ATOM 3357 C C . LYS A 1 414 ? 8.836 9.963 -11.124 1.00 97.00 414 LYS A C 1
ATOM 3359 O O . LYS A 1 414 ? 9.491 9.995 -12.160 1.00 97.00 414 LYS A O 1
ATOM 3364 N N . THR A 1 415 ? 8.885 10.927 -10.203 1.00 96.94 415 THR A N 1
ATOM 3365 C CA . THR A 1 415 ? 9.693 12.147 -10.351 1.00 96.94 415 THR A CA 1
ATOM 3366 C C . THR A 1 415 ? 11.186 11.832 -10.482 1.00 96.94 415 THR A C 1
ATOM 3368 O O . THR A 1 415 ? 11.852 12.395 -11.350 1.00 96.94 415 THR A O 1
ATOM 3371 N N . GLN A 1 416 ? 11.726 10.917 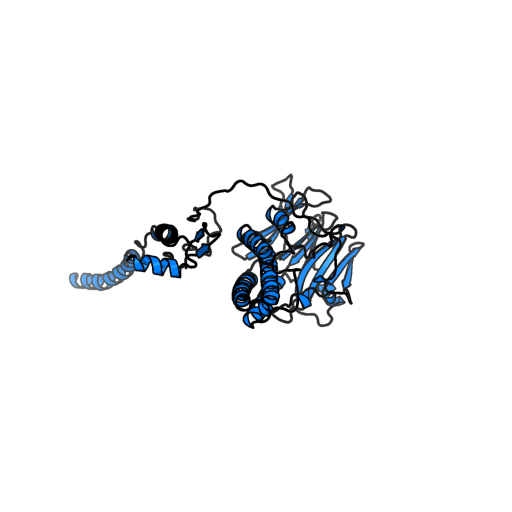-9.667 1.00 96.81 416 GLN A N 1
ATOM 3372 C CA . GLN A 1 416 ? 13.132 10.498 -9.769 1.00 96.81 416 GLN A CA 1
ATOM 3373 C C . GLN A 1 416 ? 13.429 9.907 -11.151 1.00 96.81 416 GLN A C 1
ATOM 3375 O O . GLN A 1 416 ? 14.315 10.388 -11.865 1.00 96.81 416 GLN A O 1
ATOM 3380 N N . LEU A 1 417 ? 12.620 8.936 -11.582 1.00 94.88 417 LEU A N 1
ATOM 3381 C CA . LEU A 1 417 ? 12.799 8.292 -12.875 1.00 94.88 417 LEU A CA 1
ATOM 3382 C C . LEU A 1 417 ? 12.585 9.280 -14.028 1.00 94.88 417 LEU A C 1
ATOM 3384 O O . LEU A 1 417 ? 13.369 9.279 -14.967 1.00 94.88 417 LEU A O 1
ATOM 3388 N N . GLU A 1 418 ? 11.608 10.186 -13.995 1.00 95.38 418 GLU A N 1
ATOM 3389 C CA . GLU A 1 418 ? 11.429 11.228 -15.025 1.00 95.38 418 GLU A CA 1
ATOM 3390 C C . GLU A 1 418 ? 12.659 12.147 -15.156 1.00 95.38 418 GLU A C 1
ATOM 3392 O O . GLU A 1 418 ? 12.995 12.554 -16.271 1.00 95.38 418 GLU A O 1
ATOM 3397 N N . ASN A 1 419 ? 13.398 12.359 -14.064 1.00 96.69 419 ASN A N 1
ATOM 3398 C CA . ASN A 1 419 ? 14.661 13.103 -14.030 1.00 96.69 419 ASN A CA 1
ATOM 3399 C C . ASN A 1 419 ? 15.905 12.258 -14.359 1.00 96.69 419 ASN A C 1
ATOM 3401 O O . ASN A 1 419 ? 17.025 12.746 -14.210 1.00 96.69 419 ASN A O 1
ATOM 3405 N N . ASP A 1 420 ? 15.719 11.020 -14.829 1.00 93.88 420 ASP A N 1
ATOM 3406 C CA . ASP A 1 420 ? 16.794 10.076 -15.175 1.00 93.88 420 ASP A CA 1
ATOM 3407 C C . ASP A 1 420 ? 17.641 9.654 -13.957 1.00 93.88 420 ASP A C 1
ATOM 3409 O O . ASP A 1 420 ? 18.794 9.245 -14.087 1.00 93.88 420 ASP A O 1
ATOM 3413 N N . GLN A 1 421 ? 17.057 9.724 -12.757 1.00 94.44 421 GLN A N 1
ATOM 3414 C CA . GLN A 1 421 ? 17.691 9.384 -11.485 1.00 94.44 421 GLN A CA 1
ATOM 3415 C C . GLN A 1 421 ? 17.050 8.127 -10.890 1.00 94.44 421 GLN A C 1
ATOM 3417 O O . GLN A 1 421 ? 15.829 7.993 -10.852 1.00 94.44 421 GLN A O 1
ATOM 3422 N N . ALA A 1 422 ? 17.880 7.192 -10.425 1.00 90.75 422 ALA A N 1
ATOM 3423 C CA . ALA A 1 422 ? 17.413 6.156 -9.5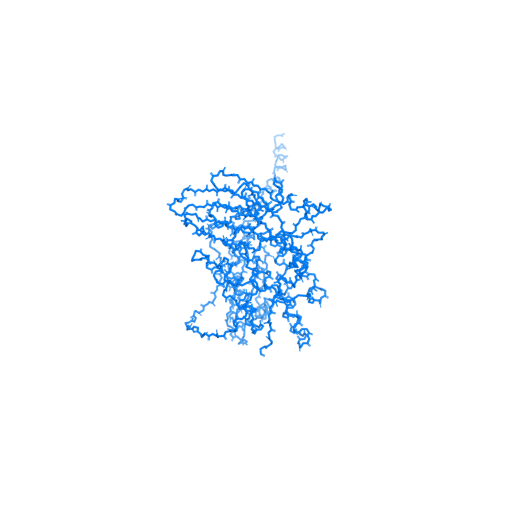10 1.00 90.75 422 ALA A CA 1
ATOM 3424 C C . ALA A 1 422 ? 17.299 6.773 -8.112 1.00 90.75 422 ALA A C 1
ATOM 3426 O O . ALA A 1 422 ? 18.123 7.616 -7.745 1.00 90.75 422 ALA A O 1
ATOM 3427 N N . SER A 1 423 ? 16.315 6.343 -7.327 1.00 87.12 423 SER A N 1
ATOM 3428 C CA . SER A 1 423 ? 16.225 6.718 -5.916 1.00 87.12 423 SER A CA 1
ATOM 3429 C C . SER A 1 423 ? 17.469 6.261 -5.145 1.00 87.12 423 SER A C 1
ATOM 3431 O O . SER A 1 423 ? 18.258 5.439 -5.614 1.00 87.12 423 SER A O 1
ATOM 3433 N N . ASP A 1 424 ? 17.650 6.759 -3.931 1.00 85.50 424 ASP A N 1
ATOM 3434 C CA . ASP A 1 424 ? 18.801 6.460 -3.080 1.00 85.50 424 ASP A CA 1
ATOM 3435 C C . ASP A 1 424 ? 18.555 5.305 -2.086 1.00 85.50 424 ASP A C 1
ATOM 3437 O O . ASP A 1 424 ? 19.170 5.279 -1.020 1.00 85.50 424 ASP A O 1
ATOM 3441 N N . TYR A 1 425 ? 17.671 4.355 -2.424 1.00 83.12 425 TYR A N 1
ATOM 3442 C CA . TYR A 1 425 ? 17.365 3.172 -1.604 1.00 83.12 425 TYR A CA 1
ATOM 3443 C C . TYR A 1 425 ? 17.262 1.888 -2.434 1.00 83.12 425 TYR A C 1
ATOM 3445 O O . TYR A 1 425 ? 16.888 1.942 -3.604 1.00 83.12 425 TYR A O 1
ATOM 3453 N N . GLU A 1 426 ? 17.537 0.744 -1.811 1.00 83.81 426 GLU A N 1
ATOM 3454 C CA . GLU A 1 426 ? 17.424 -0.594 -2.406 1.00 83.81 426 GLU A CA 1
ATOM 3455 C C . GLU A 1 426 ? 16.339 -1.385 -1.687 1.00 83.81 426 GLU A C 1
ATOM 3457 O O . GLU A 1 426 ? 16.352 -1.481 -0.461 1.00 83.81 426 GLU A O 1
ATOM 3462 N N . ILE A 1 427 ? 15.384 -1.932 -2.442 1.00 78.94 427 ILE A N 1
ATOM 3463 C CA . ILE A 1 427 ? 14.347 -2.806 -1.882 1.00 78.94 427 ILE A CA 1
ATOM 3464 C C . ILE A 1 427 ? 14.723 -4.285 -2.005 1.00 78.94 427 ILE A C 1
ATOM 3466 O O . ILE A 1 427 ? 14.136 -5.144 -1.345 1.00 78.94 427 ILE A O 1
ATOM 3470 N N . SER A 1 428 ? 15.679 -4.589 -2.881 1.00 72.94 428 SER A N 1
ATOM 3471 C CA . SER A 1 428 ? 16.013 -5.947 -3.286 1.00 72.94 428 SER A CA 1
ATOM 3472 C C . SER A 1 428 ? 17.494 -6.105 -3.605 1.00 72.94 428 SER A C 1
ATOM 3474 O O . SER A 1 428 ? 18.144 -5.185 -4.092 1.00 72.94 428 SER A O 1
ATOM 3476 N N . ASP A 1 429 ? 18.004 -7.312 -3.373 1.00 68.94 429 ASP A N 1
ATOM 3477 C CA . ASP A 1 429 ? 19.326 -7.733 -3.833 1.00 68.94 429 ASP A CA 1
ATOM 3478 C C . ASP A 1 429 ? 19.174 -8.361 -5.230 1.00 68.94 429 ASP A C 1
ATOM 3480 O O . ASP A 1 429 ? 18.807 -9.537 -5.377 1.00 68.94 429 ASP A O 1
ATOM 3484 N N . LEU A 1 430 ? 19.329 -7.532 -6.268 1.00 48.44 430 LEU A N 1
ATOM 3485 C CA . LEU A 1 430 ? 19.171 -7.923 -7.672 1.00 48.44 430 LEU A CA 1
ATOM 3486 C C . LEU A 1 430 ? 20.533 -8.175 -8.308 1.00 48.44 430 LEU A C 1
ATOM 3488 O O . LEU A 1 430 ? 21.432 -7.339 -8.255 1.00 48.44 430 LEU A O 1
ATOM 3492 N N . SER A 1 431 ? 20.650 -9.306 -8.999 1.00 46.81 431 SER A N 1
ATOM 3493 C CA . SER A 1 431 ? 21.834 -9.644 -9.790 1.00 46.81 431 SER A CA 1
ATOM 3494 C C . SER A 1 431 ? 21.491 -9.752 -11.274 1.00 46.81 431 SER A C 1
ATOM 3496 O O . SER A 1 431 ? 20.377 -10.139 -11.654 1.00 46.81 431 SER A O 1
ATOM 3498 N N . LEU A 1 432 ? 22.454 -9.390 -12.127 1.00 38.19 432 LEU A N 1
ATOM 3499 C CA . LEU A 1 432 ? 22.371 -9.679 -13.557 1.00 38.19 432 LEU A CA 1
ATOM 3500 C C . LEU A 1 432 ? 22.460 -11.206 -13.772 1.00 38.19 432 LEU A C 1
ATOM 3502 O O . LEU A 1 432 ? 23.204 -11.863 -13.039 1.00 38.19 432 LEU A O 1
ATOM 3506 N N . PRO A 1 433 ? 21.688 -11.769 -14.721 1.00 49.44 433 PRO A N 1
ATOM 3507 C CA . PRO A 1 433 ? 21.683 -13.204 -15.012 1.00 49.44 433 PRO A CA 1
ATOM 3508 C C . PRO A 1 433 ? 23.028 -13.760 -15.499 1.00 49.44 433 PRO A C 1
ATOM 3510 O O . PRO A 1 433 ? 23.795 -13.018 -16.159 1.00 49.44 433 PRO A O 1
#

Radius of gyration: 27.4 Å; chains: 1; bounding box: 85×64×80 Å

Organism: NCBI:txid1513793

Secondary structure (DSSP, 8-state):
-HHHHHHHHHHHHHHHHHHHHHHHHHSS-S-TTHHHHHHHHHHHHHHHHHHHHSS--SSHHHHHHHHHHTT----SB-TTSPBPEEEE-SSS-EEEE--TT-TTTTTS-SS----EE---PPP-PPPP----SS-------GGG-TTEE-TTTSSEEEEEEEETTTTEEEEEEEESS-TT-EEE-S-SBEEEEEE-TTSSEEEEEE---SSS--EEEEEETTT--EEE-HHHHHHHH-TT--S-EEEEEEEE-TTT--EEEEEEE--SS---HHHHSSGGGEEEEEEETTEEEEEE----S-TTT----GGGS----TTS-HHHHHHHHS-SEEEHHHHHHHHHHHHHHTTTSTTHHHHHHHHHHHHHHHHHHHHHH-HHHHHHHHHHHHHHHHHHHH-TTS-HHHHHHHHHHHHHHHTT---S--SSEEE--

Sequence (433 aa):
MMIWRIAHIALLVLPLLWMFLIPVAVHSSWSRASTFEQLKLTEFAIVRYKSLYNRLPDSLAEVRAFLRSIDIDYSPYDNYGHRLQYVKLSANEFFIKSFGPNQRLDTQLIETDLTIAHMKAPNRQPLVLVGSDTGPLSLYPAPALLGASTQASGDYYARLVVEQSSSSKRLIVLHKAQSSFVMASFHDSISEFFWLPDGRRIVFSATGSERYRDGIYIWNLENNETINLLDNIVEEHYPQKPKKFYIALSSVSLETGSIYVLLRPALTAELSPREFYHFENLIEINSKDDEFYFQQFDSGPDLFEFALSPSNQVTPGDEALPDQRNWASLPTSGSLENTIEQWQSHCAEYSESPTFPYCLWWLASLYNDAYRVLNQDAPDQAHTIRSFGIEVSRLLDEQIVAPEYLRAMGFYLKTQLENDQASDYEISDLSLP

Foldseek 3Di:
DVVVVVVVVCVVVVVVVVVVVVVVVPPPPLDPVFQLVLQVLLVVLQVVCCVVVVFGDPDVVVSQVSCVVVVHHHDCATSLRHGWDKDDPDRPWIWIAHPPNPPPPVPDPDDDRSTDGDDDDDDDDDDDDDDDDPDAQPLPQLAQDPFDAQPQPSQKTKHWDQDSVVSWIKIWIAGPVDRPDIDIQPGGAWQHWDDQNNRQKMWTFGDDDPVDAGATWIAGNVVRDIDGCVVVVCVPQPVVSARDWQKGFRAAFNVQSKTKMFIDRCPDLADAPQVRQAQQRIWIWGDDPNDTDIDGDPDDDGSSPDDPDPVGGDDQPVRGDPLSVLVVVQDQEDALVRNLSSLVVSLVVCVVRLCNLVSLLSSLLSLLVVLVVCVVPPVVVSLVSLVVSLVSLVVSLPPSSHRSNSNSNSVNSNVQSVVVHRRPDHSGHHDHD